Protein 5M2N (pdb70)

Structure (mmCIF, N/CA/C/O backbone):
data_5M2N
#
_entry.id   5M2N
#
_cell.length_a   79.690
_cell.length_b   79.690
_cell.length_c   532.150
_cell.angle_alpha   90.00
_cell.angle_beta   90.00
_cell.angle_gamma   120.00
#
_symmetry.space_group_name_H-M   'P 61 2 2'
#
loop_
_entity.id
_entity.type
_entity.pdbx_description
1 polymer 'Elongator complex protein 2'
2 water water
#
loop_
_atom_site.group_PDB
_atom_site.id
_atom_site.type_symbol
_atom_site.label_atom_id
_atom_site.label_alt_id
_atom_site.label_comp_id
_atom_site.label_asym_id
_atom_site.label_entity_id
_atom_site.label_seq_id
_atom_site.pdbx_PDB_ins_code
_atom_site.Cartn_x
_atom_site.Cartn_y
_atom_site.Cartn_z
_atom_site.occupancy
_atom_site.B_iso_or_equiv
_atom_site.auth_seq_id
_atom_site.auth_comp_id
_atom_site.auth_asym_id
_atom_site.auth_atom_id
_atom_site.pdbx_PDB_model_num
ATOM 1 N N . GLU A 1 3 ? 13.159 89.721 231.000 1.00 89.59 3 GLU A N 1
ATOM 2 C CA . GLU A 1 3 ? 12.803 89.229 229.675 1.00 89.88 3 GLU A CA 1
ATOM 3 C C . GLU A 1 3 ? 13.137 87.744 229.548 1.00 86.39 3 GLU A C 1
ATOM 4 O O . GLU A 1 3 ? 12.281 86.889 229.773 1.00 88.96 3 GLU A O 1
ATOM 15 N N . CYS A 1 4 ? 14.385 87.444 229.198 1.00 77.44 4 CYS A N 1
ATOM 16 C CA . CYS A 1 4 ? 14.840 86.073 229.011 1.00 71.58 4 CYS A CA 1
ATOM 17 C C . CYS A 1 4 ? 15.672 85.632 230.207 1.00 66.25 4 CYS A C 1
ATOM 18 O O . CYS A 1 4 ? 16.496 86.396 230.720 1.00 66.98 4 CYS A O 1
ATOM 26 N N . ILE A 1 5 ? 15.457 84.393 230.643 1.00 50.49 5 ILE A N 1
ATOM 27 C CA . ILE A 1 5 ? 16.148 83.823 231.793 1.00 46.91 5 ILE A CA 1
ATOM 28 C C . ILE A 1 5 ? 16.857 82.552 231.350 1.00 41.08 5 ILE A C 1
ATOM 29 O O . ILE A 1 5 ? 16.273 81.723 230.643 1.00 40.58 5 ILE A O 1
ATOM 45 N N . THR A 1 6 ? 18.112 82.401 231.770 1.00 49.50 6 THR A N 1
ATOM 46 C CA . THR A 1 6 ? 18.912 81.231 231.445 1.00 45.67 6 THR A CA 1
ATOM 47 C C . THR A 1 6 ? 19.456 80.635 232.735 1.00 43.13 6 THR A C 1
ATOM 48 O O . THR A 1 6 ? 19.967 81.378 233.592 1.00 44.34 6 THR A O 1
ATOM 59 N N . PRO A 1 7 ? 19.377 79.312 232.925 1.00 34.74 7 PRO A N 1
ATOM 60 C CA . PRO A 1 7 ? 20.107 78.698 234.040 1.00 32.05 7 PRO A CA 1
ATOM 61 C C . PRO A 1 7 ? 21.575 78.524 233.691 1.00 32.31 7 PRO A C 1
ATOM 62 O O . PRO A 1 7 ? 21.959 77.538 233.056 1.00 33.66 7 PRO A O 1
ATOM 73 N N . GLU A 1 8 ? 22.404 79.487 234.098 1.00 35.16 8 GLU A N 1
ATOM 74 C CA . GLU A 1 8 ? 23.797 79.499 233.664 1.00 34.06 8 GLU A CA 1
ATOM 75 C C . GLU A 1 8 ? 24.574 78.320 234.240 1.00 32.11 8 GLU A C 1
ATOM 76 O O . GLU A 1 8 ? 25.284 77.619 233.510 1.00 33.95 8 GLU A O 1
ATOM 88 N N . ALA A 1 9 ? 24.459 78.084 235.546 1.00 23.39 9 ALA A N 1
ATOM 89 C CA . ALA A 1 9 ? 25.280 77.071 236.189 1.00 21.83 9 ALA A CA 1
ATOM 90 C C . ALA A 1 9 ? 24.545 76.453 237.367 1.00 21.56 9 ALA A C 1
ATOM 91 O O . ALA A 1 9 ? 23.767 77.115 238.057 1.00 23.29 9 ALA A O 1
ATOM 98 N N . ILE A 1 10 ? 24.821 75.171 237.593 1.00 27.68 10 ILE A N 1
ATOM 99 C CA . ILE A 1 10 ? 24.298 74.427 238.732 1.00 26.62 10 ILE A CA 1
ATOM 100 C C . ILE A 1 10 ? 25.464 73.683 239.365 1.00 25.41 10 ILE A C 1
ATOM 101 O O . ILE A 1 10 ? 26.061 72.805 238.729 1.00 24.24 10 ILE A O 1
ATOM 117 N N . PHE A 1 11 ? 25.792 74.034 240.605 1.00 28.11 11 PHE A N 1
ATOM 118 C CA . PHE A 1 11 ? 26.843 73.365 241.367 1.00 30.40 11 PHE A CA 1
ATOM 119 C C . PHE A 1 11 ? 26.183 72.558 242.477 1.00 30.64 11 PHE A C 1
ATOM 120 O O . PHE A 1 11 ? 25.659 73.132 243.437 1.00 32.42 11 PHE A O 1
ATOM 137 N N . ILE A 1 12 ? 26.211 71.233 242.348 1.00 27.44 12 ILE A N 1
ATOM 138 C CA . ILE A 1 12 ? 25.618 70.343 243.339 1.00 27.78 12 ILE A CA 1
ATOM 139 C C . ILE A 1 12 ? 26.473 69.090 243.450 1.00 27.97 12 ILE A C 1
ATOM 140 O O . ILE A 1 12 ? 26.905 68.526 242.438 1.00 29.10 12 ILE A O 1
ATOM 156 N N . GLY A 1 13 ? 26.714 68.650 244.687 1.00 23.45 13 GLY A N 1
ATOM 157 C CA . GLY A 1 13 ? 27.568 67.505 244.914 1.00 23.86 13 GLY A CA 1
ATOM 158 C C . GLY A 1 13 ? 26.841 66.184 244.749 1.00 22.50 13 GLY A C 1
ATOM 159 O O . GLY A 1 13 ? 25.619 66.089 244.860 1.00 21.70 13 GLY A O 1
ATOM 163 N N . ALA A 1 14 ? 27.621 65.140 244.485 1.00 26.19 14 ALA A N 1
ATOM 164 C CA . ALA A 1 14 ? 27.074 63.813 244.248 1.00 25.72 14 ALA A CA 1
ATOM 165 C C . ALA A 1 14 ? 26.856 63.082 245.564 1.00 24.63 14 ALA A C 1
ATOM 166 O O . ALA A 1 14 ? 27.713 63.105 246.452 1.00 23.70 14 ALA A O 1
ATOM 173 N N . ASN A 1 15 ? 25.701 62.432 245.680 1.00 24.26 15 ASN A N 1
ATOM 174 C CA . ASN A 1 15 ? 25.409 61.643 246.866 1.00 25.49 15 ASN A CA 1
ATOM 175 C C . ASN A 1 15 ? 26.432 60.524 247.018 1.00 28.58 15 ASN A C 1
ATOM 176 O O . ASN A 1 15 ? 27.031 60.061 246.043 1.00 26.96 15 ASN A O 1
ATOM 187 N N . LYS A 1 16 ? 26.630 60.090 248.259 1.00 20.91 16 LYS A N 1
ATOM 188 C CA . LYS A 1 16 ? 27.665 59.110 248.577 1.00 21.94 16 LYS A CA 1
ATOM 189 C C . LYS A 1 16 ? 27.037 57.731 248.786 1.00 22.72 16 LYS A C 1
ATOM 190 O O . LYS A 1 16 ? 27.021 57.170 249.882 1.00 23.00 16 LYS A O 1
ATOM 209 N N . GLN A 1 17 ? 26.506 57.193 247.689 1.00 61.44 17 GLN A N 1
ATOM 210 C CA . GLN A 1 17 ? 26.082 55.802 247.619 1.00 50.11 17 GLN A CA 1
ATOM 211 C C . GLN A 1 17 ? 26.736 55.166 246.400 1.00 52.53 17 GLN A C 1
ATOM 212 O O . GLN A 1 17 ? 27.182 55.855 245.479 1.00 51.70 17 GLN A O 1
ATOM 226 N N . THR A 1 18 ? 26.7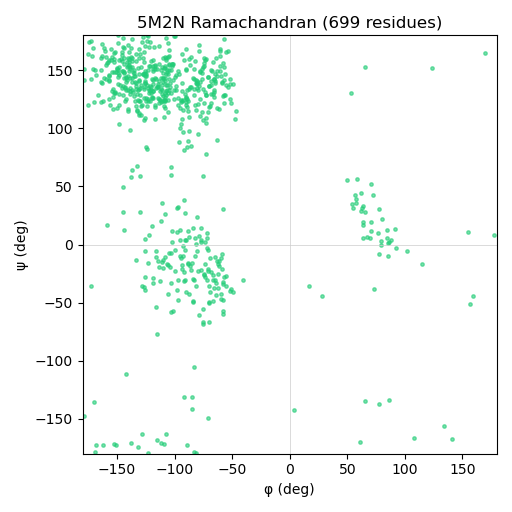99 53.835 246.406 1.00 42.03 18 THR A N 1
ATOM 227 C CA . THR A 1 18 ? 27.521 53.109 245.368 1.00 44.77 18 THR A CA 1
ATOM 228 C C . THR A 1 18 ? 26.711 52.914 244.092 1.00 40.57 18 THR A C 1
ATOM 229 O O . THR A 1 18 ? 27.277 52.480 243.082 1.00 36.86 18 THR A O 1
ATOM 240 N N . GLN A 1 19 ? 25.416 53.228 244.106 1.00 64.56 19 GLN A N 1
ATOM 241 C CA . GLN A 1 19 ? 24.538 52.961 242.973 1.00 59.62 19 GLN A CA 1
ATOM 242 C C . GLN A 1 19 ? 23.915 54.239 242.419 1.00 60.91 19 GLN A C 1
ATOM 243 O O . GLN A 1 19 ? 22.941 54.169 241.663 1.00 60.88 19 GLN A O 1
ATOM 257 N N . VAL A 1 20 ? 24.458 55.409 242.768 1.00 40.01 20 VAL A N 1
ATOM 258 C CA . VAL A 1 20 ? 23.779 56.663 242.453 1.00 36.67 20 VAL A CA 1
ATOM 259 C C . VAL A 1 20 ? 23.925 57.077 240.997 1.00 33.02 20 VAL A C 1
ATOM 260 O O . VAL A 1 20 ? 23.104 57.857 240.504 1.00 33.51 20 VAL A O 1
ATOM 273 N N . SER A 1 21 ? 24.941 56.590 240.293 1.00 36.20 21 SER A N 1
ATOM 274 C CA . SER A 1 21 ? 25.319 57.147 239.004 1.00 32.13 21 SER A CA 1
ATOM 275 C C . SER A 1 21 ? 25.161 56.120 237.892 1.00 29.44 21 SER A C 1
ATOM 276 O O . SER A 1 21 ? 25.220 54.909 238.121 1.00 30.68 21 SER A O 1
ATOM 284 N N . ASP A 1 22 ? 24.956 56.630 236.681 1.00 30.30 22 ASP A N 1
ATOM 285 C CA . ASP A 1 22 ? 24.931 55.818 235.472 1.00 29.52 22 ASP A CA 1
ATOM 286 C C . ASP A 1 22 ? 25.155 56.755 234.294 1.00 28.00 22 ASP A C 1
ATOM 287 O O . ASP A 1 22 ? 25.085 57.979 234.431 1.00 27.55 22 ASP A O 1
ATOM 296 N N . ILE A 1 23 ? 25.434 56.170 233.131 1.00 28.93 23 ILE A N 1
ATOM 297 C CA . ILE A 1 23 ? 25.727 56.946 231.930 1.00 28.72 23 ILE A CA 1
ATOM 298 C C . ILE A 1 23 ? 25.011 56.319 230.741 1.00 27.28 23 ILE A C 1
ATOM 299 O O . ILE A 1 23 ? 25.064 55.101 230.544 1.00 28.00 23 ILE A O 1
ATOM 315 N N . HIS A 1 24 ? 24.340 57.158 229.953 1.00 27.18 24 HIS A N 1
ATOM 316 C CA . HIS A 1 24 ? 23.663 56.709 228.743 1.00 26.85 24 HIS A CA 1
ATOM 317 C C . HIS A 1 24 ? 24.687 56.213 227.730 1.00 29.52 24 HIS A C 1
ATOM 318 O O . HIS A 1 24 ? 25.637 56.926 227.393 1.00 30.01 24 HIS A O 1
ATOM 332 N N . LYS A 1 25 ? 24.493 54.989 227.238 1.00 36.22 25 LYS A N 1
ATOM 333 C CA . LYS A 1 25 ? 25.484 54.392 226.349 1.00 39.22 25 LYS A CA 1
ATOM 334 C C . LYS A 1 25 ? 25.580 55.144 225.026 1.00 40.54 25 LYS A C 1
ATOM 335 O O . LYS A 1 25 ? 26.675 55.295 224.472 1.00 42.31 25 LYS A O 1
ATOM 354 N N . VAL A 1 26 ? 24.453 55.627 224.505 1.00 35.19 26 VAL A N 1
ATOM 355 C CA . VAL A 1 26 ? 24.465 56.331 223.225 1.00 35.97 26 VAL A CA 1
ATOM 356 C C . VAL A 1 26 ? 24.835 57.796 223.417 1.00 37.69 26 VAL A C 1
ATOM 357 O O . VAL A 1 26 ? 25.697 58.334 222.712 1.00 39.90 26 VAL A O 1
ATOM 370 N N . LYS A 1 27 ? 24.187 58.462 224.371 1.00 35.07 27 LYS A N 1
ATOM 371 C CA . LYS A 1 27 ? 24.300 59.905 224.525 1.00 34.40 27 LYS A CA 1
ATOM 372 C C . LYS A 1 27 ? 25.457 60.326 225.419 1.00 33.59 27 LYS A C 1
ATOM 373 O O . LYS A 1 27 ? 25.836 61.503 225.405 1.00 32.55 27 LYS A O 1
ATOM 392 N N . LYS A 1 28 ? 26.021 59.401 226.194 1.00 36.51 28 LYS A N 1
ATOM 393 C CA . LYS A 1 28 ? 27.130 59.704 227.096 1.00 36.48 28 LYS A CA 1
ATOM 394 C C . LYS A 1 28 ? 26.732 60.727 228.159 1.00 35.46 28 LYS A C 1
ATOM 395 O O . LYS A 1 28 ? 27.573 61.484 228.649 1.00 34.11 28 LYS A O 1
ATOM 414 N N . ILE A 1 29 ? 25.455 60.755 228.532 1.00 28.64 29 ILE A N 1
ATOM 415 C CA . ILE A 1 29 ? 24.959 61.672 229.554 1.00 24.95 29 ILE A CA 1
ATOM 416 C C . ILE A 1 29 ? 25.072 60.999 230.914 1.00 21.87 29 ILE A C 1
ATOM 417 O O . ILE A 1 29 ? 24.575 59.885 231.109 1.00 21.26 29 ILE A O 1
ATOM 433 N N . VAL A 1 30 ? 25.709 61.680 231.860 1.00 20.80 30 VAL A N 1
ATOM 434 C CA . VAL A 1 30 ? 25.862 61.169 233.217 1.00 20.82 30 VAL A CA 1
ATOM 435 C C . VAL A 1 30 ? 24.680 61.634 234.054 1.00 21.64 30 VAL A C 1
ATOM 436 O O . VAL A 1 30 ? 24.389 62.834 234.125 1.00 23.62 30 VAL A O 1
ATOM 449 N N . ALA A 1 31 ? 24.000 60.685 234.689 1.00 20.55 31 ALA A N 1
ATOM 450 C CA . ALA A 1 31 ? 22.929 60.974 235.633 1.00 19.56 31 ALA A CA 1
ATOM 451 C C . ALA A 1 31 ? 23.311 60.399 236.988 1.00 18.23 31 ALA A C 1
ATOM 452 O O . ALA A 1 31 ? 23.655 59.217 237.088 1.00 17.02 31 ALA A O 1
ATOM 459 N N . PHE A 1 32 ? 23.264 61.234 238.024 1.00 20.29 32 PHE A N 1
ATOM 460 C CA . PHE A 1 32 ? 23.649 60.806 239.359 1.00 21.74 32 PHE A CA 1
ATOM 461 C C . PHE A 1 32 ? 22.760 61.467 240.400 1.00 25.14 32 PHE A C 1
ATOM 462 O O . PHE A 1 32 ? 22.300 62.598 240.223 1.00 25.21 32 PHE A O 1
ATOM 479 N N . GLY A 1 33 ? 22.529 60.742 241.491 1.00 32.74 33 GLY A N 1
ATOM 480 C CA . GLY A 1 33 ? 21.731 61.277 242.581 1.00 35.39 33 GLY A CA 1
ATOM 481 C C . GLY A 1 33 ? 22.456 62.416 243.274 1.00 36.20 33 GLY A C 1
ATOM 482 O O . GLY A 1 33 ? 23.627 62.290 243.653 1.00 38.05 33 GLY A O 1
ATOM 486 N N . ALA A 1 34 ? 21.759 63.539 243.440 1.00 32.24 34 ALA A N 1
ATOM 487 C CA . ALA A 1 34 ? 22.319 64.728 244.082 1.00 30.46 34 ALA A CA 1
ATOM 488 C C . ALA A 1 34 ? 21.233 65.306 244.985 1.00 29.78 34 ALA A C 1
ATOM 489 O O . ALA A 1 34 ? 20.338 66.014 244.514 1.00 29.82 34 ALA A O 1
ATOM 496 N N . GLY A 1 35 ? 21.311 64.998 246.277 1.00 23.73 35 GLY A N 1
ATOM 497 C CA . GLY A 1 35 ? 20.241 65.382 247.181 1.00 24.26 35 GLY A CA 1
ATOM 498 C C . GLY A 1 35 ? 18.956 64.660 246.827 1.00 23.95 35 GLY A C 1
ATOM 499 O O . GLY A 1 35 ? 18.944 63.451 246.570 1.00 22.13 35 GLY A O 1
ATOM 503 N N . LYS A 1 36 ? 17.852 65.410 246.809 1.00 29.04 36 LYS A N 1
ATOM 504 C CA . LYS A 1 36 ? 16.561 64.876 246.387 1.00 29.03 36 LYS A CA 1
ATOM 505 C C . LYS A 1 36 ? 16.403 64.848 244.872 1.00 25.67 36 LYS A C 1
ATOM 506 O O . LYS A 1 36 ? 15.342 64.442 244.384 1.00 24.72 36 LYS A O 1
ATOM 525 N N . THR A 1 37 ? 17.411 65.275 244.122 1.00 23.50 37 THR A N 1
ATOM 526 C CA . THR A 1 37 ? 17.297 65.442 242.682 1.00 26.09 37 THR A CA 1
ATOM 527 C C . THR A 1 37 ? 18.193 64.446 241.960 1.00 27.38 37 THR A C 1
ATOM 528 O O . THR A 1 37 ? 19.020 63.755 242.560 1.00 25.53 37 THR A O 1
ATOM 539 N N . ILE A 1 38 ? 18.013 64.393 240.645 1.00 32.44 38 ILE A N 1
ATOM 540 C CA . ILE A 1 38 ? 18.859 63.615 239.752 1.00 32.38 38 ILE A CA 1
ATOM 541 C C . ILE A 1 38 ? 19.537 64.613 238.826 1.00 32.24 38 ILE A C 1
ATOM 542 O O . ILE A 1 38 ? 18.888 65.197 237.950 1.00 33.71 38 ILE A O 1
ATOM 558 N N . ALA A 1 39 ? 20.834 64.821 239.026 1.00 30.52 39 ALA A N 1
ATOM 559 C CA . ALA A 1 39 ? 21.573 65.790 238.234 1.00 29.50 39 ALA A CA 1
ATOM 560 C C . ALA A 1 39 ? 22.008 65.173 236.912 1.00 28.78 39 ALA A C 1
ATOM 561 O O . ALA A 1 39 ? 22.375 63.996 236.850 1.00 29.28 39 ALA A O 1
ATOM 568 N N . LEU A 1 40 ? 21.964 65.978 235.854 1.00 21.25 40 LEU A N 1
ATOM 569 C CA . LEU A 1 40 ? 22.391 65.562 234.525 1.00 20.34 40 LEU A CA 1
ATOM 570 C C . LEU A 1 40 ? 23.647 66.329 234.139 1.00 19.79 40 LEU A C 1
ATOM 571 O O . LEU A 1 40 ? 23.706 67.554 234.290 1.00 18.59 40 LEU A O 1
ATOM 587 N N . TRP A 1 41 ? 24.646 65.604 233.643 1.00 23.09 41 TRP A N 1
ATOM 588 C CA . TRP A 1 41 ? 25.939 66.172 233.291 1.00 23.27 41 TRP A CA 1
ATOM 589 C C . TRP A 1 41 ? 26.334 65.675 231.910 1.00 21.95 41 TRP A C 1
ATOM 590 O O . TRP A 1 41 ? 26.274 64.470 231.645 1.00 20.83 41 TRP A O 1
ATOM 611 N N . ASP A 1 42 ? 26.717 66.600 231.028 1.00 20.92 42 ASP A N 1
ATOM 612 C CA . ASP A 1 42 ? 27.298 66.222 229.746 1.00 22.43 42 ASP A CA 1
ATOM 613 C C . ASP A 1 42 ? 28.813 66.195 229.904 1.00 24.36 42 ASP A C 1
ATOM 614 O O . ASP A 1 42 ? 29.467 67.239 229.798 1.00 24.49 42 ASP A O 1
ATOM 623 N N . PRO A 1 43 ? 29.408 65.026 230.146 1.00 29.05 43 PRO A N 1
ATOM 624 C CA . PRO A 1 43 ? 30.843 64.986 230.479 1.00 29.31 43 PRO A CA 1
ATOM 625 C C . PRO A 1 43 ? 31.761 65.501 229.383 1.00 30.22 43 PRO A C 1
ATOM 626 O O . PRO A 1 43 ? 32.928 65.795 229.671 1.00 29.55 43 PRO A O 1
ATOM 637 N N . ILE A 1 44 ? 31.289 65.616 228.141 1.00 31.18 44 ILE A N 1
ATOM 638 C CA . ILE A 1 44 ? 32.169 65.959 227.027 1.00 34.42 44 ILE A CA 1
ATOM 639 C C . ILE A 1 44 ? 31.583 67.108 226.217 1.00 34.35 44 ILE A C 1
ATOM 640 O O . ILE A 1 44 ? 31.857 67.240 225.019 1.00 34.36 44 ILE A O 1
ATOM 656 N N . GLU A 1 45 ? 30.792 67.957 226.865 1.00 33.98 45 GLU A N 1
ATOM 657 C CA . GLU A 1 45 ? 30.269 69.134 226.191 1.00 35.41 45 GLU A CA 1
ATOM 658 C C . GLU A 1 45 ? 31.431 69.999 225.700 1.00 35.29 45 GLU A C 1
ATOM 659 O O . GLU A 1 45 ? 32.423 70.167 226.419 1.00 36.39 45 GLU A O 1
ATOM 671 N N . PRO A 1 46 ? 31.350 70.559 224.488 1.00 29.04 46 PRO A N 1
ATOM 672 C CA . PRO A 1 46 ? 32.518 71.273 223.942 1.00 30.26 46 PRO A CA 1
ATOM 673 C C . PRO A 1 46 ? 33.004 72.422 224.810 1.00 30.59 46 PRO A C 1
ATOM 674 O O . PRO A 1 46 ? 34.208 72.707 224.818 1.00 33.40 46 PRO A O 1
ATOM 685 N N . ASN A 1 47 ? 32.110 73.098 225.529 1.00 32.20 47 ASN A N 1
ATOM 686 C CA . ASN A 1 47 ? 32.468 74.243 226.356 1.00 32.39 47 ASN A CA 1
ATOM 687 C C . ASN A 1 47 ? 32.658 73.885 227.828 1.00 30.94 47 ASN A C 1
ATOM 688 O O . ASN A 1 47 ? 32.753 74.788 228.665 1.00 30.04 47 ASN A O 1
ATOM 699 N N . ASN A 1 48 ? 32.709 72.593 228.163 1.00 25.20 48 ASN A N 1
ATOM 700 C CA . ASN A 1 48 ? 32.960 72.127 229.528 1.00 24.32 48 ASN A CA 1
ATOM 701 C C . ASN A 1 48 ? 31.844 72.519 230.494 1.00 26.33 48 ASN A C 1
ATOM 702 O O . ASN A 1 48 ? 32.079 72.681 231.694 1.00 22.34 48 ASN A O 1
ATOM 713 N N . LYS A 1 49 ? 30.624 72.665 229.989 1.00 28.53 49 LYS A N 1
ATOM 714 C CA . LYS A 1 49 ? 29.480 72.879 230.863 1.00 26.81 49 LYS A CA 1
ATOM 715 C C . LYS A 1 49 ? 29.393 71.757 231.892 1.00 26.82 49 LYS A C 1
ATOM 716 O O . LYS A 1 49 ? 29.577 70.580 231.570 1.00 26.52 49 LYS A O 1
ATOM 735 N N . GLY A 1 50 ? 29.119 72.129 233.139 1.00 22.52 50 GLY A N 1
ATOM 736 C CA . GLY A 1 50 ? 28.927 71.153 234.194 1.00 21.04 50 GLY A CA 1
ATOM 737 C C . GLY A 1 50 ? 27.500 70.648 234.237 1.00 20.53 50 GLY A C 1
ATOM 738 O O . GLY A 1 50 ? 26.879 70.455 233.187 1.00 20.30 50 GLY A O 1
ATOM 742 N N . VAL A 1 51 ? 26.965 70.430 235.442 1.00 20.43 51 VAL A N 1
ATOM 743 C CA . VAL A 1 51 ? 25.574 70.014 235.569 1.00 19.97 51 VAL A CA 1
ATOM 744 C C . VAL A 1 51 ? 24.686 71.047 234.895 1.00 19.95 51 VAL A C 1
ATOM 745 O O . VAL A 1 51 ? 24.792 72.251 235.164 1.00 21.31 51 VAL A O 1
ATOM 758 N N . TYR A 1 52 ? 23.804 70.581 234.010 1.00 20.00 52 TYR A N 1
ATOM 759 C CA . TYR A 1 52 ? 22.918 71.469 233.273 1.00 22.09 52 TYR A CA 1
ATOM 760 C C . TYR A 1 52 ? 21.455 71.354 233.678 1.00 22.98 52 TYR A C 1
ATOM 761 O O . TYR A 1 52 ? 20.663 72.228 233.311 1.00 24.08 52 TYR A O 1
ATOM 779 N N . ALA A 1 53 ? 21.073 70.318 234.421 1.00 23.28 53 ALA A N 1
ATOM 780 C CA . ALA A 1 53 ? 19.698 70.199 234.886 1.00 25.01 53 ALA A CA 1
ATOM 781 C C . ALA A 1 53 ? 19.653 69.265 236.086 1.00 24.00 53 ALA A C 1
ATOM 782 O O . ALA A 1 53 ? 20.522 68.405 236.254 1.00 22.62 53 ALA A O 1
ATOM 789 N N . THR A 1 54 ? 18.633 69.455 236.921 1.00 26.23 54 THR A N 1
ATOM 790 C CA . THR A 1 54 ? 18.385 68.592 238.069 1.00 26.77 54 THR A CA 1
ATOM 791 C C . THR A 1 54 ? 16.930 68.155 238.030 1.00 28.30 54 THR A C 1
ATOM 792 O O . THR A 1 54 ? 16.025 68.996 238.071 1.00 30.70 54 THR A O 1
ATOM 803 N N . LEU A 1 55 ? 16.706 66.848 237.942 1.00 24.07 55 LEU A N 1
ATOM 804 C CA . LEU A 1 55 ? 15.354 66.313 237.861 1.00 26.10 55 LEU A CA 1
ATOM 805 C C . LEU A 1 55 ? 14.760 66.222 239.260 1.00 27.09 55 LEU A C 1
ATOM 806 O O . LEU A 1 55 ? 15.300 65.528 240.129 1.00 25.46 55 LEU A O 1
ATOM 822 N N . LYS A 1 56 ? 13.649 66.917 239.472 1.00 23.61 56 LYS A N 1
ATOM 823 C CA . LYS A 1 56 ? 12.998 66.984 240.769 1.00 20.78 56 LYS A CA 1
ATOM 824 C C . LYS A 1 56 ? 11.779 66.071 240.806 1.00 21.68 56 LYS A C 1
ATOM 825 O O . LYS A 1 56 ? 11.179 65.750 239.777 1.00 34.94 56 LYS A O 1
ATOM 844 N N . GLY A 1 57 ? 11.421 65.655 242.017 1.00 22.24 57 GLY A N 1
ATOM 845 C CA . GLY A 1 57 ? 10.297 64.764 242.215 1.00 23.26 57 GLY A CA 1
ATOM 846 C C . GLY A 1 57 ? 10.407 63.983 243.506 1.00 23.32 57 GLY A C 1
ATOM 847 O O . GLY A 1 57 ? 9.469 63.962 244.308 1.00 24.88 57 GLY A O 1
ATOM 851 N N . HIS A 1 58 ? 11.548 63.333 243.717 1.00 29.74 58 HIS A N 1
ATOM 852 C CA . HIS A 1 58 ? 11.764 62.594 244.951 1.00 30.44 58 HIS A CA 1
ATOM 853 C C . HIS A 1 58 ? 11.785 63.541 246.144 1.00 31.40 58 HIS A C 1
ATOM 854 O O . HIS A 1 58 ? 12.234 64.687 246.051 1.00 30.73 58 HIS A O 1
ATOM 868 N N . GLU A 1 59 ? 11.300 63.044 247.280 1.00 40.82 59 GLU A N 1
ATOM 869 C CA . GLU A 1 59 ? 11.176 63.836 248.495 1.00 43.61 59 GLU A CA 1
ATOM 870 C C . GLU A 1 59 ? 12.276 63.547 249.509 1.00 42.10 59 GLU A C 1
ATOM 871 O O . GLU A 1 59 ? 12.263 64.126 250.600 1.00 43.84 59 GLU A O 1
ATOM 883 N N . ALA A 1 60 ? 13.224 62.673 249.177 1.00 29.66 60 ALA A N 1
ATOM 884 C CA . ALA A 1 60 ? 14.348 62.370 250.049 1.00 27.57 60 ALA A CA 1
ATOM 885 C C . ALA A 1 60 ? 15.547 62.022 249.177 1.00 24.58 60 ALA A C 1
ATOM 886 O O . ALA A 1 60 ? 15.464 62.018 247.946 1.00 21.57 60 ALA A O 1
ATOM 893 N N . GLU A 1 61 ? 16.668 61.719 249.828 1.00 34.68 61 GLU A N 1
ATOM 894 C CA . GLU A 1 61 ? 17.926 61.534 249.116 1.00 33.89 61 GLU A CA 1
ATOM 895 C C . GLU A 1 61 ? 17.809 60.439 248.063 1.00 33.49 61 GLU A C 1
ATOM 896 O O . GLU A 1 61 ? 17.387 59.317 248.355 1.00 31.83 61 GLU A O 1
ATOM 908 N N . VAL A 1 62 ? 18.194 60.773 246.830 1.00 22.02 62 VAL A N 1
ATOM 909 C CA . VAL A 1 62 ? 18.208 59.791 245.755 1.00 20.62 62 VAL A CA 1
ATOM 910 C C . VAL A 1 62 ? 19.332 58.796 246.002 1.00 19.76 62 VAL A C 1
ATOM 911 O O . VAL A 1 62 ? 20.458 59.173 246.356 1.00 18.85 62 VAL A O 1
ATOM 924 N N . THR A 1 63 ? 19.033 57.518 245.803 1.00 25.00 63 THR A N 1
ATOM 925 C CA . THR A 1 63 ? 19.941 56.442 246.170 1.00 27.01 63 THR A CA 1
ATOM 926 C C . THR A 1 63 ? 20.397 55.593 244.994 1.00 28.15 63 THR A C 1
ATOM 927 O O . THR A 1 63 ? 21.533 55.111 245.010 1.00 27.49 63 THR A O 1
ATOM 938 N N . CYS A 1 64 ? 19.556 55.395 243.981 1.00 32.03 64 CYS A N 1
ATOM 939 C CA . CYS A 1 64 ? 19.912 54.602 242.812 1.00 31.26 64 CYS A CA 1
ATOM 940 C C . CYS A 1 64 ? 19.486 55.332 241.548 1.00 29.69 64 CYS A C 1
ATOM 941 O O . CYS A 1 64 ? 18.453 56.009 241.529 1.00 29.92 64 CYS A O 1
ATOM 949 N N . VAL A 1 65 ? 20.286 55.193 240.493 1.00 22.27 65 VAL A N 1
ATOM 950 C CA . VAL A 1 65 ? 19.947 55.715 239.173 1.00 22.51 65 VAL A CA 1
ATOM 951 C C . VAL A 1 65 ? 20.478 54.742 238.132 1.00 22.52 65 VAL A C 1
ATOM 952 O O . VAL A 1 65 ? 21.657 54.375 238.168 1.00 19.78 65 VAL A O 1
ATOM 965 N N . ARG A 1 66 ? 19.613 54.325 237.208 1.00 33.32 66 ARG A N 1
ATOM 966 C CA . ARG A 1 66 ? 20.002 53.407 236.147 1.00 34.39 66 ARG A CA 1
ATOM 967 C C . ARG A 1 66 ? 19.227 53.739 234.880 1.00 35.49 66 ARG A C 1
ATOM 968 O O . ARG A 1 66 ? 18.015 53.963 234.926 1.00 37.25 66 ARG A O 1
ATOM 989 N N . PHE A 1 67 ? 19.936 53.772 233.753 1.00 25.48 67 PHE A N 1
ATOM 990 C CA . PHE A 1 67 ? 19.300 53.939 232.453 1.00 23.09 67 PHE A CA 1
ATOM 991 C C . PHE A 1 67 ? 18.796 52.593 231.951 1.00 22.67 67 PHE A C 1
ATOM 992 O O . PHE A 1 67 ? 19.518 51.592 232.004 1.00 22.41 67 PHE A O 1
ATOM 1009 N N . VAL A 1 68 ? 17.562 52.569 231.456 1.00 26.43 68 VAL A N 1
ATOM 1010 C CA . VAL A 1 68 ? 17.018 51.362 230.837 1.00 28.49 68 VAL A CA 1
ATOM 1011 C C . VAL A 1 68 ? 17.737 51.170 229.505 1.00 31.66 68 VAL A C 1
ATOM 1012 O O . VAL A 1 68 ? 17.577 51.999 228.597 1.00 31.92 68 VAL A O 1
ATOM 1025 N N . PRO A 1 69 ? 18.539 50.116 229.338 1.00 30.47 69 PRO A N 1
ATOM 1026 C CA . PRO A 1 69 ? 19.309 49.971 228.097 1.00 32.75 69 PRO A CA 1
ATOM 1027 C C . PRO A 1 69 ? 18.418 49.984 226.867 1.00 35.69 69 PRO A C 1
ATOM 1028 O O . PRO A 1 69 ? 17.281 49.507 226.890 1.00 35.33 69 PRO A O 1
ATOM 1039 N N . ASP A 1 70 ? 18.957 50.539 225.784 1.00 50.61 70 ASP A N 1
ATOM 1040 C CA . ASP A 1 70 ? 18.303 50.536 224.478 1.00 50.59 70 ASP A CA 1
ATOM 1041 C C . ASP A 1 70 ? 16.855 51.018 224.583 1.00 53.45 70 ASP A C 1
ATOM 1042 O O . ASP A 1 70 ? 15.908 50.337 224.183 1.00 52.58 70 ASP A O 1
ATOM 1051 N N . SER A 1 71 ? 16.697 52.216 225.133 1.00 33.66 71 SER A N 1
ATOM 1052 C CA . SER A 1 71 ? 15.377 52.814 225.307 1.00 32.54 71 SER A CA 1
ATOM 1053 C C . SER A 1 71 ? 15.563 54.273 225.698 1.00 31.66 71 SER A C 1
ATOM 1054 O O . SER A 1 71 ? 16.687 54.773 225.803 1.00 30.78 71 SER A O 1
ATOM 1062 N N . ASP A 1 72 ? 14.437 54.951 225.926 1.00 45.71 72 ASP A N 1
ATOM 1063 C CA . ASP A 1 72 ? 14.419 56.339 226.370 1.00 45.45 72 ASP A CA 1
ATOM 1064 C C . ASP A 1 72 ? 13.968 56.459 227.824 1.00 44.83 72 ASP A C 1
ATOM 1065 O O . ASP A 1 72 ? 13.443 57.497 228.232 1.00 42.25 72 ASP A O 1
ATOM 1074 N N . PHE A 1 73 ? 14.168 55.409 228.616 1.00 30.67 73 PHE A N 1
ATOM 1075 C CA . PHE A 1 73 ? 13.677 55.358 229.984 1.00 31.03 73 PHE A CA 1
ATOM 1076 C C . PHE A 1 73 ? 14.831 55.386 230.978 1.00 29.89 73 PHE A C 1
ATOM 1077 O O . PHE A 1 73 ? 15.957 54.988 230.668 1.00 26.03 73 PHE A O 1
ATOM 1111 N N . VAL A 1 75 ? 15.382 54.800 235.424 1.00 32.47 75 VAL A N 1
ATOM 1112 C CA . VAL A 1 75 ? 14.806 54.416 236.706 1.00 28.22 75 VAL A CA 1
ATOM 1113 C C . VAL A 1 75 ? 15.627 55.060 237.812 1.00 22.52 75 VAL A C 1
ATOM 1114 O O . VAL A 1 75 ? 16.858 55.128 237.727 1.00 21.13 75 VAL A O 1
ATOM 1127 N N . SER A 1 76 ? 14.944 55.530 238.852 1.00 26.16 76 SER A N 1
ATOM 1128 C CA . SER A 1 76 ? 15.612 56.125 239.998 1.00 24.37 76 SER A CA 1
ATOM 1129 C C . SER A 1 76 ? 14.958 55.631 241.280 1.00 25.58 76 SER A C 1
ATOM 1130 O O . SER A 1 76 ? 13.820 55.156 241.281 1.00 26.36 76 SER A O 1
ATOM 1138 N N . ALA A 1 77 ? 15.697 55.756 242.380 1.00 28.55 77 ALA A N 1
ATOM 1139 C CA . ALA A 1 77 ? 15.226 55.324 243.685 1.00 30.12 77 ALA A CA 1
ATOM 1140 C C . ALA A 1 77 ? 15.657 56.344 244.730 1.00 30.37 77 ALA A C 1
ATOM 1141 O O . ALA A 1 77 ? 16.589 57.123 244.515 1.00 30.06 77 ALA A O 1
ATOM 1148 N N . SER A 1 78 ? 14.979 56.321 245.878 1.00 26.52 78 SER A N 1
ATOM 1149 C CA . SER A 1 78 ? 15.196 57.333 246.902 1.00 25.91 78 SER A CA 1
ATOM 1150 C C . SER A 1 78 ? 14.880 56.762 248.277 1.00 27.66 78 SER A C 1
ATOM 1151 O O . SER A 1 78 ? 14.246 55.712 248.414 1.00 27.13 78 SER A O 1
ATOM 1159 N N . GLU A 1 79 ? 15.333 57.483 249.305 1.00 31.91 79 GLU A N 1
ATOM 1160 C CA . GLU A 1 79 ? 14.983 57.181 250.686 1.00 33.45 79 GLU A CA 1
ATOM 1161 C C . GLU A 1 79 ? 13.533 57.507 251.007 1.00 35.68 79 GLU A C 1
ATOM 1162 O O . GLU A 1 79 ? 13.093 57.230 252.128 1.00 38.73 79 GLU A O 1
ATOM 1174 N N . ASP A 1 80 ? 12.790 58.101 250.074 1.00 28.65 80 ASP A N 1
ATOM 1175 C CA . ASP A 1 80 ? 11.358 58.292 250.256 1.00 28.99 80 ASP A CA 1
ATOM 1176 C C . ASP A 1 80 ? 10.566 57.013 250.024 1.00 27.73 80 ASP A C 1
ATOM 1177 O O . ASP A 1 80 ? 9.333 57.050 250.079 1.00 27.30 80 ASP A O 1
ATOM 1186 N N . HIS A 1 81 ? 11.241 55.893 249.767 1.00 35.43 81 HIS A N 1
ATOM 1187 C CA . HIS A 1 81 ? 10.652 54.574 249.559 1.00 36.76 81 HIS A CA 1
ATOM 1188 C C . HIS A 1 81 ? 10.088 54.431 248.148 1.00 37.33 81 HIS A C 1
ATOM 1189 O O . HIS A 1 81 ? 9.512 53.379 247.834 1.00 38.46 81 HIS A O 1
ATOM 1203 N N . HIS A 1 82 ? 10.241 55.432 247.286 1.00 32.28 82 HIS A N 1
ATOM 1204 C CA . HIS A 1 82 ? 9.612 55.439 245.976 1.00 32.00 82 HIS A CA 1
ATOM 1205 C C . HIS A 1 82 ? 10.606 55.069 244.882 1.00 28.87 82 HI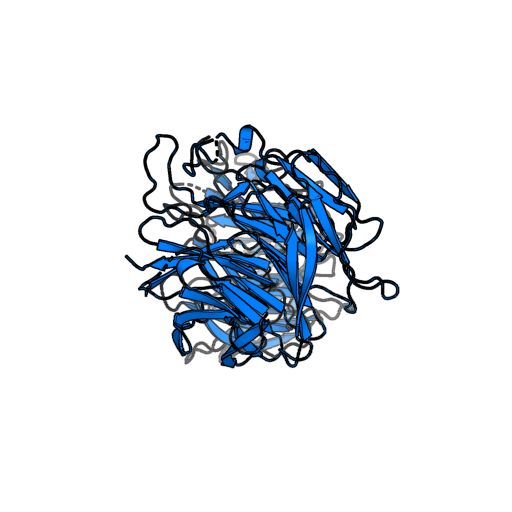S A C 1
ATOM 1206 O O . HIS A 1 82 ? 11.817 55.264 245.017 1.00 27.87 82 HIS A O 1
ATOM 1220 N N . VAL A 1 83 ? 10.070 54.524 243.793 1.00 29.58 83 VAL A N 1
ATOM 1221 C CA . VAL A 1 83 ? 10.810 54.296 242.559 1.00 29.40 83 VAL A CA 1
ATOM 1222 C C . VAL A 1 83 ? 10.098 55.070 241.460 1.00 28.92 83 VAL A C 1
ATOM 1223 O O . VAL A 1 83 ? 8.868 55.001 241.344 1.00 29.33 83 VAL A O 1
ATOM 1236 N N . LYS A 1 84 ? 10.863 55.814 240.668 1.00 25.60 84 LYS A N 1
ATOM 1237 C CA . LYS A 1 84 ? 10.312 56.677 239.635 1.00 27.03 84 LYS A CA 1
ATOM 1238 C C . LYS A 1 84 ? 10.808 56.236 238.266 1.00 26.43 84 LYS A C 1
ATOM 1239 O O . LYS A 1 84 ? 11.964 55.827 238.113 1.00 26.13 84 LYS A O 1
ATOM 1258 N N . ILE A 1 85 ? 9.921 56.312 237.278 1.00 28.34 85 ILE A N 1
ATOM 1259 C CA . ILE A 1 85 ? 10.244 56.010 235.889 1.00 29.40 85 ILE A CA 1
ATOM 1260 C C . ILE A 1 85 ? 10.250 57.327 235.122 1.00 31.72 85 ILE A C 1
ATOM 1261 O O . ILE A 1 85 ? 9.255 58.065 235.131 1.00 33.23 85 ILE A O 1
ATOM 1277 N N . TRP A 1 86 ? 11.368 57.621 234.463 1.00 27.55 86 TRP A N 1
ATOM 1278 C CA . TRP A 1 86 ? 11.523 58.830 233.670 1.00 28.01 86 TRP A CA 1
ATOM 1279 C C . TRP A 1 86 ? 11.616 58.468 232.194 1.00 28.69 86 TRP A C 1
ATOM 1280 O O . TRP A 1 86 ? 12.088 57.387 231.832 1.00 28.20 86 TRP A O 1
ATOM 1301 N N . LYS A 1 87 ? 11.160 59.385 231.342 1.00 29.39 87 LYS A N 1
ATOM 1302 C CA . LYS A 1 87 ? 11.210 59.205 229.899 1.00 31.24 87 LYS A CA 1
ATOM 1303 C C . LYS A 1 87 ? 11.719 60.484 229.251 1.00 31.36 87 LYS A C 1
ATOM 1304 O O . LYS A 1 87 ? 11.354 61.588 229.667 1.00 32.05 87 LYS A O 1
ATOM 1323 N N . PHE A 1 88 ? 12.564 60.332 228.234 1.00 33.50 88 PHE A N 1
ATOM 1324 C CA . PHE A 1 88 ? 13.120 61.489 227.547 1.00 32.67 88 PHE A CA 1
ATOM 1325 C C . PHE A 1 88 ? 12.021 62.256 226.826 1.00 35.30 88 PHE A C 1
ATOM 1326 O O . PHE A 1 88 ? 11.188 61.667 226.131 1.00 36.92 88 PHE A O 1
ATOM 1343 N N . THR A 1 89 ? 12.017 63.576 227.003 1.00 31.66 89 THR A N 1
ATOM 1344 C CA . THR A 1 89 ? 11.131 64.465 226.262 1.00 34.19 89 THR A CA 1
ATOM 1345 C C . THR A 1 89 ? 11.825 65.098 225.067 1.00 33.23 89 THR A C 1
ATOM 1346 O O . THR A 1 89 ? 11.214 65.244 224.005 1.00 34.93 89 THR A O 1
ATOM 1357 N N . ASP A 1 90 ? 13.087 65.479 225.224 1.00 39.69 90 ASP A N 1
ATOM 1358 C CA . ASP A 1 90 ? 13.935 65.863 224.104 1.00 41.59 90 ASP A CA 1
ATOM 1359 C C . ASP A 1 90 ? 15.219 65.045 224.233 1.00 41.24 90 ASP A C 1
ATOM 1360 O O . ASP A 1 90 ? 15.286 64.038 224.949 1.00 41.55 90 ASP A O 1
ATOM 1369 N N . TYR A 1 91 ? 16.272 65.475 223.538 1.00 39.12 91 TYR A N 1
ATOM 1370 C CA . TYR A 1 91 ? 17.501 64.692 223.510 1.00 37.81 91 TYR A CA 1
ATOM 1371 C C . TYR A 1 91 ? 18.213 64.661 224.856 1.00 38.06 91 TYR A C 1
ATOM 1372 O O . TYR A 1 91 ? 18.978 63.725 225.111 1.00 39.30 91 TYR A O 1
ATOM 1390 N N . SER A 1 92 ? 17.981 65.649 225.723 1.00 32.95 92 SER A N 1
ATOM 1391 C CA . SER A 1 92 ? 18.781 65.811 226.928 1.00 30.51 92 SER A CA 1
ATOM 1392 C C . SER A 1 92 ? 17.985 65.811 228.222 1.00 27.75 92 SER A C 1
ATOM 1393 O O . SER A 1 92 ? 18.588 65.642 229.288 1.00 24.47 92 SER A O 1
ATOM 1401 N N . HIS A 1 93 ? 16.669 65.995 228.171 1.00 35.99 93 HIS A N 1
ATOM 1402 C CA . HIS A 1 93 ? 15.860 66.127 229.372 1.00 35.23 93 HIS A CA 1
ATOM 1403 C C . HIS A 1 93 ? 14.827 65.012 229.437 1.00 35.52 93 HIS A C 1
ATOM 1404 O O . HIS A 1 93 ? 14.417 64.458 228.412 1.00 37.87 93 HIS A O 1
ATOM 1418 N N . LEU A 1 94 ? 14.414 64.689 230.661 1.00 27.06 94 LEU A N 1
ATOM 1419 C CA . LEU A 1 94 ? 13.410 63.669 230.915 1.00 25.71 94 LEU A CA 1
ATOM 1420 C C . LEU A 1 94 ? 12.327 64.243 231.817 1.00 26.56 94 LEU A C 1
ATOM 1421 O O . LEU A 1 94 ? 12.425 65.369 232.311 1.00 25.87 94 LEU A O 1
ATOM 1437 N N . GLN A 1 95 ? 11.283 63.445 232.028 1.00 29.61 95 GLN A N 1
ATOM 1438 C CA . GLN A 1 95 ? 10.207 63.802 232.939 1.00 32.25 95 GLN A CA 1
ATOM 1439 C C . GLN A 1 95 ? 9.658 62.525 233.553 1.00 31.53 95 GLN A C 1
ATOM 1440 O O . GLN A 1 95 ? 9.727 61.451 232.950 1.00 30.50 95 GLN A O 1
ATOM 1454 N N . CYS A 1 96 ? 9.112 62.650 234.759 1.00 36.33 96 CYS A N 1
ATOM 1455 C CA . CYS A 1 96 ? 8.581 61.489 235.461 1.00 37.73 96 CYS A CA 1
ATOM 1456 C C . CYS A 1 96 ? 7.263 61.048 234.834 1.00 39.28 96 CYS A C 1
ATOM 1457 O O . CYS A 1 96 ? 6.365 61.866 234.608 1.00 40.95 96 CYS A O 1
ATOM 1465 N N . ILE A 1 97 ? 7.151 59.752 234.550 1.00 31.19 97 ILE A N 1
ATOM 1466 C CA . ILE A 1 97 ? 5.936 59.183 233.975 1.00 31.43 97 ILE A CA 1
ATOM 1467 C C . ILE A 1 97 ? 5.266 58.175 234.893 1.00 30.67 97 ILE A C 1
ATOM 1468 O O . ILE A 1 97 ? 4.127 57.769 234.612 1.00 31.07 97 ILE A O 1
ATOM 1484 N N . GLN A 1 98 ? 5.922 57.752 235.970 1.00 31.93 98 GLN A N 1
ATOM 1485 C CA . GLN A 1 98 ? 5.328 56.813 236.909 1.00 33.58 98 GLN A CA 1
ATOM 1486 C C . GLN A 1 98 ? 6.057 56.919 238.240 1.00 32.97 98 GLN A C 1
ATOM 1487 O O . GLN A 1 98 ? 7.277 57.103 238.273 1.00 29.90 98 GLN A O 1
ATOM 1501 N N . THR A 1 99 ? 5.299 56.800 239.329 1.00 35.79 99 THR A N 1
ATOM 1502 C CA . THR A 1 99 ? 5.847 56.809 240.682 1.00 33.93 99 THR A CA 1
ATOM 1503 C C . THR A 1 99 ? 5.351 55.562 241.400 1.00 34.10 99 THR A C 1
ATOM 1504 O O . THR A 1 99 ? 4.174 55.479 241.765 1.00 36.07 99 THR A O 1
ATOM 1515 N N . ILE A 1 100 ? 6.246 54.601 241.603 1.00 28.50 100 ILE A N 1
ATOM 1516 C CA . ILE A 1 100 ? 5.898 53.355 242.277 1.00 28.37 100 ILE A CA 1
ATOM 151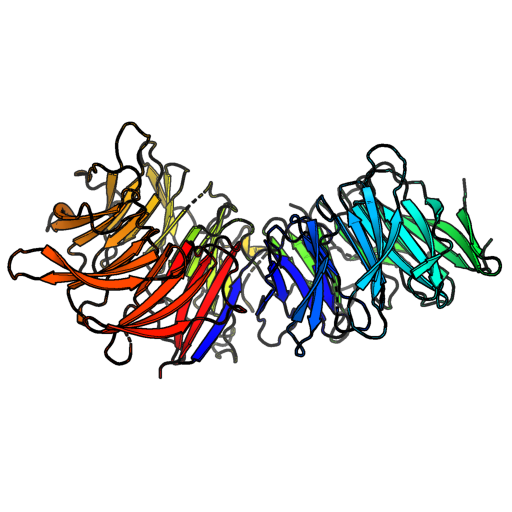7 C C . ILE A 1 100 ? 5.922 53.595 243.781 1.00 31.10 100 ILE A C 1
ATOM 1518 O O . ILE A 1 100 ? 6.974 53.889 244.358 1.00 26.00 100 ILE A O 1
ATOM 1534 N N . GLN A 1 101 ? 4.760 53.470 244.417 1.00 46.79 101 GLN A N 1
ATOM 1535 C CA . GLN A 1 101 ? 4.606 53.676 245.853 1.00 48.93 101 GLN A CA 1
ATOM 1536 C C . GLN A 1 101 ? 4.307 52.357 246.560 1.00 48.92 101 GLN A C 1
ATOM 1537 O O . GLN A 1 101 ? 3.556 52.307 247.534 1.00 50.01 101 GLN A O 1
ATOM 1551 N N . HIS A 1 102 ? 4.909 51.275 246.073 1.00 41.74 102 HIS A N 1
ATOM 1552 C CA . HIS A 1 102 ? 4.608 49.942 246.575 1.00 45.12 102 HIS A CA 1
ATOM 1553 C C . HIS A 1 102 ? 5.405 49.580 247.821 1.00 46.41 102 HIS A C 1
ATOM 1554 O O . HIS A 1 102 ? 5.033 48.633 248.522 1.00 47.86 102 HIS A O 1
ATOM 1568 N N . TYR A 1 103 ? 6.474 50.309 248.123 1.00 46.96 103 TYR A N 1
ATOM 1569 C CA . TYR A 1 103 ? 7.419 49.907 249.153 1.00 46.91 103 TYR A CA 1
ATOM 1570 C C . TYR A 1 103 ? 7.309 50.791 250.388 1.00 49.27 103 TYR A C 1
ATOM 1571 O O . TYR A 1 103 ? 6.930 51.963 250.309 1.00 49.57 103 TYR A O 1
ATOM 1589 N N . SER A 1 104 ? 7.659 50.204 251.533 1.00 55.02 104 SER A N 1
ATOM 1590 C CA . SER A 1 104 ? 7.547 50.866 252.825 1.00 55.10 104 SER A CA 1
ATOM 1591 C C . SER A 1 104 ? 8.881 51.347 253.377 1.00 51.89 104 SER A C 1
ATOM 1592 O O . SER A 1 104 ? 8.890 52.208 254.263 1.00 52.90 104 SER A O 1
ATOM 1600 N N . LYS A 1 105 ? 9.995 50.815 252.890 1.00 46.91 105 LYS A N 1
ATOM 1601 C CA . LYS A 1 105 ? 11.323 51.217 253.332 1.00 44.57 105 LYS A CA 1
ATOM 1602 C C . LYS A 1 105 ? 12.151 51.673 252.133 1.00 39.23 105 LYS A C 1
ATOM 1603 O O . LYS A 1 105 ? 11.722 51.591 250.978 1.00 38.38 105 LYS A O 1
ATOM 1622 N N . THR A 1 106 ? 13.354 52.162 252.428 1.00 32.18 106 THR A N 1
ATOM 1623 C CA . THR A 1 106 ? 14.225 52.705 251.397 1.00 27.92 106 THR A CA 1
ATOM 1624 C C . THR A 1 106 ? 14.534 51.656 250.336 1.00 24.92 106 THR A C 1
ATOM 1625 O O . THR A 1 106 ? 14.760 50.481 250.641 1.00 24.48 106 THR A O 1
ATOM 1636 N N . ILE A 1 107 ? 14.540 52.092 249.081 1.00 24.48 107 ILE A N 1
ATOM 1637 C CA . ILE A 1 107 ? 15.008 51.259 247.981 1.00 25.03 107 ILE A CA 1
ATOM 1638 C C . ILE A 1 107 ? 16.528 51.313 247.967 1.00 26.47 107 ILE A C 1
ATOM 1639 O O . ILE A 1 107 ? 17.122 52.388 248.101 1.00 26.30 107 ILE A O 1
ATOM 1655 N N . VAL A 1 108 ? 17.166 50.154 247.813 1.00 29.98 108 VAL A N 1
ATOM 1656 C CA . VAL A 1 108 ? 18.603 50.049 247.996 1.00 30.21 108 VAL A CA 1
ATOM 1657 C C . VAL A 1 108 ? 19.345 49.742 246.700 1.00 29.94 108 VAL A C 1
ATOM 1658 O O . VAL A 1 108 ? 20.490 50.182 246.542 1.00 31.07 108 VAL A O 1
ATOM 1671 N N . ALA A 1 109 ? 18.737 49.006 245.773 1.00 25.56 109 ALA A N 1
ATOM 1672 C CA . ALA A 1 109 ? 19.432 48.562 244.574 1.00 24.99 109 ALA A CA 1
ATOM 1673 C C . ALA A 1 109 ? 18.475 48.552 243.393 1.00 23.18 109 ALA A C 1
ATOM 1674 O O . ALA A 1 109 ? 17.271 48.334 243.549 1.00 24.24 109 ALA A O 1
ATOM 1681 N N . LEU A 1 110 ? 19.030 48.789 242.206 1.00 19.53 110 LEU A N 1
ATOM 1682 C CA . LEU A 1 110 ? 18.275 48.736 240.965 1.00 17.60 110 LEU A CA 1
ATOM 1683 C C . LEU A 1 110 ? 19.106 48.060 239.885 1.00 17.83 110 LEU A C 1
ATOM 1684 O O . LEU A 1 110 ? 20.339 48.122 239.888 1.00 17.87 110 LEU A O 1
ATOM 1700 N N . SER A 1 111 ? 18.406 47.417 238.956 1.00 22.18 111 SER A N 1
ATOM 1701 C CA . SER A 1 111 ? 19.025 46.816 237.784 1.00 24.60 111 SER A CA 1
ATOM 1702 C C . SER A 1 111 ? 17.971 46.786 236.693 1.00 25.70 111 SER A C 1
ATOM 1703 O O . SER A 1 111 ? 16.827 46.399 236.949 1.00 28.17 111 SER A O 1
ATOM 1711 N N . ALA A 1 112 ? 18.350 47.204 235.491 1.00 19.37 112 ALA A N 1
ATOM 1712 C CA . ALA A 1 112 ? 17.397 47.362 234.407 1.00 19.98 112 ALA A CA 1
ATOM 1713 C C . ALA A 1 112 ? 17.914 46.693 233.145 1.00 21.82 112 ALA A C 1
ATOM 1714 O O . ALA A 1 112 ? 19.121 46.642 232.891 1.00 21.19 112 ALA A O 1
ATOM 1721 N N . LEU A 1 113 ? 16.975 46.163 232.373 1.00 28.07 113 LEU A N 1
ATOM 1722 C CA . LEU A 1 113 ? 17.202 45.685 231.018 1.00 31.93 113 LEU A CA 1
ATOM 1723 C C . LEU A 1 113 ? 15.998 46.113 230.191 1.00 33.51 113 LEU A C 1
ATOM 1724 O O . LEU A 1 113 ? 14.975 46.509 230.764 1.00 35.22 113 LEU A O 1
ATOM 1740 N N . PRO A 1 114 ? 16.072 46.066 228.861 1.00 32.67 114 PRO A N 1
ATOM 1741 C CA . PRO A 1 114 ? 14.914 46.479 228.058 1.00 33.63 114 PRO A CA 1
ATOM 1742 C C . PRO A 1 114 ? 13.613 45.880 228.568 1.00 34.00 114 PRO A C 1
ATOM 1743 O O . PRO A 1 114 ? 13.431 44.658 228.562 1.00 35.25 114 PRO A O 1
ATOM 1754 N N . SER A 1 115 ? 12.720 46.746 229.048 1.00 37.59 115 SER A N 1
ATOM 1755 C CA . SER A 1 115 ? 11.389 46.375 229.518 1.00 40.37 115 SER A CA 1
ATOM 1756 C C . SER A 1 115 ? 11.413 45.587 230.823 1.00 40.19 115 SER A C 1
ATOM 1757 O O . SER A 1 115 ? 10.433 44.914 231.153 1.00 40.24 115 SER A O 1
ATOM 1765 N N . LEU A 1 116 ? 12.505 45.658 231.586 1.00 38.51 116 LEU A N 1
ATOM 1766 C CA . LEU A 1 116 ? 12.599 44.959 232.862 1.00 38.34 116 LEU A CA 1
ATOM 1767 C C . LEU A 1 116 ? 13.338 45.818 233.876 1.00 36.86 116 LEU A C 1
ATOM 1768 O O . LEU A 1 116 ? 14.294 46.520 233.534 1.00 35.22 116 LEU A O 1
ATOM 1784 N N . ILE A 1 117 ? 12.886 45.752 235.126 1.00 35.97 117 ILE A N 1
ATOM 1785 C CA . ILE A 1 117 ? 13.512 46.462 236.236 1.00 35.04 117 ILE A CA 1
ATOM 1786 C C . ILE A 1 117 ? 13.536 45.525 237.435 1.00 35.07 117 ILE A C 1
ATOM 1787 O O . ILE A 1 117 ? 12.522 44.900 237.764 1.00 36.05 117 ILE A O 1
ATOM 1803 N N . SER A 1 118 ? 14.692 45.423 238.080 1.00 34.27 118 SER A N 1
ATOM 1804 C CA . SER A 1 118 ? 14.857 44.632 239.290 1.00 32.55 118 SER A CA 1
ATOM 1805 C C . SER A 1 118 ? 15.029 45.592 240.459 1.00 30.59 118 SER A C 1
ATOM 1806 O O . SER A 1 118 ? 15.933 46.433 240.442 1.00 30.82 118 SER A O 1
ATOM 1814 N N . VAL A 1 119 ? 14.162 45.471 241.464 1.00 25.54 119 VAL A N 1
ATOM 1815 C CA . VAL A 1 119 ? 14.112 46.405 242.585 1.00 24.77 119 VAL A CA 1
ATOM 1816 C C . VAL A 1 119 ? 14.507 45.685 243.865 1.00 25.22 119 VAL A C 1
ATOM 1817 O O . VAL A 1 119 ? 14.040 44.573 244.136 1.00 26.06 119 VAL A O 1
ATOM 1830 N N . GLY A 1 120 ? 15.352 46.336 244.662 1.00 28.12 120 GLY A N 1
ATOM 1831 C CA . GLY A 1 120 ? 15.739 45.820 245.961 1.00 29.79 120 GLY A CA 1
ATOM 1832 C C . GLY A 1 120 ? 15.426 46.798 247.076 1.00 30.57 120 GLY A C 1
ATOM 1833 O O . GLY A 1 120 ? 15.885 47.943 247.049 1.00 30.00 120 GLY A O 1
ATOM 1837 N N . CYS A 1 121 ? 14.647 46.361 248.063 1.00 32.97 121 CYS A N 1
ATOM 1838 C CA . CYS A 1 121 ? 14.196 47.218 249.149 1.00 34.89 121 CYS A CA 1
ATOM 1839 C C . CYS A 1 121 ? 14.881 46.836 250.457 1.00 35.98 121 CYS A C 1
ATOM 1840 O O . CYS A 1 121 ? 15.258 45.680 250.669 1.00 35.74 121 CYS A O 1
ATOM 1848 N N . ALA A 1 122 ? 15.030 47.825 251.341 1.00 34.12 122 ALA A N 1
ATOM 1849 C CA . ALA A 1 122 ? 15.683 47.612 252.629 1.00 34.87 122 ALA A CA 1
ATOM 1850 C C . ALA A 1 122 ? 14.840 46.793 253.598 1.00 38.38 122 ALA A C 1
ATOM 1851 O O . ALA A 1 122 ? 15.311 46.507 254.705 1.00 38.87 122 ALA A O 1
ATOM 1858 N N . ASP A 1 123 ? 13.617 46.419 253.231 1.00 45.14 123 ASP A N 1
ATOM 1859 C CA . ASP A 1 123 ? 12.827 45.501 254.040 1.00 47.28 123 ASP A CA 1
ATOM 1860 C C . ASP A 1 123 ? 13.038 44.047 253.637 1.00 47.02 123 ASP A C 1
ATOM 1861 O O . ASP A 1 123 ? 12.382 43.161 254.197 1.00 49.42 123 ASP A O 1
ATOM 1870 N N . GLY A 1 124 ? 13.940 43.784 252.688 1.00 43.45 124 GLY A N 1
ATOM 1871 C CA . GLY A 1 124 ? 14.246 42.441 252.245 1.00 42.29 124 GLY A CA 1
ATOM 1872 C C . GLY A 1 124 ? 13.606 42.044 250.932 1.00 41.50 124 GLY A C 1
ATOM 1873 O O . GLY A 1 124 ? 13.899 40.956 250.424 1.00 41.76 124 GLY A O 1
ATOM 1877 N N . THR A 1 125 ? 12.756 42.893 250.364 1.00 36.41 125 THR A N 1
ATOM 1878 C CA . THR A 1 125 ? 12.000 42.529 249.177 1.00 35.48 125 THR A CA 1
ATOM 1879 C C . THR A 1 125 ? 12.845 42.698 247.921 1.00 32.93 125 THR A C 1
ATOM 1880 O O . THR A 1 125 ? 13.599 43.666 247.783 1.00 31.38 125 THR A O 1
ATOM 1891 N N . ILE A 1 126 ? 12.715 41.740 247.008 1.00 34.02 126 ILE A N 1
ATOM 1892 C CA . ILE A 1 126 ? 13.312 41.807 245.680 1.00 32.16 126 ILE A CA 1
ATOM 1893 C C . ILE A 1 126 ? 12.186 41.611 244.675 1.00 32.67 126 ILE A C 1
ATOM 1894 O O . ILE A 1 126 ? 11.469 40.605 244.730 1.00 32.89 126 ILE A O 1
ATOM 1910 N N . SER A 1 127 ? 12.027 42.570 243.765 1.00 35.38 127 SER A N 1
ATOM 1911 C CA . SER A 1 127 ? 10.893 42.596 242.854 1.00 37.61 127 SER A CA 1
ATOM 1912 C C . SER A 1 127 ? 11.367 42.674 241.410 1.00 39.11 127 SER A C 1
ATOM 1913 O O . SER A 1 127 ? 12.419 43.245 241.110 1.00 39.24 127 SER A O 1
ATOM 1921 N N . ILE A 1 128 ? 10.568 42.093 240.518 1.00 32.80 128 ILE A N 1
ATOM 1922 C CA . ILE A 1 128 ? 10.776 42.187 239.078 1.00 33.52 128 ILE A CA 1
ATOM 1923 C C . ILE A 1 128 ? 9.610 42.967 238.489 1.00 33.51 128 ILE A C 1
ATOM 1924 O O . ILE A 1 128 ? 8.444 42.620 238.714 1.00 33.00 128 ILE A O 1
ATOM 1940 N N . TRP A 1 129 ? 9.923 44.021 237.740 1.00 40.09 129 TRP A N 1
ATOM 1941 C CA . TRP A 1 129 ? 8.926 44.833 237.057 1.00 42.97 129 TRP A CA 1
ATOM 1942 C C . TRP A 1 129 ? 9.196 44.800 235.561 1.00 47.06 129 TRP A C 1
ATOM 1943 O O . TRP A 1 129 ? 10.332 45.021 235.127 1.00 47.48 129 TRP A O 1
ATOM 1964 N N . ARG A 1 130 ? 8.157 44.525 234.777 1.00 45.76 130 ARG A N 1
ATOM 1965 C CA . ARG A 1 130 ? 8.237 44.635 233.328 1.00 48.42 130 ARG A CA 1
ATOM 1966 C C . ARG A 1 130 ? 7.115 45.540 232.847 1.00 48.51 130 ARG A C 1
ATOM 1967 O O . ARG A 1 130 ? 5.990 45.472 233.352 1.00 48.55 130 ARG A O 1
ATOM 1988 N N . GLN A 1 131 ? 7.429 46.397 231.880 1.00 49.87 131 GLN A N 1
ATOM 1989 C CA . GLN A 1 131 ? 6.482 47.407 231.437 1.00 53.85 131 GLN A CA 1
ATOM 1990 C C . GLN A 1 131 ? 5.465 46.815 230.478 1.00 56.67 131 GLN A C 1
ATOM 1991 O O . GLN A 1 131 ? 5.795 45.982 229.628 1.00 56.09 131 GLN A O 1
ATOM 2005 N N . ASN A 1 132 ? 4.220 47.253 230.624 1.00 60.38 132 ASN A N 1
ATOM 2006 C CA . ASN A 1 132 ? 3.183 46.866 229.689 1.00 63.81 132 ASN A CA 1
ATOM 2007 C C . ASN A 1 132 ? 3.610 47.217 228.267 1.00 67.07 132 ASN A C 1
ATOM 2008 O O . ASN A 1 132 ? 4.563 47.970 228.034 1.00 65.64 132 ASN A O 1
ATOM 2019 N N . ILE A 1 133 ? 2.885 46.653 227.305 1.00 67.62 133 ILE A N 1
ATOM 2020 C CA . ILE A 1 133 ? 3.252 46.800 225.904 1.00 70.62 133 ILE A CA 1
ATOM 2021 C C . ILE A 1 133 ? 2.440 47.924 225.271 1.00 72.62 133 ILE A C 1
ATOM 2022 O O . ILE A 1 133 ? 2.911 48.598 224.348 1.00 68.81 133 ILE A O 1
ATOM 2038 N N . GLN A 1 134 ? 1.220 48.139 225.760 1.00 89.12 134 GLN A N 1
ATOM 2039 C CA . GLN A 1 134 ? 0.393 49.221 225.241 1.00 88.87 134 GLN A CA 1
ATOM 2040 C C . GLN A 1 134 ? 0.974 50.564 225.664 1.00 88.84 134 GLN A C 1
ATOM 2041 O O . GLN A 1 134 ? 1.437 51.340 224.822 1.00 87.63 134 GLN A O 1
ATOM 2055 N N . ASN A 1 135 ? 0.956 50.843 226.965 1.00 78.00 135 ASN A N 1
ATOM 2056 C CA . ASN A 1 135 ? 1.533 52.057 227.514 1.00 72.73 135 ASN A CA 1
ATOM 2057 C C . ASN A 1 135 ? 2.918 51.751 228.081 1.00 67.03 135 ASN A C 1
ATOM 2058 O O . ASN A 1 135 ? 3.395 50.613 228.052 1.00 67.88 135 ASN A O 1
ATOM 2069 N N . ASP A 1 136 ? 3.571 52.784 228.607 1.00 49.48 136 ASP A N 1
ATOM 2070 C CA . ASP A 1 136 ? 4.921 52.662 229.137 1.00 41.37 136 ASP A CA 1
ATOM 2071 C C . ASP A 1 136 ? 4.954 52.422 230.641 1.00 36.38 136 ASP A C 1
ATOM 2072 O O . ASP A 1 136 ? 6.025 52.526 231.248 1.00 30.99 136 ASP A O 1
ATOM 2081 N N . GLU A 1 137 ? 3.817 52.099 231.254 1.00 51.15 137 GLU A N 1
ATOM 2082 C CA . GLU A 1 137 ? 3.760 51.904 232.696 1.00 48.99 137 GLU A CA 1
ATOM 2083 C C . GLU A 1 137 ? 4.369 50.561 233.082 1.00 43.97 137 GLU A C 1
ATOM 2084 O O . GLU A 1 137 ? 4.202 49.559 232.379 1.00 43.46 137 GLU A O 1
ATOM 2096 N N . PHE A 1 138 ? 5.077 50.548 234.208 1.00 42.17 138 PHE A N 1
ATOM 2097 C CA . PHE A 1 138 ? 5.725 49.348 234.723 1.00 39.06 138 PHE A CA 1
ATOM 2098 C C . PHE A 1 138 ? 4.841 48.694 235.777 1.00 38.02 138 PHE A C 1
ATOM 2099 O O . PHE A 1 138 ? 4.444 49.343 236.751 1.00 37.60 138 PHE A O 1
ATOM 2116 N N . GLY A 1 139 ? 4.544 47.411 235.583 1.00 32.41 139 GLY A N 1
ATOM 2117 C CA . GLY A 1 139 ? 3.700 46.657 236.491 1.00 34.41 139 GLY A CA 1
ATOM 2118 C C . GLY A 1 139 ? 4.501 45.625 237.262 1.00 34.23 139 GLY A C 1
ATOM 2119 O O . GLY A 1 139 ? 5.478 45.070 236.753 1.00 34.79 139 GLY A O 1
ATOM 2123 N N . LEU A 1 140 ? 4.084 45.372 238.501 1.00 33.24 140 LEU A N 1
ATOM 2124 C CA . LEU A 1 140 ? 4.760 44.388 239.336 1.00 32.59 140 LEU A CA 1
ATOM 2125 C C . LEU A 1 140 ? 4.489 42.988 238.804 1.00 35.26 140 LEU A C 1
ATOM 2126 O O . LEU A 1 140 ? 3.337 42.544 238.760 1.00 36.93 140 LEU A O 1
ATOM 2142 N N . ALA A 1 141 ? 5.550 42.291 238.404 1.00 44.71 141 ALA A N 1
ATOM 2143 C CA . ALA A 1 141 ? 5.418 40.944 237.867 1.00 45.93 141 ALA A CA 1
ATOM 2144 C C . ALA A 1 141 ? 5.517 39.880 238.951 1.00 47.40 141 ALA A C 1
ATOM 2145 O O . ALA A 1 141 ? 4.763 38.902 238.925 1.00 47.89 141 ALA A O 1
ATOM 2152 N N . HIS A 1 142 ? 6.432 40.056 239.904 1.00 47.09 142 HIS A N 1
ATOM 2153 C CA . HIS A 1 142 ? 6.654 39.073 240.958 1.00 48.80 142 HIS A CA 1
ATOM 2154 C C . HIS A 1 142 ? 7.736 39.553 241.915 1.00 52.45 142 HIS A C 1
ATOM 2155 O O . HIS A 1 142 ? 8.727 40.153 241.486 1.00 50.77 142 HIS A O 1
ATOM 2169 N N . GLU A 1 143 ? 7.556 39.299 243.210 1.00 35.97 143 GLU A N 1
ATOM 2170 C CA . GLU A 1 143 ? 8.542 39.665 244.216 1.00 36.71 143 GLU A CA 1
ATOM 2171 C C . GLU A 1 143 ? 8.649 38.545 245.240 1.00 39.63 143 GLU A C 1
ATOM 2172 O O . GLU A 1 143 ? 7.709 37.772 245.439 1.00 41.45 143 GLU A O 1
ATOM 2184 N N . PHE A 1 144 ? 9.809 38.463 245.887 1.00 46.31 144 PHE A N 1
ATOM 2185 C CA . PHE A 1 144 ? 10.103 37.375 246.810 1.00 47.31 144 PHE A CA 1
ATOM 2186 C C . PHE A 1 144 ? 11.107 37.873 247.846 1.00 49.31 144 PHE A C 1
ATOM 2187 O O . PHE A 1 144 ? 11.423 39.065 247.911 1.00 47.41 144 PHE A O 1
ATOM 2204 N N . THR A 1 145 ? 11.617 36.947 248.655 1.00 73.53 145 THR A N 1
ATOM 2205 C CA . THR A 1 145 ? 12.537 37.283 249.730 1.00 65.36 145 THR A CA 1
ATOM 2206 C C . THR A 1 145 ? 13.506 36.129 249.933 1.00 69.38 145 THR A C 1
ATOM 2207 O O . THR A 1 145 ? 13.145 34.960 249.770 1.00 67.75 145 THR A O 1
ATOM 2218 N N . ILE A 1 146 ? 14.742 36.472 250.286 1.00 44.34 146 ILE A N 1
ATOM 2219 C CA . ILE A 1 146 ? 15.763 35.487 250.627 1.00 46.85 146 ILE A CA 1
ATOM 2220 C C . ILE A 1 146 ? 15.615 35.210 252.120 1.00 44.84 146 ILE A C 1
ATOM 2221 O O . ILE A 1 146 ? 16.114 35.962 252.957 1.00 42.04 146 ILE A O 1
ATOM 2237 N N . LYS A 1 147 ? 14.921 34.124 252.456 1.00 71.27 147 LYS A N 1
ATOM 2238 C CA . LYS A 1 147 ? 14.620 33.798 253.849 1.00 70.10 147 LYS A CA 1
ATOM 2239 C C . LYS A 1 147 ? 15.896 33.322 254.536 1.00 69.24 147 LYS A C 1
ATOM 2240 O O . LYS A 1 147 ? 16.127 32.129 254.753 1.00 70.36 147 LYS A O 1
ATOM 2259 N N . LYS A 1 148 ? 16.742 34.289 254.885 1.00 69.09 148 LYS A N 1
ATOM 2260 C CA . LYS A 1 148 ? 17.975 34.037 255.613 1.00 68.70 148 LYS A CA 1
ATOM 2261 C C . LYS A 1 148 ? 18.126 35.101 256.703 1.00 67.95 148 LYS A C 1
ATOM 2262 O O . LYS A 1 148 ? 19.039 35.922 256.699 1.00 67.74 148 LYS A O 1
ATOM 2281 N N . GLY A 1 149 ? 17.202 35.088 257.662 1.00 67.80 149 GLY A N 1
ATOM 2282 C CA . GLY A 1 149 ? 17.198 36.069 258.730 1.00 65.39 149 GLY A CA 1
ATOM 2283 C C . GLY A 1 149 ? 16.646 37.410 258.293 1.00 61.26 149 GLY A C 1
ATOM 2284 O O . GLY A 1 149 ? 15.630 37.474 257.593 1.00 60.91 149 GLY A O 1
ATOM 2288 N N . PHE A 1 150 ? 17.304 38.491 258.704 1.00 46.19 150 PHE A N 1
ATOM 2289 C CA . PHE A 1 150 ? 16.928 39.843 258.290 1.00 43.11 150 PHE A CA 1
ATOM 2290 C C . PHE A 1 150 ? 17.685 40.288 257.047 1.00 38.76 150 PHE A C 1
ATOM 2291 O O . PHE A 1 150 ? 18.074 41.453 256.928 1.00 38.01 150 PHE A O 1
ATOM 2308 N N . PHE A 1 151 ? 17.908 39.379 256.103 1.00 46.63 151 PHE A N 1
ATOM 2309 C CA . PHE A 1 151 ? 18.653 39.718 254.899 1.00 46.19 151 PHE A CA 1
ATOM 2310 C C . PHE A 1 151 ? 17.914 40.772 254.085 1.00 48.12 151 PHE A C 1
ATOM 2311 O O . PHE A 1 151 ? 16.681 40.800 254.030 1.00 46.83 151 PHE A O 1
ATOM 2328 N N . TYR A 1 152 ? 18.684 41.648 253.445 1.00 34.73 152 TYR A N 1
ATOM 2329 C CA . TYR A 1 152 ? 18.134 42.561 252.455 1.00 33.33 152 TYR A CA 1
ATOM 2330 C C . TYR A 1 152 ? 19.208 42.852 251.422 1.00 31.89 152 TYR A C 1
ATOM 2331 O O . TYR A 1 152 ? 20.402 42.825 251.747 1.00 31.90 152 TYR A O 1
ATOM 2349 N N . PRO A 1 153 ? 18.827 43.122 250.177 1.00 28.03 153 PRO A N 1
ATOM 2350 C CA . PRO A 1 153 ? 19.818 43.248 249.108 1.00 27.45 153 PRO A CA 1
ATOM 2351 C C . PRO A 1 153 ? 20.542 44.582 249.133 1.00 26.38 153 PRO A C 1
ATOM 2352 O O . PRO A 1 153 ? 19.996 45.614 249.530 1.00 27.42 153 PRO A O 1
ATOM 2363 N N . LEU A 1 154 ? 21.798 44.544 248.688 1.00 33.34 154 LEU A N 1
ATOM 2364 C CA . LEU A 1 154 ? 22.603 45.742 248.520 1.00 32.27 154 LEU A CA 1
ATOM 2365 C C . LEU A 1 154 ? 22.994 46.001 247.073 1.00 30.83 154 LEU A C 1
ATOM 2366 O O . LEU A 1 154 ? 23.592 47.046 246.792 1.00 32.61 154 LEU A O 1
ATOM 2382 N N . CYS A 1 155 ? 22.678 45.093 246.156 1.00 25.93 155 CYS A N 1
ATOM 2383 C CA . CYS A 1 155 ? 23.023 45.267 244.754 1.00 24.59 155 CYS A CA 1
ATOM 2384 C C . CYS A 1 155 ? 22.324 44.187 243.944 1.00 23.99 155 CYS A C 1
ATOM 2385 O O . CYS A 1 155 ? 22.063 43.090 244.446 1.00 24.07 155 CYS A O 1
ATOM 2393 N N . LEU A 1 156 ? 22.029 44.512 242.688 1.00 25.37 156 LEU A N 1
ATOM 2394 C CA . LEU A 1 156 ? 21.321 43.613 241.791 1.00 26.62 156 LEU A CA 1
ATOM 2395 C C . LEU A 1 156 ? 21.916 43.730 240.396 1.00 28.68 156 LEU A C 1
ATOM 2396 O O . LEU A 1 156 ? 22.457 44.773 240.021 1.00 28.46 156 LEU A O 1
ATOM 2412 N N . SER A 1 157 ? 21.808 42.648 239.629 1.00 30.11 157 SER A N 1
ATOM 2413 C CA . SER A 1 157 ? 22.272 42.642 238.249 1.00 30.57 157 SER A CA 1
ATOM 2414 C C . SER A 1 157 ? 21.460 41.629 237.459 1.00 32.52 157 SER A C 1
ATOM 2415 O O . SER A 1 157 ? 21.310 40.479 237.885 1.00 34.54 157 SER A O 1
ATOM 2423 N N . LEU A 1 158 ? 20.942 42.058 236.313 1.00 32.65 158 LEU A N 1
ATOM 2424 C CA . LEU A 1 158 ? 20.152 41.208 235.438 1.00 32.35 158 LEU A CA 1
ATOM 2425 C C . LEU A 1 158 ? 20.969 40.798 234.221 1.00 33.83 158 LEU A C 1
ATOM 2426 O O . LEU A 1 158 ? 21.900 41.496 233.809 1.00 33.35 158 LEU A O 1
ATOM 2442 N N . SER A 1 159 ? 20.608 39.654 233.646 1.00 31.70 159 SER A N 1
ATOM 2443 C CA . SER A 1 159 ? 21.254 39.176 232.433 1.00 34.34 159 SER A CA 1
ATOM 2444 C C . SER A 1 159 ? 20.242 38.398 231.607 1.00 35.94 159 SER A C 1
ATOM 2445 O O . SER A 1 159 ? 19.570 37.502 232.127 1.00 35.00 159 SER A O 1
ATOM 2453 N N . LYS A 1 160 ? 20.135 38.748 230.328 1.00 36.64 160 LYS A N 1
ATOM 2454 C CA . LYS A 1 160 ? 19.299 38.012 229.389 1.00 38.82 160 LYS A CA 1
ATOM 2455 C C . LYS A 1 160 ? 20.136 36.882 228.805 1.00 44.77 160 LYS A C 1
ATOM 2456 O O . LYS A 1 160 ? 21.068 37.124 228.032 1.00 49.65 160 LYS A O 1
ATOM 2475 N N . VAL A 1 161 ? 19.815 35.649 229.185 1.00 39.10 161 VAL A N 1
ATOM 2476 C CA . VAL A 1 161 ? 20.536 34.481 228.694 1.00 41.42 161 VAL A CA 1
ATOM 2477 C C . VAL A 1 161 ? 20.091 34.225 227.262 1.00 45.01 161 VAL A C 1
ATOM 2478 O O . VAL A 1 161 ? 20.866 34.399 226.315 1.00 43.43 161 VAL A O 1
ATOM 2491 N N . GLU A 1 162 ? 18.841 33.807 227.100 1.00 67.77 162 GLU A N 1
ATOM 2492 C CA . GLU A 1 162 ? 18.193 33.686 225.805 1.00 68.21 162 GLU A CA 1
ATOM 2493 C C . GLU A 1 162 ? 16.936 34.543 225.806 1.00 66.17 162 GLU A C 1
ATOM 2494 O O . GLU A 1 162 ? 16.505 35.054 226.843 1.00 64.80 162 GLU A O 1
ATOM 2506 N N . GLU A 1 163 ? 16.343 34.697 224.626 1.00 60.15 163 GLU A N 1
ATOM 2507 C CA . GLU A 1 163 ? 15.091 35.430 224.516 1.00 59.46 163 GLU A CA 1
ATOM 2508 C C . GLU A 1 163 ? 14.037 34.791 225.413 1.00 58.51 163 GLU A C 1
ATOM 2509 O O . GLU A 1 163 ? 13.741 33.600 225.283 1.00 59.35 163 GLU A O 1
ATOM 2521 N N . LYS A 1 164 ? 13.492 35.582 226.337 1.00 64.67 164 LYS A N 1
ATOM 2522 C CA . LYS A 1 164 ? 12.446 35.218 227.299 1.00 64.20 164 LYS A CA 1
ATOM 2523 C C . LYS A 1 164 ? 13.014 34.572 228.563 1.00 62.85 164 LYS A C 1
ATOM 2524 O O . LYS A 1 164 ? 12.229 34.214 229.449 1.00 63.90 164 LYS A O 1
ATOM 2543 N N . LYS A 1 165 ? 14.333 34.422 228.688 1.00 58.24 165 LYS A N 1
ATOM 2544 C CA . LYS A 1 165 ? 14.940 33.722 229.814 1.00 54.12 165 LYS A CA 1
ATOM 2545 C C . LYS A 1 165 ? 16.044 34.587 230.404 1.00 48.86 165 LYS A C 1
ATOM 2546 O O . LYS A 1 165 ? 16.931 35.046 229.677 1.00 48.12 165 LYS A O 1
ATOM 2565 N N . TYR A 1 166 ? 15.994 34.798 231.721 1.00 37.84 166 TYR A N 1
ATOM 2566 C CA . TYR A 1 166 ? 16.845 35.772 232.391 1.00 34.02 166 TYR A CA 1
ATOM 2567 C C . TYR A 1 166 ? 17.474 35.177 233.644 1.00 31.35 166 TYR A C 1
ATOM 2568 O O . TYR A 1 166 ? 16.975 34.209 234.222 1.00 30.48 166 TYR A O 1
ATOM 2586 N N . LEU A 1 167 ? 18.583 35.788 234.057 1.00 38.97 167 LEU A N 1
ATOM 2587 C CA . LEU A 1 167 ? 19.206 35.538 235.349 1.00 36.63 167 LEU A CA 1
ATOM 2588 C C . LEU A 1 167 ? 19.187 36.819 236.172 1.00 32.97 167 LEU A C 1
ATOM 2589 O O . LEU A 1 167 ? 19.220 37.927 235.627 1.00 30.10 167 LEU A O 1
ATOM 2605 N N . LEU A 1 168 ? 19.135 36.659 237.493 1.00 35.45 168 LEU A N 1
ATOM 2606 C CA . LEU A 1 168 ? 19.177 37.785 238.418 1.00 32.62 168 LEU A CA 1
ATOM 2607 C C . LEU A 1 168 ? 20.172 37.474 239.523 1.00 32.32 168 LEU A C 1
ATOM 2608 O O . LEU A 1 168 ? 20.000 36.496 240.259 1.00 34.05 168 LEU A O 1
ATOM 2624 N N . ALA A 1 169 ? 21.208 38.299 239.636 1.00 25.92 169 ALA A N 1
ATOM 2625 C CA . ALA A 1 169 ? 22.186 38.168 240.705 1.00 25.41 169 ALA A CA 1
ATOM 2626 C C . ALA A 1 169 ? 21.793 39.070 241.866 1.00 24.43 169 ALA A C 1
ATOM 2627 O O . ALA A 1 169 ? 21.356 40.206 241.664 1.00 23.29 169 ALA A O 1
ATOM 2634 N N . ILE A 1 170 ? 21.947 38.556 243.085 1.00 28.76 170 ILE A N 1
ATOM 2635 C CA . ILE A 1 170 ? 21.542 39.269 244.291 1.00 29.26 170 ILE A CA 1
ATOM 2636 C C . ILE A 1 170 ? 22.701 39.233 245.277 1.00 30.45 170 ILE A C 1
ATOM 2637 O O . ILE A 1 170 ? 23.182 38.152 245.636 1.00 31.22 170 ILE A O 1
ATOM 2653 N N . GLY A 1 171 ? 23.141 40.403 245.709 1.00 26.17 171 GLY A N 1
ATOM 2654 C CA . GLY A 1 171 ? 24.148 40.502 246.754 1.00 30.09 171 GLY A CA 1
ATOM 2655 C C . GLY A 1 171 ? 23.705 41.474 247.822 1.00 30.22 171 GLY A C 1
ATOM 2656 O O . GLY A 1 171 ? 23.098 42.504 247.528 1.00 27.98 171 GLY A O 1
ATOM 2660 N N . GLY A 1 172 ? 24.005 41.133 249.072 1.00 36.17 172 GLY A N 1
ATOM 2661 C CA . GLY A 1 172 ? 23.621 41.983 250.181 1.00 36.39 172 GLY A CA 1
ATOM 2662 C C . GLY A 1 172 ? 24.236 41.578 251.503 1.00 38.09 172 GLY A C 1
ATOM 2663 O O . GLY A 1 172 ? 25.429 41.270 251.575 1.00 39.97 172 GLY A O 1
ATOM 2667 N N . THR A 1 173 ? 23.423 41.574 252.559 1.00 36.87 173 THR A N 1
ATOM 2668 C CA . THR A 1 173 ? 23.893 41.258 253.903 1.00 39.54 173 THR A CA 1
ATOM 2669 C C . THR A 1 173 ? 24.130 39.762 254.071 1.00 40.17 173 THR A C 1
ATOM 2670 O O . THR A 1 173 ? 23.531 39.124 254.943 1.00 42.38 173 THR A O 1
ATOM 2681 N N . ASN A 1 174 ? 25.009 39.202 253.245 1.00 46.64 174 ASN A N 1
ATOM 2682 C CA . ASN A 1 174 ? 25.309 37.778 253.270 1.00 46.99 174 ASN A CA 1
ATOM 2683 C C . ASN A 1 174 ? 26.606 37.561 252.507 1.00 39.62 174 ASN A C 1
ATOM 2684 O O . ASN A 1 174 ? 26.929 38.315 251.587 1.00 37.50 174 ASN A O 1
ATOM 2695 N N . VAL A 1 175 ? 27.351 36.524 252.903 1.00 39.45 175 VAL A N 1
ATOM 2696 C CA . VAL A 1 175 ? 28.642 36.247 252.273 1.00 38.61 175 VAL A CA 1
ATOM 2697 C C . VAL A 1 175 ? 28.515 35.505 250.953 1.00 36.83 175 VAL A C 1
ATOM 2698 O O . VAL A 1 175 ? 29.528 35.309 250.269 1.00 36.11 175 VAL A O 1
ATOM 2711 N N . ASN A 1 176 ? 27.311 35.087 250.574 1.00 36.43 176 ASN A N 1
ATOM 2712 C CA . ASN A 1 176 ? 27.087 34.359 249.335 1.00 36.16 176 ASN A CA 1
ATOM 2713 C C . ASN A 1 176 ? 26.379 35.242 248.316 1.00 33.79 176 ASN A C 1
ATOM 2714 O O . ASN A 1 176 ? 25.556 36.092 248.667 1.00 34.46 176 ASN A O 1
ATOM 2725 N N . VAL A 1 177 ? 26.713 35.028 247.049 1.00 38.07 177 VAL A N 1
ATOM 2726 C CA . VAL A 1 177 ? 26.015 35.664 245.939 1.00 36.84 177 VAL A CA 1
ATOM 2727 C C . VAL A 1 177 ? 24.870 34.750 245.523 1.00 37.19 177 VAL A C 1
ATOM 2728 O O . VAL A 1 177 ? 25.094 33.596 245.138 1.00 38.19 177 VAL A O 1
ATOM 2741 N N . PHE A 1 178 ? 23.645 35.257 245.608 1.00 34.74 178 PHE A N 1
ATOM 2742 C CA . PHE A 1 178 ? 22.467 34.485 245.238 1.00 36.59 178 PHE A CA 1
ATOM 2743 C C . PHE A 1 178 ? 22.148 34.707 243.765 1.00 37.82 178 PHE A C 1
ATOM 2744 O O . PHE A 1 178 ? 22.075 35.851 243.302 1.00 37.79 178 PHE A O 1
ATOM 2761 N N . ILE A 1 179 ? 21.972 33.610 243.032 1.00 36.37 179 ILE A N 1
ATOM 2762 C CA . ILE A 1 179 ? 21.578 33.643 241.628 1.00 36.50 179 ILE A CA 1
ATOM 2763 C C . ILE A 1 179 ? 20.156 33.113 241.529 1.00 39.00 179 ILE A C 1
ATOM 2764 O O . ILE A 1 179 ? 19.854 32.028 242.041 1.00 41.95 179 ILE A O 1
ATOM 2780 N N . ALA A 1 180 ? 19.287 33.878 240.879 1.00 36.44 180 ALA A N 1
ATOM 2781 C CA . ALA A 1 180 ? 17.926 33.456 240.595 1.00 37.95 180 ALA A CA 1
ATOM 2782 C C . ALA A 1 180 ? 17.717 33.410 239.087 1.00 39.00 180 ALA A C 1
ATOM 2783 O O . ALA A 1 180 ? 18.448 34.042 238.318 1.00 37.98 180 ALA A O 1
ATOM 2790 N N . SER A 1 181 ? 16.710 32.646 238.671 1.00 47.21 181 SER A N 1
ATOM 2791 C CA . SER A 1 181 ? 16.399 32.483 237.257 1.00 49.30 181 SER A CA 1
ATOM 2792 C C . SER A 1 181 ? 14.891 32.476 237.075 1.00 54.52 181 SER A C 1
ATOM 2793 O O . SER A 1 181 ? 14.180 31.783 237.809 1.00 53.80 181 SER A O 1
ATOM 2801 N N . PHE A 1 182 ? 14.409 33.239 236.096 1.00 41.43 182 PHE A N 1
ATOM 2802 C CA . PHE A 1 182 ? 12.988 33.302 235.794 1.00 42.15 182 PHE A CA 1
ATOM 2803 C C . PHE A 1 182 ? 12.798 33.341 234.284 1.00 43.79 182 PHE A C 1
ATOM 2804 O O . PHE A 1 182 ? 13.754 33.473 233.515 1.00 42.55 182 PHE A O 1
ATOM 2821 N N . ILE A 1 183 ? 11.540 33.218 233.867 1.00 44.10 183 ILE A N 1
ATOM 2822 C CA . ILE A 1 183 ? 11.171 33.155 232.460 1.00 45.69 183 ILE A CA 1
ATOM 2823 C C . ILE A 1 183 ? 10.095 34.196 232.189 1.00 48.22 183 ILE A C 1
ATOM 2824 O O . ILE A 1 183 ? 9.259 34.493 233.047 1.00 47.47 183 ILE A O 1
ATOM 2840 N N . LEU A 1 184 ? 10.120 34.748 230.979 1.00 51.95 184 LEU A N 1
ATOM 2841 C CA . LEU A 1 184 ? 9.175 35.779 230.575 1.00 55.04 184 LEU A CA 1
ATOM 2842 C C . LEU A 1 184 ? 7.933 35.129 229.975 1.00 61.20 184 LEU A C 1
ATOM 2843 O O . LEU A 1 184 ? 8.040 34.228 229.137 1.00 60.94 184 LEU A O 1
ATOM 2859 N N . SER A 1 185 ? 6.759 35.590 230.403 1.00 73.21 185 SER A N 1
ATOM 2860 C CA . SER A 1 185 ? 5.491 35.052 229.931 1.00 80.66 185 SER A CA 1
ATOM 2861 C C . SER A 1 185 ? 4.535 36.206 229.665 1.00 91.05 185 SER A C 1
ATOM 2862 O O . SER A 1 185 ? 4.854 37.374 229.902 1.00 91.94 185 SER A O 1
ATOM 2870 N N . ASP A 1 186 ? 3.351 35.869 229.162 1.00 86.79 186 ASP A N 1
ATOM 2871 C CA . ASP A 1 186 ? 2.325 36.875 228.924 1.00 93.56 186 ASP A CA 1
ATOM 2872 C C . ASP A 1 186 ? 1.905 37.521 230.239 1.00 96.10 186 ASP A C 1
ATOM 2873 O O . ASP A 1 186 ? 1.392 36.846 231.138 1.00 94.08 186 ASP A O 1
ATOM 2882 N N . SER A 1 187 ? 2.135 38.831 230.354 1.00 137.04 187 SER A N 1
ATOM 2883 C CA . SER A 1 187 ? 1.709 39.614 231.515 1.00 126.06 187 SER A CA 1
ATOM 2884 C C . SER A 1 187 ? 2.314 39.060 232.807 1.00 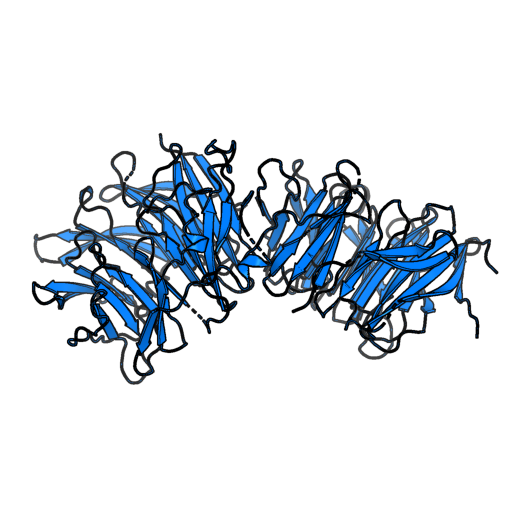128.99 187 SER A C 1
ATOM 2885 O O . SER A 1 187 ? 1.611 38.710 233.759 1.00 124.55 187 SER A O 1
ATOM 2893 N N . GLY A 1 188 ? 3.647 38.983 232.824 1.00 96.60 188 GLY A N 1
ATOM 2894 C CA . GLY A 1 188 ? 4.370 38.606 234.017 1.00 91.14 188 GLY A CA 1
ATOM 2895 C C . GLY A 1 188 ? 5.436 37.581 233.714 1.00 88.50 188 GLY A C 1
ATOM 2896 O O . GLY A 1 188 ? 5.912 37.464 232.579 1.00 88.32 188 GLY A O 1
ATOM 2900 N N . ILE A 1 189 ? 5.806 36.826 234.750 1.00 62.50 189 ILE A N 1
ATOM 2901 C CA . ILE A 1 189 ? 6.897 35.863 234.682 1.00 57.35 189 ILE A CA 1
ATOM 2902 C C . ILE A 1 189 ? 6.472 34.586 235.397 1.00 47.20 189 ILE A C 1
ATOM 2903 O O . ILE A 1 189 ? 5.454 34.538 236.090 1.00 45.45 189 ILE A O 1
ATOM 2919 N N . GLU A 1 190 ? 7.280 33.543 235.218 1.00 78.02 190 GLU A N 1
ATOM 2920 C CA . GLU A 1 190 ? 7.070 32.272 235.893 1.00 73.31 190 GLU A CA 1
ATOM 2921 C C . GLU A 1 190 ? 8.407 31.545 235.972 1.00 71.59 190 GLU A C 1
ATOM 2922 O O . GLU A 1 190 ? 9.388 31.936 235.334 1.00 70.22 190 GLU A O 1
ATOM 2934 N N . LYS A 1 191 ? 8.438 30.481 236.778 1.00 73.06 191 LYS A N 1
ATOM 2935 C CA . LYS A 1 191 ? 9.656 29.700 237.008 1.00 70.96 191 LYS A CA 1
ATOM 2936 C C . LYS A 1 191 ? 10.745 30.535 237.681 1.00 67.44 191 LYS A C 1
ATOM 2937 O O . LYS A 1 191 ? 11.938 30.331 237.441 1.00 66.86 191 LYS A O 1
ATOM 2956 N N . CYS A 1 192 ? 10.344 31.468 238.542 1.00 59.45 192 CYS A N 1
ATOM 2957 C CA . CYS A 1 192 ? 11.281 32.351 239.237 1.00 55.46 192 CYS A CA 1
ATOM 2958 C C . CYS A 1 192 ? 11.608 31.752 240.599 1.00 55.01 192 CYS A C 1
ATOM 2959 O O . CYS A 1 192 ? 10.805 31.827 241.531 1.00 56.25 192 CYS A O 1
ATOM 2967 N N . ARG A 1 193 ? 12.798 31.165 240.723 1.00 54.09 193 ARG A N 1
ATOM 2968 C CA . ARG A 1 193 ? 13.263 30.666 242.009 1.00 54.37 193 ARG A CA 1
ATOM 2969 C C . ARG A 1 193 ? 14.772 30.841 242.094 1.00 52.76 193 ARG A C 1
ATOM 2970 O O . ARG A 1 193 ? 15.455 31.040 241.086 1.00 51.31 193 ARG A O 1
ATOM 2991 N N . VAL A 1 194 ? 15.283 30.770 243.319 1.00 43.25 194 VAL A N 1
ATOM 2992 C CA . VAL A 1 194 ? 16.720 30.829 243.557 1.00 41.75 194 VAL A CA 1
ATOM 2993 C C . VAL A 1 194 ? 17.330 29.490 243.168 1.00 43.36 194 VAL A C 1
ATOM 2994 O O . VAL A 1 194 ? 16.811 28.429 243.536 1.00 47.27 194 VAL A O 1
ATOM 3007 N N . VAL A 1 195 ? 18.439 29.533 242.432 1.00 46.92 195 VAL A N 1
ATOM 3008 C CA . VAL A 1 195 ? 18.984 28.330 241.813 1.00 46.75 195 VAL A CA 1
ATOM 3009 C C . VAL A 1 195 ? 20.382 28.021 242.335 1.00 46.63 195 VAL A C 1
ATOM 3010 O O . VAL A 1 195 ? 20.796 26.856 242.366 1.00 49.61 195 VAL A O 1
ATOM 3023 N N . ALA A 1 196 ? 21.124 29.050 242.737 1.00 41.97 196 ALA A N 1
ATOM 3024 C CA . ALA A 1 196 ? 22.497 28.849 243.177 1.00 42.08 196 ALA A CA 1
ATOM 3025 C C . ALA A 1 196 ? 22.866 29.890 244.222 1.00 35.57 196 ALA A C 1
ATOM 3026 O O . ALA A 1 196 ? 22.339 31.006 244.224 1.00 33.94 196 ALA A O 1
ATOM 3033 N N . GLU A 1 197 ? 23.787 29.506 245.113 1.00 36.82 197 GLU A N 1
ATOM 3034 C CA . GLU A 1 197 ? 24.339 30.393 246.140 1.00 38.10 197 GLU A CA 1
ATOM 3035 C C . GLU A 1 197 ? 25.858 30.377 245.988 1.00 37.57 197 GLU A C 1
ATOM 3036 O O . GLU A 1 197 ? 26.558 29.629 246.675 1.00 38.21 197 GLU A O 1
ATOM 3048 N N . LEU A 1 198 ? 26.368 31.208 245.083 1.00 44.54 198 LEU A N 1
ATOM 3049 C CA . LEU A 1 198 ? 27.807 31.279 244.863 1.00 43.08 198 LEU A CA 1
ATOM 3050 C C . LEU A 1 198 ? 28.500 31.731 246.140 1.00 44.49 198 LEU A C 1
ATOM 3051 O O . LEU A 1 198 ? 28.273 32.846 246.620 1.00 43.85 198 LEU A O 1
ATOM 3067 N N . GLU A 1 199 ? 29.339 30.862 246.692 1.00 46.70 199 GLU A N 1
ATOM 3068 C CA . GLU A 1 199 ? 30.050 31.141 247.928 1.00 47.91 199 GLU A CA 1
ATOM 3069 C C . GLU A 1 199 ? 31.537 31.314 247.652 1.00 47.00 199 GLU A C 1
ATOM 3070 O O . GLU A 1 199 ? 32.078 30.768 246.686 1.00 45.55 199 GLU A O 1
ATOM 3082 N N . GLY A 1 200 ? 32.190 32.090 248.514 1.00 45.79 200 GLY A N 1
ATOM 3083 C CA . GLY A 1 200 ? 33.592 32.415 248.354 1.00 45.36 200 GLY A CA 1
ATOM 3084 C C . GLY A 1 200 ? 33.963 33.665 249.124 1.00 44.40 200 GLY A C 1
ATOM 3085 O O . GLY A 1 200 ? 34.993 33.705 249.802 1.00 45.97 200 GLY A O 1
ATOM 3089 N N . HIS A 1 201 ? 33.125 34.693 249.027 1.00 38.41 201 HIS A N 1
ATOM 3090 C CA . HIS A 1 201 ? 33.349 35.907 249.793 1.00 39.26 201 HIS A CA 1
ATOM 3091 C C . HIS A 1 201 ? 33.238 35.618 251.286 1.00 42.94 201 HIS A C 1
ATOM 3092 O O . HIS A 1 201 ? 32.657 34.616 251.714 1.00 45.36 201 HIS A O 1
ATOM 3106 N N . GLU A 1 202 ? 33.800 36.525 252.084 1.00 47.44 202 GLU A N 1
ATOM 3107 C CA . GLU A 1 202 ? 33.815 36.390 253.535 1.00 51.39 202 GLU A CA 1
ATOM 3108 C C . GLU A 1 202 ? 33.157 37.573 254.235 1.00 56.07 202 GLU A C 1
ATOM 3109 O O . GLU A 1 202 ? 33.233 37.674 255.465 1.00 51.97 202 GLU A O 1
ATOM 3121 N N . ASP A 1 203 ? 32.515 38.465 253.487 1.00 41.34 203 ASP A N 1
ATOM 3122 C CA . ASP A 1 203 ? 31.769 39.580 254.056 1.00 40.93 203 ASP A CA 1
ATOM 3123 C C . ASP A 1 203 ? 30.644 39.928 253.085 1.00 38.43 203 ASP A C 1
ATOM 3124 O O . ASP A 1 203 ? 30.411 39.219 252.101 1.00 36.72 203 ASP A O 1
ATOM 3133 N N . TRP A 1 204 ? 29.949 41.030 253.356 1.00 38.53 204 TRP A N 1
ATOM 3134 C CA . TRP A 1 204 ? 28.780 41.393 252.564 1.00 36.69 204 TRP A CA 1
ATOM 3135 C C . TRP A 1 204 ? 29.167 41.724 251.126 1.00 34.01 204 TRP A C 1
ATOM 3136 O O . TRP A 1 204 ? 30.207 42.335 250.867 1.00 33.65 204 TRP A O 1
ATOM 3157 N N . VAL A 1 205 ? 28.312 41.320 250.191 1.00 36.63 205 VAL A N 1
ATOM 3158 C CA . VAL A 1 205 ? 28.512 41.585 248.770 1.00 35.80 205 VAL A CA 1
ATOM 3159 C C . VAL A 1 205 ? 27.875 42.930 248.442 1.00 35.70 205 VAL A C 1
ATOM 3160 O O . VAL A 1 205 ? 26.676 43.130 248.665 1.00 35.06 205 VAL A O 1
ATOM 3173 N N . LYS A 1 206 ? 28.675 43.848 247.893 1.00 38.34 206 LYS A N 1
ATOM 3174 C CA . LYS A 1 206 ? 28.252 45.228 247.702 1.00 37.59 206 LYS A CA 1
ATOM 3175 C C . LYS A 1 206 ? 28.042 45.622 246.247 1.00 36.99 206 LYS A C 1
ATOM 3176 O O . LYS A 1 206 ? 27.353 46.614 245.991 1.00 34.81 206 LYS A O 1
ATOM 3195 N N . SER A 1 207 ? 28.613 44.887 245.295 1.00 42.49 207 SER A N 1
ATOM 3196 C CA . SER A 1 207 ? 28.487 45.250 243.891 1.00 41.89 207 SER A CA 1
ATOM 3197 C C . SER A 1 207 ? 28.463 43.992 243.035 1.00 39.40 207 SER A C 1
ATOM 3198 O O . SER A 1 207 ? 29.241 43.061 243.261 1.00 38.34 207 SER A O 1
ATOM 3206 N N . LEU A 1 208 ? 27.560 43.980 242.054 1.00 38.26 208 LEU A N 1
ATOM 3207 C CA . LEU A 1 208 ? 27.430 42.886 241.102 1.00 36.65 208 LEU A CA 1
ATOM 3208 C C . LEU A 1 208 ? 27.252 43.462 239.706 1.00 36.78 208 LEU A C 1
ATOM 3209 O O . LEU A 1 208 ? 26.673 44.537 239.533 1.00 37.32 208 LEU A O 1
ATOM 3225 N N . ALA A 1 209 ? 27.745 42.731 238.708 1.00 27.41 209 ALA A N 1
ATOM 3226 C CA . ALA A 1 209 ? 27.605 43.163 237.319 1.00 27.75 209 ALA A CA 1
ATOM 3227 C C . ALA A 1 209 ? 27.847 41.980 236.397 1.00 27.49 209 ALA A C 1
ATOM 3228 O O . ALA A 1 209 ? 28.909 41.354 236.459 1.00 26.67 209 ALA A O 1
ATOM 3235 N N . PHE A 1 210 ? 26.870 41.678 235.549 1.00 34.15 210 PHE A N 1
ATOM 3236 C CA . PHE A 1 210 ? 27.054 40.696 234.494 1.00 36.68 210 PHE A CA 1
ATOM 3237 C C . PHE A 1 210 ? 27.733 41.340 233.292 1.00 42.39 210 PHE A C 1
ATOM 3238 O O . PHE A 1 210 ? 27.586 42.538 233.037 1.00 42.27 210 PHE A O 1
ATOM 3255 N N . ARG A 1 211 ? 28.482 40.531 232.553 1.00 43.40 211 ARG A N 1
ATOM 3256 C CA . ARG A 1 211 ? 29.062 40.960 231.292 1.00 50.07 211 ARG A CA 1
ATOM 3257 C C . ARG A 1 211 ? 28.280 40.345 230.139 1.00 57.05 211 ARG A C 1
ATOM 3258 O O . ARG A 1 211 ? 27.707 39.259 230.263 1.00 56.30 211 ARG A O 1
ATOM 3279 N N . HIS A 1 212 ? 28.253 41.054 229.014 1.00 80.92 212 HIS A N 1
ATOM 3280 C CA . HIS A 1 212 ? 27.455 40.624 227.879 1.00 85.71 212 HIS A CA 1
ATOM 3281 C C . HIS A 1 212 ? 28.165 39.517 227.103 1.00 93.16 212 HIS A C 1
ATOM 3282 O O . HIS A 1 212 ? 29.358 39.254 227.278 1.00 96.96 212 HIS A O 1
ATOM 3296 N N . GLN A 1 213 ? 27.402 38.860 226.229 1.00 57.26 213 GLN A N 1
ATOM 3297 C CA . GLN A 1 213 ? 27.875 37.684 225.502 1.00 64.33 213 GLN A CA 1
ATOM 3298 C C . GLN A 1 213 ? 28.539 38.124 224.201 1.00 69.39 213 GLN A C 1
ATOM 3299 O O . GLN A 1 213 ? 27.935 38.142 223.127 1.00 76.91 213 GLN A O 1
ATOM 3313 N N . GLU A 1 214 ? 29.820 38.487 224.307 1.00 100.55 214 GLU A N 1
ATOM 3314 C CA . GLU A 1 214 ? 30.622 38.662 223.102 1.00 93.88 214 GLU A CA 1
ATOM 3315 C C . GLU A 1 214 ? 30.900 37.318 222.444 1.00 89.08 214 GLU A C 1
ATOM 3316 O O . GLU A 1 214 ? 30.953 37.227 221.212 1.00 89.11 214 GLU A O 1
ATOM 3328 N N . THR A 1 215 ? 31.080 36.274 223.250 1.00 77.66 215 THR A N 1
ATOM 3329 C CA . THR A 1 215 ? 31.142 34.901 222.767 1.00 75.25 215 THR A CA 1
ATOM 3330 C C . THR A 1 215 ? 29.830 34.219 223.131 1.00 71.75 215 THR A C 1
ATOM 3331 O O . THR A 1 215 ? 29.548 34.041 224.327 1.00 66.10 215 THR A O 1
ATOM 3342 N N . PRO A 1 216 ? 28.991 33.832 222.159 1.00 67.66 216 PRO A N 1
ATOM 3343 C CA . PRO A 1 216 ? 27.659 33.310 222.502 1.00 68.56 216 PRO A CA 1
ATOM 3344 C C . PRO A 1 216 ? 27.680 32.201 223.543 1.00 67.50 216 PRO A C 1
ATOM 3345 O O . PRO A 1 216 ? 28.315 31.160 223.345 1.00 67.92 216 PRO A O 1
ATOM 3356 N N . GLY A 1 217 ? 26.987 32.424 224.658 1.00 67.63 217 GLY A N 1
ATOM 3357 C CA . GLY A 1 217 ? 26.816 31.406 225.675 1.00 66.12 217 GLY A CA 1
ATOM 3358 C C . GLY A 1 217 ? 27.935 31.293 226.683 1.00 64.11 217 GLY A C 1
ATOM 3359 O O . GLY A 1 217 ? 27.971 30.309 227.430 1.00 63.21 217 GLY A O 1
ATOM 3363 N N . ASP A 1 218 ? 28.848 32.264 226.740 1.00 73.46 218 ASP A N 1
ATOM 3364 C CA . ASP A 1 218 ? 29.977 32.199 227.668 1.00 68.28 218 ASP A CA 1
ATOM 3365 C C . ASP A 1 218 ? 30.319 33.630 228.076 1.00 66.67 218 ASP A C 1
ATOM 3366 O O . ASP A 1 218 ? 30.932 34.369 227.299 1.00 66.01 218 ASP A O 1
ATOM 3375 N N . TYR A 1 219 ? 29.924 34.012 229.289 1.00 54.85 219 TYR A N 1
ATOM 3376 C CA . TYR A 1 219 ? 30.146 35.368 229.771 1.00 49.40 219 TYR A CA 1
ATOM 3377 C C . TYR A 1 219 ? 30.438 35.324 231.266 1.00 43.32 219 TYR A C 1
ATOM 3378 O O . TYR A 1 219 ? 30.407 34.264 231.897 1.00 43.15 219 TYR A O 1
ATOM 3396 N N . LEU A 1 220 ? 30.717 36.496 231.831 1.00 38.67 220 LEU A N 1
ATOM 3397 C CA . LEU A 1 220 ? 31.286 36.610 233.165 1.00 34.86 220 LEU A CA 1
ATOM 3398 C C . LEU A 1 220 ? 30.388 37.424 234.087 1.00 32.43 220 LEU A C 1
ATOM 3399 O O . LEU A 1 220 ? 29.621 38.286 233.644 1.00 31.24 220 LEU A O 1
ATOM 3415 N N . LEU A 1 221 ? 30.508 37.139 235.383 1.00 35.56 221 LEU A N 1
ATOM 3416 C CA . LEU A 1 221 ? 29.846 37.892 236.440 1.00 33.27 221 LEU A CA 1
ATOM 3417 C C . LEU A 1 221 ? 30.893 38.248 237.481 1.00 32.93 221 LEU A C 1
ATOM 3418 O O . LEU A 1 221 ? 31.557 37.355 238.020 1.00 33.63 221 LEU A O 1
ATOM 3434 N N . CYS A 1 222 ? 31.040 39.539 237.766 1.00 32.16 222 CYS A N 1
ATOM 3435 C CA . CYS A 1 222 ? 31.977 40.011 238.775 1.00 33.20 222 CYS A CA 1
ATOM 3436 C C . CYS A 1 222 ? 31.212 40.457 240.014 1.00 33.79 222 CYS A C 1
ATOM 3437 O O . CYS A 1 222 ? 30.167 41.108 239.912 1.00 33.95 222 CYS A O 1
ATOM 3445 N N . SER A 1 223 ? 31.731 40.088 241.183 1.00 25.73 223 SER A N 1
ATOM 3446 C CA . SER A 1 223 ? 31.126 40.441 242.459 1.00 27.62 223 SER A CA 1
ATOM 3447 C C . SER A 1 223 ? 32.159 41.131 243.338 1.00 29.69 223 SER A C 1
ATOM 3448 O O . SER A 1 223 ? 33.325 40.724 243.378 1.00 25.57 223 SER A O 1
ATOM 3456 N N . GLY A 1 224 ? 31.725 42.176 244.030 1.00 35.25 224 GLY A N 1
ATOM 3457 C CA . GLY A 1 224 ? 32.583 42.922 244.939 1.00 34.59 224 GLY A CA 1
ATOM 3458 C C . GLY A 1 224 ? 32.004 42.911 246.342 1.00 33.66 224 GLY A C 1
ATOM 3459 O O . GLY A 1 224 ? 30.800 43.096 246.523 1.00 27.96 224 GLY A O 1
ATOM 3463 N N . SER A 1 225 ? 32.872 42.701 247.326 1.00 29.55 225 SER A N 1
ATOM 3464 C CA . SER A 1 225 ? 32.452 42.492 248.704 1.00 30.69 225 SER A CA 1
ATOM 3465 C C . SER A 1 225 ? 33.168 43.477 249.619 1.00 32.28 225 SER A C 1
ATOM 3466 O O . SER A 1 225 ? 34.079 44.200 249.208 1.00 32.01 225 SER A O 1
ATOM 3474 N N . GLN A 1 226 ? 32.728 43.505 250.876 1.00 42.00 226 GLN A N 1
ATOM 3475 C CA . GLN A 1 226 ? 33.423 44.250 251.918 1.00 45.42 226 GLN A CA 1
ATOM 3476 C C . GLN A 1 226 ? 34.671 43.532 252.416 1.00 46.64 226 GLN A C 1
ATOM 3477 O O . GLN A 1 226 ? 35.330 44.035 253.334 1.00 49.54 226 GLN A O 1
ATOM 3491 N N . ASP A 1 227 ? 35.006 42.372 251.848 1.00 44.46 227 ASP A N 1
ATOM 3492 C CA . ASP A 1 227 ? 36.223 41.653 252.197 1.00 46.09 227 ASP A CA 1
ATOM 3493 C C . ASP A 1 227 ? 37.422 42.079 251.354 1.00 43.90 227 ASP A C 1
ATOM 3494 O O . ASP A 1 227 ? 38.452 41.397 251.379 1.00 44.94 227 ASP A O 1
ATOM 3503 N N . ARG A 1 228 ? 37.302 43.168 250.597 1.00 41.10 228 ARG A N 1
ATOM 3504 C CA . ARG A 1 228 ? 38.365 43.803 249.821 1.00 40.84 228 ARG A CA 1
ATOM 3505 C C . ARG A 1 228 ? 38.632 43.080 248.502 1.00 38.29 228 ARG A C 1
ATOM 3506 O O . ARG A 1 228 ? 39.484 43.547 247.732 1.00 34.72 228 ARG A O 1
ATOM 3527 N N . TYR A 1 229 ? 37.922 41.997 248.192 1.00 34.34 229 TYR A N 1
ATOM 3528 C CA . TYR A 1 229 ? 38.209 41.176 247.024 1.00 33.64 229 TYR A CA 1
ATOM 3529 C C . TYR A 1 229 ? 37.148 41.350 245.943 1.00 32.91 229 TYR A C 1
ATOM 3530 O O . TYR A 1 229 ? 36.032 41.812 246.195 1.00 32.19 229 TYR A O 1
ATOM 3548 N N . ILE A 1 230 ? 37.521 40.958 244.726 1.00 37.27 230 ILE A N 1
ATOM 3549 C CA . ILE A 1 230 ? 36.600 40.821 243.605 1.00 35.95 230 ILE A CA 1
ATOM 3550 C C . ILE A 1 230 ? 36.688 39.384 243.114 1.00 36.60 230 ILE A C 1
ATOM 3551 O O . ILE A 1 230 ? 37.790 38.855 242.926 1.00 37.48 230 ILE A O 1
ATOM 3567 N N . ARG A 1 231 ? 35.534 38.759 242.903 1.00 31.67 231 ARG A N 1
ATOM 3568 C CA . ARG A 1 231 ? 35.468 37.398 242.393 1.00 32.66 231 ARG A CA 1
ATOM 3569 C C . ARG A 1 231 ? 34.821 37.396 241.015 1.00 32.87 231 ARG A C 1
ATOM 3570 O O . ARG A 1 231 ? 33.823 38.086 240.783 1.00 32.39 231 ARG A O 1
ATOM 3591 N N . LEU A 1 232 ? 35.409 36.630 240.100 1.00 33.15 232 LEU A N 1
ATOM 3592 C CA . LEU A 1 232 ? 34.906 36.485 238.740 1.00 32.74 232 LEU A CA 1
ATOM 3593 C C . LEU A 1 232 ? 34.297 35.100 238.572 1.00 34.90 232 LEU A C 1
ATOM 3594 O O . LEU A 1 232 ? 34.913 34.096 238.946 1.00 35.03 232 LEU A O 1
ATOM 3610 N N . TRP A 1 233 ? 33.092 35.053 238.012 1.00 40.79 233 TRP A N 1
ATOM 3611 C CA . TRP A 1 233 ? 32.340 33.817 237.846 1.00 42.87 233 TRP A CA 1
ATOM 3612 C C . TRP A 1 233 ? 32.024 33.619 236.370 1.00 45.82 233 TRP A C 1
ATOM 3613 O O . TRP A 1 233 ? 31.526 34.536 235.709 1.00 44.92 233 TRP A O 1
ATOM 3634 N N . ARG A 1 234 ? 32.314 32.425 235.862 1.00 41.41 234 ARG A N 1
ATOM 3635 C CA . ARG A 1 234 ? 32.074 32.095 234.466 1.00 41.53 234 ARG A CA 1
ATOM 3636 C C . ARG A 1 234 ? 30.707 31.442 234.329 1.00 41.91 234 ARG A C 1
ATOM 3637 O O . ARG A 1 234 ? 30.376 30.524 235.084 1.00 42.26 234 ARG A O 1
ATOM 3658 N N . ILE A 1 235 ? 29.917 31.914 233.368 1.00 36.53 235 ILE A N 1
ATOM 3659 C CA . ILE A 1 235 ? 28.577 31.396 233.121 1.00 39.44 235 ILE A CA 1
ATOM 3660 C C . ILE A 1 235 ? 28.569 30.746 231.745 1.00 41.53 235 ILE A C 1
ATOM 3661 O O . ILE A 1 235 ? 29.107 31.309 230.785 1.00 36.13 235 ILE A O 1
ATOM 3677 N N . ARG A 1 236 ? 27.970 29.560 231.654 1.00 52.69 236 ARG A N 1
ATOM 3678 C CA . ARG A 1 236 ? 27.856 28.840 230.395 1.00 60.06 236 ARG A CA 1
ATOM 3679 C C . ARG A 1 236 ? 26.461 28.237 230.290 1.00 65.22 236 ARG A C 1
ATOM 3680 O O . ARG A 1 236 ? 25.753 28.087 231.289 1.00 64.49 236 ARG A O 1
ATOM 3701 N N . ILE A 1 237 ? 26.071 27.888 229.065 1.00 71.62 237 ILE A N 1
ATOM 3702 C CA . ILE A 1 237 ? 24.742 27.349 228.783 1.00 77.49 237 ILE A CA 1
ATOM 3703 C C . ILE A 1 237 ? 24.899 26.113 227.906 1.00 91.36 237 ILE A C 1
ATOM 3704 O O . ILE A 1 237 ? 25.365 26.213 226.764 1.00 86.43 237 ILE A O 1
ATOM 3720 N N . ASN A 1 238 ? 24.527 24.949 228.441 1.00 62.44 238 ASN A N 1
ATOM 3721 C CA . ASN A 1 238 ? 24.472 23.706 227.676 1.00 65.82 238 ASN A CA 1
ATOM 3722 C C . ASN A 1 238 ? 25.856 23.150 227.356 1.00 76.67 238 ASN A C 1
ATOM 3723 O O . ASN A 1 238 ? 26.054 21.931 227.374 1.00 80.21 238 ASN A O 1
ATOM 3734 N N . ASP A 1 239 ? 26.814 24.024 227.049 1.00 96.17 239 ASP A N 1
ATOM 3735 C CA . ASP A 1 239 ? 28.170 23.586 226.741 1.00 97.38 239 ASP A CA 1
ATOM 3736 C C . ASP A 1 239 ? 29.105 23.842 227.921 1.00 89.39 239 ASP A C 1
ATOM 3737 O O . ASP A 1 239 ? 30.087 24.579 227.796 1.00 87.35 239 ASP A O 1
ATOM 3746 N N . LEU A 1 240 ? 28.808 23.239 229.070 1.00 90.88 240 LEU A N 1
ATOM 3747 C CA . LEU A 1 240 ? 29.596 23.375 230.286 1.00 87.95 240 LEU A CA 1
ATOM 3748 C C . LEU A 1 240 ? 30.323 22.062 230.573 1.00 92.56 240 LEU A C 1
ATOM 3749 O O . LEU A 1 240 ? 30.337 21.141 229.750 1.00 96.55 240 LEU A O 1
ATOM 3765 N N . ILE A 1 241 ? 30.939 21.978 231.748 1.00 97.87 241 ILE A N 1
ATOM 3766 C CA . ILE A 1 241 ? 31.672 20.782 232.143 1.00 99.92 241 ILE A CA 1
ATOM 3767 C C . ILE A 1 241 ? 31.454 20.530 233.631 1.00 98.54 241 ILE A C 1
ATOM 3768 O O . ILE A 1 241 ? 32.157 21.084 234.474 1.00 96.30 241 ILE A O 1
ATOM 3784 N N . SER A 1 255 ? 39.458 20.963 245.735 1.00 125.61 255 SER A N 1
ATOM 3785 C CA . SER A 1 255 ? 38.825 22.231 245.395 1.00 115.66 255 SER A CA 1
ATOM 3786 C C . SER A 1 255 ? 37.944 22.056 244.159 1.00 119.05 255 SER A C 1
ATOM 3787 O O . SER A 1 255 ? 37.300 21.020 243.996 1.00 114.42 255 SER A O 1
ATOM 3794 N N . ASN A 1 256 ? 37.920 23.066 243.289 1.00 105.19 256 ASN A N 1
ATOM 3795 C CA . ASN A 1 256 ? 37.060 23.044 242.111 1.00 104.59 256 ASN A CA 1
ATOM 3796 C C . ASN A 1 256 ? 35.594 23.057 242.531 1.00 104.78 256 ASN A C 1
ATOM 3797 O O . ASN A 1 256 ? 35.249 22.600 243.625 1.00 108.76 256 ASN A O 1
ATOM 3808 N N . LYS A 1 257 ? 34.727 23.582 241.673 1.00 100.47 257 LYS A N 1
ATOM 3809 C CA . LYS A 1 257 ? 33.296 23.630 241.945 1.00 96.56 257 LYS A CA 1
ATOM 3810 C C . LYS A 1 257 ? 32.600 24.077 240.672 1.00 92.21 257 LYS A C 1
ATOM 3811 O O . LYS A 1 257 ? 33.239 24.526 239.718 1.00 91.75 257 LYS A O 1
ATOM 3830 N N . GLN A 1 258 ? 31.275 23.955 240.673 1.00 101.84 258 GLN A N 1
ATOM 3831 C CA . GLN A 1 258 ? 30.474 24.428 239.553 1.00 93.78 258 GLN A CA 1
ATOM 3832 C C . GLN A 1 258 ? 28.996 24.263 239.884 1.00 100.89 258 GLN A C 1
ATOM 3833 O O . GLN A 1 258 ? 28.531 23.148 240.142 1.00 95.91 258 GLN A O 1
ATOM 3847 N N . TYR A 1 259 ? 28.259 25.373 239.893 1.00 70.59 259 TYR A N 1
ATOM 3848 C CA . TYR A 1 259 ? 26.865 25.403 240.331 1.00 64.76 259 TYR A CA 1
ATOM 3849 C C . TYR A 1 259 ? 25.977 25.266 239.098 1.00 63.13 259 TYR A C 1
ATOM 3850 O O . TYR A 1 259 ? 25.746 26.240 238.377 1.00 62.25 259 TYR A O 1
ATOM 3868 N N . LYS A 1 260 ? 25.477 24.057 238.858 1.00 71.27 260 LYS A N 1
ATOM 3869 C CA . LYS A 1 260 ? 24.566 23.812 237.749 1.00 68.29 260 LYS A CA 1
ATOM 3870 C C . LYS A 1 260 ? 23.122 23.999 238.191 1.00 66.85 260 LYS A C 1
ATOM 3871 O O . LYS A 1 260 ? 22.769 23.781 239.353 1.00 67.80 260 LYS A O 1
ATOM 3890 N N . PHE A 1 261 ? 22.286 24.404 237.241 1.00 59.48 261 PHE A N 1
ATOM 3891 C CA . PHE A 1 261 ? 20.854 24.498 237.468 1.00 56.96 261 PHE A CA 1
ATOM 3892 C C . PHE A 1 261 ? 20.163 24.571 236.116 1.00 57.31 261 PHE A C 1
ATOM 3893 O O . PHE A 1 261 ? 20.788 24.863 235.093 1.00 55.34 261 PHE A O 1
ATOM 3910 N N . GLN A 1 262 ? 18.866 24.291 236.128 1.00 72.12 262 GLN A N 1
ATOM 3911 C CA . GLN A 1 262 ? 18.046 24.285 234.925 1.00 71.74 262 GLN A CA 1
ATOM 3912 C C . GLN A 1 262 ? 17.032 25.415 235.019 1.00 76.14 262 GLN A C 1
ATOM 3913 O O . GLN A 1 262 ? 16.242 25.467 235.968 1.00 73.04 262 GLN A O 1
ATOM 3927 N N . ILE A 1 263 ? 17.066 26.327 234.045 1.00 52.69 263 ILE A N 1
ATOM 3928 C CA . ILE A 1 263 ? 16.049 27.370 233.983 1.00 54.88 263 ILE A CA 1
ATOM 3929 C C . ILE A 1 263 ? 14.728 26.785 233.500 1.00 54.97 263 ILE A C 1
ATOM 3930 O O . ILE A 1 263 ? 13.653 27.295 233.838 1.00 50.72 263 ILE A O 1
ATOM 3946 N N . ASP A 1 264 ? 14.782 25.718 232.714 1.00 93.73 264 ASP A N 1
ATOM 3947 C CA . ASP A 1 264 ? 13.601 24.967 232.293 1.00 88.43 264 ASP A CA 1
ATOM 3948 C C . ASP A 1 264 ? 14.096 23.672 231.656 1.00 90.28 264 ASP A C 1
ATOM 3949 O O . ASP A 1 264 ? 15.293 23.362 231.693 1.00 90.01 264 ASP A O 1
ATOM 3958 N N . ASP A 1 265 ? 13.177 22.912 231.067 1.00 95.77 265 ASP A N 1
ATOM 3959 C CA . ASP A 1 265 ? 13.528 21.643 230.427 1.00 99.62 265 ASP A CA 1
ATOM 3960 C C . ASP A 1 265 ? 14.307 21.821 229.121 1.00 98.33 265 ASP A C 1
ATOM 3961 O O . ASP A 1 265 ? 14.491 20.823 228.410 1.00 102.35 265 ASP A O 1
ATOM 3970 N N . GLU A 1 266 ? 14.767 23.029 228.777 1.00 93.68 266 GLU A N 1
ATOM 3971 C CA . GLU A 1 266 ? 15.513 23.235 227.541 1.00 93.33 266 GLU A CA 1
ATOM 3972 C C . GLU A 1 266 ? 16.623 24.271 227.688 1.00 89.15 266 GLU A C 1
ATOM 3973 O O . GLU A 1 266 ? 17.174 24.711 226.671 1.00 89.37 266 GLU A O 1
ATOM 3985 N N . LEU A 1 267 ? 16.972 24.671 228.910 1.00 66.10 267 LEU A N 1
ATOM 3986 C CA . LEU A 1 267 ? 18.072 25.598 229.143 1.00 60.82 267 LEU A CA 1
ATOM 3987 C C . LEU A 1 267 ? 18.811 25.170 230.401 1.00 57.36 267 LEU A C 1
ATOM 3988 O O . LEU A 1 267 ? 18.200 25.025 231.464 1.00 55.64 267 LEU A O 1
ATOM 4004 N N . ARG A 1 268 ? 20.123 24.976 230.276 1.00 66.25 268 ARG A N 1
ATOM 4005 C CA . ARG A 1 268 ? 20.950 24.401 231.334 1.00 64.69 268 ARG A CA 1
ATOM 4006 C C . ARG A 1 268 ? 22.172 25.289 231.529 1.00 63.34 268 ARG A C 1
ATOM 4007 O O . ARG A 1 268 ? 23.026 25.376 230.641 1.00 62.35 268 ARG A O 1
ATOM 4028 N N . VAL A 1 269 ? 22.259 25.941 232.691 1.00 54.40 269 VAL A N 1
ATOM 4029 C CA . VAL A 1 269 ? 23.327 26.890 232.984 1.00 51.38 269 VAL A CA 1
ATOM 4030 C C . VAL A 1 269 ? 24.346 26.236 233.905 1.00 51.42 269 VAL A C 1
ATOM 4031 O O . VAL A 1 269 ? 24.017 25.362 234.716 1.00 51.64 269 VAL A O 1
ATOM 4044 N N . GLY A 1 270 ? 25.600 26.671 233.784 1.00 50.11 270 GLY A N 1
ATOM 4045 C CA . GLY A 1 270 ? 26.670 26.198 234.642 1.00 49.81 270 GLY A CA 1
ATOM 4046 C C . GLY A 1 270 ? 27.625 27.306 235.038 1.00 47.65 270 GLY A C 1
ATOM 4047 O O . GLY A 1 270 ? 28.323 27.863 234.185 1.00 46.95 270 GLY A O 1
ATOM 4051 N N . ILE A 1 271 ? 27.666 27.636 236.328 1.00 48.56 271 ILE A N 1
ATOM 4052 C CA . ILE A 1 271 ? 28.489 28.723 236.848 1.00 45.31 271 ILE A CA 1
ATOM 4053 C C . ILE A 1 271 ? 29.651 28.123 237.627 1.00 44.46 271 ILE A C 1
ATOM 4054 O O . ILE A 1 271 ? 29.492 27.103 238.306 1.00 44.17 271 ILE A O 1
ATOM 4070 N N . ASN A 1 272 ? 30.817 28.760 237.535 1.00 50.02 272 ASN A N 1
ATOM 4071 C CA . ASN A 1 272 ? 31.988 28.312 238.275 1.00 50.84 272 ASN A CA 1
ATOM 4072 C C . ASN A 1 272 ? 32.906 29.498 238.534 1.00 49.22 272 ASN A C 1
ATOM 4073 O O . ASN A 1 272 ? 32.976 30.435 237.736 1.00 48.89 272 ASN A O 1
ATOM 4084 N N . PHE A 1 273 ? 33.602 29.445 239.668 1.00 38.06 273 PHE A N 1
ATOM 4085 C CA . PHE A 1 273 ? 34.578 30.471 240.012 1.00 36.69 273 PHE A CA 1
ATOM 4086 C C . PHE A 1 273 ? 35.732 30.460 239.015 1.00 38.97 273 PHE A C 1
ATOM 4087 O O . PHE A 1 273 ? 36.180 29.399 238.573 1.00 37.47 273 PHE A O 1
ATOM 4104 N N . GLU A 1 274 ? 36.216 31.650 238.657 1.00 52.79 274 GLU A N 1
ATOM 4105 C CA . GLU A 1 274 ? 37.260 31.746 237.639 1.00 56.07 274 GLU A CA 1
ATOM 4106 C C . GLU A 1 274 ? 38.486 32.528 238.089 1.00 56.87 274 GLU A C 1
ATOM 4107 O O . GLU A 1 274 ? 39.603 32.164 237.712 1.00 57.27 274 GLU A O 1
ATOM 4119 N N . ALA A 1 275 ? 38.316 33.590 238.873 1.00 39.38 275 ALA A N 1
ATOM 4120 C CA . ALA A 1 275 ? 39.461 34.407 239.254 1.00 39.05 275 ALA A CA 1
ATOM 4121 C C . ALA A 1 275 ? 39.145 35.189 240.520 1.00 38.25 275 ALA A C 1
ATOM 4122 O O . ALA A 1 275 ? 37.983 35.443 240.846 1.00 37.43 275 ALA A O 1
ATOM 4129 N N . LEU A 1 276 ? 40.210 35.573 241.221 1.00 45.14 276 LEU A N 1
ATOM 4130 C CA . LEU A 1 276 ? 40.131 36.375 242.436 1.00 46.74 276 LEU A CA 1
ATOM 4131 C C . LEU A 1 276 ? 41.097 37.541 242.295 1.00 48.13 276 LEU A C 1
ATOM 4132 O O . LEU A 1 276 ? 42.240 37.352 241.868 1.00 48.41 276 LEU A O 1
ATOM 4148 N N . ILE A 1 277 ? 40.643 38.742 242.655 1.00 45.95 277 ILE A N 1
ATOM 4149 C CA . ILE A 1 277 ? 41.393 39.959 242.377 1.00 46.91 277 ILE A CA 1
ATOM 4150 C C . ILE A 1 277 ? 41.452 40.834 243.623 1.00 48.88 277 ILE A C 1
ATOM 4151 O O . ILE A 1 277 ? 40.533 40.847 244.447 1.00 45.11 277 ILE A O 1
ATOM 4184 N N . GLY A 1 279 ? 42.005 42.594 247.124 1.00 52.74 279 GLY A N 1
ATOM 4185 C CA . GLY A 1 279 ? 42.009 42.174 248.509 1.00 54.50 279 GLY A CA 1
ATOM 4186 C C . GLY A 1 279 ? 42.826 43.036 249.443 1.00 55.33 279 GLY A C 1
ATOM 4187 O O . GLY A 1 279 ? 43.041 42.634 250.592 1.00 58.41 279 GLY A O 1
ATOM 4191 N N . HIS A 1 280 ? 43.286 44.213 248.994 1.00 65.80 280 HIS A N 1
ATOM 4192 C CA . HIS A 1 280 ? 44.215 45.008 249.792 1.00 64.71 280 HIS A CA 1
ATOM 4193 C C . HIS A 1 280 ? 43.986 46.508 249.626 1.00 60.77 280 HIS A C 1
ATOM 4194 O O . HIS A 1 280 ? 44.927 47.295 249.779 1.00 61.23 280 HIS A O 1
ATOM 4208 N N . ASP A 1 281 ? 42.758 46.924 249.324 1.00 60.18 281 ASP A N 1
ATOM 4209 C CA . ASP A 1 281 ? 42.435 48.342 249.173 1.00 57.82 281 ASP A CA 1
ATOM 4210 C C . ASP A 1 281 ? 41.028 48.618 249.693 1.00 54.93 281 ASP A C 1
ATOM 4211 O O . ASP A 1 281 ? 40.207 49.256 249.034 1.00 51.99 281 ASP A O 1
ATOM 4220 N N . ASP A 1 282 ? 40.738 48.134 250.899 1.00 50.22 282 ASP A N 1
ATOM 4221 C CA . ASP A 1 282 ? 39.461 48.403 251.548 1.00 50.45 282 ASP A CA 1
ATOM 4222 C C . ASP A 1 282 ? 38.304 47.862 250.713 1.00 46.30 282 ASP A C 1
ATOM 4223 O O . ASP A 1 282 ? 38.522 47.130 249.742 1.00 43.68 282 ASP A O 1
ATOM 4232 N N . TRP A 1 283 ? 37.077 48.220 251.083 1.00 51.38 283 TRP A N 1
ATOM 4233 C CA . TRP A 1 283 ? 35.892 47.661 250.446 1.00 50.00 283 TRP A CA 1
ATOM 4234 C C . TRP A 1 283 ? 35.888 47.930 248.943 1.00 47.35 283 TRP A C 1
ATOM 4235 O O . TRP A 1 283 ? 36.511 48.870 248.442 1.00 47.08 283 TRP A O 1
ATOM 4256 N N . ILE A 1 284 ? 35.162 47.080 248.223 1.00 45.56 284 ILE A N 1
ATOM 4257 C CA . ILE A 1 284 ? 34.913 47.270 246.800 1.00 41.69 284 ILE A CA 1
ATOM 4258 C C . ILE A 1 284 ? 33.660 48.127 246.680 1.00 40.70 284 ILE A C 1
ATOM 4259 O O . ILE A 1 284 ? 32.566 47.700 247.057 1.00 40.70 284 ILE A O 1
ATOM 4275 N N . SER A 1 285 ? 33.817 49.340 246.154 1.00 35.24 285 SER A N 1
ATOM 4276 C CA . SER A 1 285 ? 32.695 50.270 246.096 1.00 34.57 285 SER A CA 1
ATOM 4277 C C . SER A 1 285 ? 31.828 50.023 244.867 1.00 33.27 285 SER A C 1
ATOM 4278 O O . SER A 1 285 ? 30.602 49.909 244.979 1.00 34.06 285 SER A O 1
ATOM 4286 N N . SER A 1 286 ? 32.444 49.932 243.690 1.00 36.30 286 SER A N 1
ATOM 4287 C CA . SER A 1 286 ? 31.692 49.876 242.446 1.00 34.02 286 SER A CA 1
ATOM 4288 C C . SER A 1 286 ? 32.479 49.088 241.409 1.00 32.21 286 SER A C 1
ATOM 4289 O O . SER A 1 286 ? 33.713 49.093 241.409 1.00 32.28 286 SER A O 1
ATOM 4297 N N . LEU A 1 287 ? 31.747 48.411 240.524 1.00 33.67 287 LEU A N 1
ATOM 4298 C CA . LEU A 1 287 ? 32.341 47.615 239.456 1.00 35.38 287 LEU A CA 1
ATOM 4299 C C . LEU A 1 287 ? 31.596 47.884 238.160 1.00 39.53 287 LEU A C 1
ATOM 4300 O O . LEU A 1 287 ? 30.368 47.766 238.112 1.00 39.06 287 LEU A O 1
ATOM 4316 N N . GLN A 1 288 ? 32.340 48.231 237.113 1.00 35.64 288 GLN A N 1
ATOM 4317 C CA . GLN A 1 288 ? 31.766 48.538 235.808 1.00 43.15 288 GLN A CA 1
ATOM 4318 C C . GLN A 1 288 ? 32.480 47.715 234.752 1.00 54.54 288 GLN A C 1
ATOM 4319 O O . GLN A 1 288 ? 33.699 47.834 234.590 1.00 56.95 288 GLN A O 1
ATOM 4333 N N . TRP A 1 289 ? 31.729 46.882 234.041 1.00 25.49 289 TRP A N 1
ATOM 4334 C CA . TRP A 1 289 ? 32.266 46.292 232.830 1.00 26.13 289 TRP A CA 1
ATOM 4335 C C . TRP A 1 289 ? 32.296 47.335 231.720 1.00 27.60 289 TRP A C 1
ATOM 4336 O O . TRP A 1 289 ? 31.611 48.360 231.769 1.00 28.14 289 TRP A O 1
ATOM 4357 N N . HIS A 1 290 ? 33.107 47.056 230.711 1.00 95.81 290 HIS A N 1
ATOM 4358 C CA . HIS A 1 290 ? 33.261 47.921 229.554 1.00 80.46 290 HIS A CA 1
ATOM 4359 C C . HIS A 1 290 ? 32.778 47.166 228.327 1.00 81.48 290 HIS A C 1
ATOM 4360 O O . HIS A 1 290 ? 33.095 45.986 228.148 1.00 82.02 290 HIS A O 1
ATOM 4374 N N . GLU A 1 291 ? 31.992 47.840 227.499 1.00 84.27 291 GLU A N 1
ATOM 4375 C CA . GLU A 1 291 ? 31.579 47.264 226.228 1.00 86.50 291 GLU A CA 1
ATOM 4376 C C . GLU A 1 291 ? 32.442 47.854 225.109 1.00 87.38 291 GLU A C 1
ATOM 4377 O O . GLU A 1 291 ? 32.509 49.073 224.996 1.00 87.52 291 GLU A O 1
ATOM 4389 N N . SER A 1 292 ? 33.109 47.041 224.283 1.00 88.96 292 SER A N 1
ATOM 4390 C CA . SER A 1 292 ? 33.011 45.583 224.253 1.00 85.28 292 SER A CA 1
ATOM 4391 C C . SER A 1 292 ? 34.263 44.893 224.804 1.00 82.28 292 SER A C 1
ATOM 4392 O O . SER A 1 292 ? 34.263 43.680 225.000 1.00 84.28 292 SER A O 1
ATOM 4400 N N . ARG A 1 293 ? 35.329 45.661 225.029 1.00 78.06 293 ARG A N 1
ATOM 4401 C CA . ARG A 1 293 ? 36.579 45.092 225.520 1.00 74.28 293 ARG A CA 1
ATOM 4402 C C . ARG A 1 293 ? 36.361 44.347 226.834 1.00 68.48 293 ARG A C 1
ATOM 4403 O O . ARG A 1 293 ? 35.445 44.649 227.604 1.00 66.26 293 ARG A O 1
ATOM 4424 N N . LEU A 1 294 ? 37.220 43.355 227.082 1.00 49.21 294 LEU A N 1
ATOM 4425 C CA . LEU A 1 294 ? 37.177 42.569 228.315 1.00 44.30 294 LEU A CA 1
ATOM 4426 C C . LEU A 1 294 ? 38.108 43.218 229.336 1.00 38.95 294 LEU A C 1
ATOM 4427 O O . LEU A 1 294 ? 39.256 42.816 229.532 1.00 38.82 294 LEU A O 1
ATOM 4443 N N . GLN A 1 295 ? 37.589 44.252 229.992 1.00 43.75 295 GLN A N 1
ATOM 4444 C CA . GLN A 1 295 ? 38.297 44.949 231.053 1.00 40.52 295 GLN A CA 1
ATOM 4445 C C . GLN A 1 295 ? 37.303 45.292 232.151 1.00 36.66 295 GLN A C 1
ATOM 4446 O O . GLN A 1 295 ? 36.105 45.440 231.895 1.00 36.52 295 GLN A O 1
ATOM 4460 N N . LEU A 1 296 ? 37.810 45.428 233.374 1.00 37.55 296 LEU A N 1
ATOM 4461 C CA . LEU A 1 296 ? 36.975 45.676 234.542 1.00 33.39 296 LEU A CA 1
ATOM 4462 C C . LEU A 1 296 ? 37.486 46.902 235.281 1.00 34.04 296 LEU A C 1
ATOM 4463 O O . LEU A 1 296 ? 38.667 46.968 235.637 1.00 34.68 296 LEU A O 1
ATOM 4479 N N . LEU A 1 297 ? 36.596 47.866 235.507 1.00 30.60 297 LEU A N 1
ATOM 4480 C CA . LEU A 1 297 ? 36.898 49.060 236.286 1.00 31.06 297 LEU A CA 1
ATOM 4481 C C . LEU A 1 297 ? 36.369 48.873 237.702 1.00 30.88 297 LEU A C 1
ATOM 4482 O O . LEU A 1 297 ? 35.224 48.449 237.889 1.00 30.09 297 LEU A O 1
ATOM 4498 N N . ALA A 1 298 ? 37.200 49.186 238.693 1.00 29.66 298 ALA A N 1
ATOM 4499 C CA . ALA A 1 298 ? 36.839 49.009 240.093 1.00 32.47 298 ALA A CA 1
ATOM 4500 C C . ALA A 1 298 ? 37.171 50.269 240.877 1.00 35.86 298 ALA A C 1
ATOM 4501 O O . ALA A 1 298 ? 38.271 50.817 240.747 1.00 36.66 298 ALA A O 1
ATOM 4508 N N . ALA A 1 299 ? 36.218 50.723 241.687 1.00 34.83 299 ALA A N 1
ATOM 4509 C CA . ALA A 1 299 ? 36.431 51.802 242.638 1.00 37.97 299 ALA A CA 1
ATOM 4510 C C . ALA A 1 299 ? 36.411 51.228 244.048 1.00 37.37 299 ALA A C 1
ATOM 4511 O O . ALA A 1 299 ? 35.647 50.301 244.338 1.00 35.41 299 ALA A O 1
ATOM 4518 N N . THR A 1 300 ? 37.256 51.771 244.918 1.00 57.44 300 THR A N 1
ATOM 4519 C CA . THR A 1 300 ? 37.425 51.257 246.271 1.00 54.60 300 THR A CA 1
ATOM 4520 C C . THR A 1 300 ? 37.147 52.358 247.291 1.00 56.63 300 THR A C 1
ATOM 4521 O O . THR A 1 300 ? 36.839 53.500 246.945 1.00 54.99 300 THR A O 1
ATOM 4532 N N . ALA A 1 301 ? 37.269 51.997 248.566 1.00 39.93 301 ALA A N 1
ATOM 4533 C CA . ALA A 1 301 ? 37.005 52.911 249.667 1.00 41.63 301 ALA A CA 1
ATOM 4534 C C . ALA A 1 301 ? 38.260 53.599 250.187 1.00 42.32 301 ALA A C 1
ATOM 4535 O O . ALA A 1 301 ? 38.176 54.338 251.173 1.00 45.60 301 ALA A O 1
ATOM 4542 N N . ASP A 1 302 ? 39.416 53.373 249.561 1.00 48.20 302 ASP A N 1
ATOM 4543 C CA . ASP A 1 302 ? 40.640 54.085 249.905 1.00 50.00 302 ASP A CA 1
ATOM 4544 C C . ASP A 1 302 ? 41.086 55.024 248.788 1.00 48.64 302 ASP A C 1
ATOM 4545 O O . ASP A 1 302 ? 42.259 55.410 248.735 1.00 48.61 302 ASP A O 1
ATOM 4554 N N . THR A 1 303 ? 40.168 55.396 247.893 1.00 48.96 303 THR A N 1
ATOM 4555 C CA . THR A 1 303 ? 40.446 56.349 246.817 1.00 47.90 303 THR A CA 1
ATOM 4556 C C . THR A 1 303 ? 41.370 55.731 245.767 1.00 45.89 303 THR A C 1
ATOM 4557 O O . THR A 1 303 ? 42.404 56.295 245.407 1.00 46.52 303 THR A O 1
ATOM 4568 N N . SER A 1 304 ? 40.985 54.557 245.276 1.00 45.36 304 SER A N 1
ATOM 4569 C CA . SER A 1 304 ? 41.713 53.880 244.212 1.00 46.73 304 SER A CA 1
ATOM 4570 C C . SER A 1 304 ? 40.741 53.543 243.093 1.00 44.99 304 SER A C 1
ATOM 4571 O O . SER A 1 304 ? 39.628 53.071 243.350 1.00 40.82 304 SER A O 1
ATOM 4579 N N . LEU A 1 305 ? 41.164 53.798 241.858 1.00 38.87 305 LEU A N 1
ATOM 4580 C CA . LEU A 1 305 ? 40.384 53.481 240.667 1.00 40.81 305 LEU A CA 1
ATOM 4581 C C . LEU A 1 305 ? 41.283 52.668 239.745 1.00 43.07 305 LEU A C 1
ATOM 4582 O O . LEU A 1 305 ? 42.252 53.200 239.196 1.00 43.07 305 LEU A O 1
ATOM 4615 N N . VAL A 1 307 ? 41.936 49.462 236.669 1.00 43.12 307 VAL A N 1
ATOM 4616 C CA . VAL A 1 307 ? 41.471 48.704 235.515 1.00 39.97 307 VAL A CA 1
ATOM 4617 C C . VAL A 1 307 ? 42.153 47.344 235.540 1.00 35.77 307 VAL A C 1
ATOM 4618 O O . VAL A 1 307 ? 43.384 47.261 235.634 1.00 35.38 307 VAL A O 1
ATOM 4631 N N . TRP A 1 308 ? 41.356 46.282 235.460 1.00 38.08 308 TRP A N 1
ATOM 4632 C CA . TRP A 1 308 ? 41.856 44.914 235.469 1.00 38.22 308 TRP A CA 1
ATOM 4633 C C . TRP A 1 308 ? 41.478 44.237 234.161 1.00 39.51 308 TRP A C 1
ATOM 4634 O O . TRP A 1 308 ? 40.324 44.320 233.728 1.00 38.84 308 TRP A O 1
ATOM 4655 N N . GLU A 1 309 ? 42.446 43.571 233.535 1.00 41.51 309 GLU A N 1
ATOM 4656 C CA . GLU A 1 309 ? 42.212 42.879 232.277 1.00 44.34 309 GLU A CA 1
ATOM 4657 C C . GLU A 1 309 ? 43.071 41.633 232.238 1.00 54.71 309 GLU A C 1
ATOM 4658 O O . GLU A 1 309 ? 44.161 41.612 232.829 1.00 54.09 309 GLU A O 1
ATOM 4670 N N . PRO A 1 310 ? 42.627 40.573 231.561 1.00 39.60 310 PRO A N 1
ATOM 4671 C CA . PRO A 1 310 ? 43.437 39.355 231.488 1.00 45.88 310 PRO A CA 1
ATOM 4672 C C . PRO A 1 310 ? 44.690 39.566 230.653 1.00 44.34 310 PRO A C 1
ATOM 4673 O O . PRO A 1 310 ? 44.654 40.186 229.588 1.00 42.48 310 PRO A O 1
ATOM 4684 N N . ASP A 1 311 ? 45.805 39.039 231.152 1.00 93.69 311 ASP A N 1
ATOM 4685 C CA . ASP A 1 311 ? 47.081 39.194 230.470 1.00 83.53 311 ASP A CA 1
ATOM 4686 C C . ASP A 1 311 ? 47.022 38.585 229.073 1.00 85.38 311 ASP A C 1
ATOM 4687 O O . ASP A 1 311 ? 46.361 37.569 228.837 1.00 84.57 311 ASP A O 1
ATOM 4696 N N . GLU A 1 312 ? 47.729 39.223 228.139 1.00 90.84 312 GLU A N 1
ATOM 4697 C CA . GLU A 1 312 ? 47.730 38.765 226.755 1.00 94.12 312 GLU A CA 1
ATOM 4698 C C . GLU A 1 312 ? 48.488 37.455 226.580 1.00 108.48 312 GLU A C 1
ATOM 4699 O O . GLU A 1 312 ? 48.231 36.731 225.613 1.00 97.72 312 GLU A O 1
ATOM 4711 N N . THR A 1 313 ? 49.408 37.134 227.490 1.00 68.62 313 THR A N 1
ATOM 4712 C CA . THR A 1 313 ? 50.216 35.924 227.387 1.00 71.87 313 THR A CA 1
ATOM 4713 C C . THR A 1 313 ? 49.728 34.835 228.338 1.00 66.84 313 THR A C 1
ATOM 4714 O O . THR A 1 313 ? 49.380 33.734 227.902 1.00 67.42 313 THR A O 1
ATOM 4725 N N . SER A 1 314 ? 49.688 35.130 229.637 1.00 72.25 314 SER A N 1
ATOM 4726 C CA . SER A 1 314 ? 49.333 34.135 230.639 1.00 67.15 314 SER A CA 1
ATOM 4727 C C . SER A 1 314 ? 47.836 34.044 230.897 1.00 59.80 314 SER A C 1
ATOM 4728 O O . SER A 1 314 ? 47.382 33.051 231.477 1.00 57.77 314 SER A O 1
ATOM 4736 N N . GLY A 1 315 ? 47.064 35.050 230.493 1.00 73.45 315 GLY A N 1
ATOM 4737 C CA . GLY A 1 315 ? 45.631 35.036 230.686 1.00 65.61 315 GLY A CA 1
ATOM 4738 C C . GLY A 1 315 ? 45.164 35.367 232.086 1.00 61.48 315 GLY A C 1
ATOM 4739 O O . GLY A 1 315 ? 43.953 35.515 232.296 1.00 58.32 315 GLY A O 1
ATOM 4743 N N . ILE A 1 316 ? 46.073 35.482 233.056 1.00 47.88 316 ILE A N 1
ATOM 4744 C CA . ILE A 1 316 ? 45.674 35.844 234.408 1.00 45.51 316 ILE A CA 1
ATOM 4745 C C . ILE A 1 316 ? 45.321 37.325 234.456 1.00 40.59 316 ILE A C 1
ATOM 4746 O O . ILE A 1 316 ? 45.816 38.135 233.661 1.00 39.71 316 ILE A O 1
ATOM 4762 N N . TRP A 1 317 ? 44.458 37.686 235.401 1.00 43.97 317 TRP A N 1
ATOM 4763 C CA . TRP A 1 317 ? 44.008 39.064 235.534 1.00 38.90 317 TRP A CA 1
ATOM 4764 C C . TRP A 1 317 ? 45.064 39.892 236.254 1.00 38.80 317 TRP A C 1
ATOM 4765 O O . TRP A 1 317 ? 45.595 39.475 237.287 1.00 39.39 317 TRP A O 1
ATOM 4786 N N . VAL A 1 318 ? 45.366 41.066 235.704 1.00 40.59 318 VAL A N 1
ATOM 4787 C CA . VAL A 1 318 ? 46.422 41.927 236.223 1.00 42.79 318 VAL A CA 1
ATOM 4788 C C . VAL A 1 318 ? 45.999 43.382 236.065 1.00 41.60 318 VAL A C 1
ATOM 4789 O O . VAL A 1 318 ? 45.368 43.755 235.070 1.00 39.28 318 VAL A O 1
ATOM 4802 N N . CYS A 1 319 ? 46.354 44.203 237.050 1.00 45.14 319 CYS A N 1
ATOM 4803 C CA . CYS A 1 319 ? 46.036 45.625 237.004 1.00 46.99 319 CYS A CA 1
ATOM 4804 C C . CYS A 1 319 ? 46.853 46.300 235.910 1.00 49.19 319 CYS A C 1
ATOM 4805 O O . CYS A 1 319 ? 48.087 46.264 235.933 1.00 51.44 319 CYS A O 1
ATOM 4813 N N . SER A 1 320 ? 46.162 46.920 234.952 1.00 41.25 320 SER A N 1
ATOM 4814 C CA . SER A 1 320 ? 46.807 47.583 233.828 1.00 41.58 320 SER A CA 1
ATOM 4815 C C . SER A 1 320 ? 46.811 49.101 233.947 1.00 41.18 320 SER A C 1
ATOM 4816 O O . SER A 1 320 ? 47.455 49.765 233.128 1.00 42.41 320 SER A O 1
ATOM 4824 N N . LEU A 1 321 ? 46.117 49.663 234.935 1.00 38.33 321 LEU A N 1
ATOM 4825 C CA . LEU A 1 321 ? 46.071 51.108 235.108 1.00 39.41 321 LEU A CA 1
ATOM 4826 C C . LEU A 1 321 ? 45.550 51.423 236.503 1.00 39.76 321 LEU A C 1
ATOM 4827 O O . LEU A 1 321 ? 44.622 50.769 236.986 1.00 37.87 321 LEU A O 1
ATOM 4843 N N . ARG A 1 322 ? 46.149 52.427 237.140 1.00 49.60 322 ARG A N 1
ATOM 4844 C CA . ARG A 1 322 ? 45.760 52.854 238.476 1.00 52.18 322 ARG A CA 1
ATOM 4845 C C . ARG A 1 322 ? 45.640 54.370 238.497 1.00 56.29 322 ARG A C 1
ATOM 4846 O O . ARG A 1 322 ? 46.473 55.075 237.920 1.00 56.65 322 ARG A O 1
ATOM 4867 N N . LEU A 1 323 ? 44.602 54.866 239.168 1.00 57.87 323 LEU A N 1
ATOM 4868 C CA . LEU A 1 323 ? 44.296 56.288 239.186 1.00 63.83 323 LEU A CA 1
ATOM 4869 C C . LEU A 1 323 ? 43.921 56.711 240.597 1.00 70.78 323 LEU A C 1
ATOM 4870 O O . LEU A 1 323 ? 43.424 55.911 241.394 1.00 68.84 323 LEU A O 1
ATOM 4886 N N . GLY A 1 324 ? 44.157 57.987 240.892 1.00 76.22 324 GLY A N 1
ATOM 4887 C CA . GLY A 1 324 ? 43.848 58.536 242.198 1.00 82.49 324 GLY A CA 1
ATOM 4888 C C . GLY A 1 324 ? 44.946 58.354 243.225 1.00 87.81 324 GLY A C 1
ATOM 4889 O O . GLY A 1 324 ? 46.120 58.613 242.946 1.00 88.28 324 GLY A O 1
ATOM 4893 N N . GLU A 1 325 ? 44.574 57.925 244.426 1.00 103.25 325 GLU A N 1
ATOM 4894 C CA . GLU A 1 325 ? 45.545 57.700 245.486 1.00 100.16 325 GLU A CA 1
ATOM 4895 C C . GLU A 1 325 ? 46.183 56.322 245.338 1.00 101.95 325 GLU A C 1
ATOM 4896 O O . GLU A 1 325 ? 45.627 55.434 244.690 1.00 100.94 325 GLU A O 1
ATOM 4908 N N . GLY A 1 339 ? 38.419 59.663 252.955 1.00 86.11 339 GLY A N 1
ATOM 4909 C CA . GLY A 1 339 ? 38.430 59.548 251.509 1.00 86.21 339 GLY A CA 1
ATOM 4910 C C . GLY A 1 339 ? 37.579 58.399 251.006 1.00 90.12 339 GLY A C 1
ATOM 4911 O O . GLY A 1 339 ? 36.773 57.839 251.751 1.00 88.85 339 GLY A O 1
ATOM 4914 N N . GLY A 1 340 ? 37.758 58.051 249.734 1.00 58.48 340 GLY A N 1
ATOM 4915 C CA . GLY A 1 340 ? 37.049 56.935 249.143 1.00 55.24 340 GLY A CA 1
ATOM 4916 C C . GLY A 1 340 ? 36.251 57.305 247.910 1.00 48.89 340 GLY A C 1
ATOM 4917 O O . GLY A 1 340 ? 35.813 58.450 247.759 1.00 49.23 340 GLY A O 1
ATOM 4921 N N . PHE A 1 341 ? 36.069 56.338 247.017 1.00 52.63 341 PHE A N 1
ATOM 4922 C CA . PHE A 1 341 ? 35.211 56.477 245.851 1.00 42.92 341 PHE A CA 1
ATOM 4923 C C . PHE A 1 341 ? 33.983 55.596 246.030 1.00 37.95 341 PHE A C 1
ATOM 4924 O O . PHE A 1 341 ? 34.086 54.470 246.527 1.00 37.36 341 PHE A O 1
ATOM 4941 N N . TRP A 1 342 ? 32.820 56.108 245.626 1.00 45.64 342 TRP A N 1
ATOM 4942 C CA . TRP A 1 342 ? 31.563 55.385 245.795 1.00 44.20 342 TRP A CA 1
ATOM 4943 C C . TRP A 1 342 ? 31.101 54.726 244.500 1.00 43.89 342 TRP A C 1
ATOM 4944 O O . TRP A 1 342 ? 30.901 53.509 244.462 1.00 46.56 342 TRP A O 1
ATOM 4965 N N . SER A 1 343 ? 30.931 55.503 243.436 1.00 32.70 343 SER A N 1
ATOM 4966 C CA . SER A 1 343 ? 30.555 54.963 242.141 1.00 32.35 343 SER A CA 1
ATOM 4967 C C . SER A 1 343 ? 31.619 55.311 241.109 1.00 31.25 343 SER A C 1
ATOM 4968 O O . SER A 1 343 ? 32.398 56.253 241.278 1.00 27.59 343 SER A O 1
ATOM 4976 N N . CYS A 1 344 ? 31.649 54.523 240.038 1.00 43.52 344 CYS A N 1
ATOM 4977 C CA . CYS A 1 344 ? 32.540 54.772 238.916 1.00 43.30 344 CYS A CA 1
ATOM 4978 C C . CYS A 1 344 ? 31.787 54.494 237.623 1.00 42.96 344 CYS A C 1
ATOM 4979 O O . CYS A 1 344 ? 30.883 53.654 237.582 1.00 43.40 344 CYS A O 1
ATOM 4987 N N . LEU A 1 345 ? 32.155 55.224 236.574 1.00 30.71 345 LEU A N 1
ATOM 4988 C CA . LEU A 1 345 ? 31.534 55.100 235.264 1.00 34.18 345 LEU A CA 1
ATOM 4989 C C . LEU A 1 345 ? 32.622 54.965 234.210 1.00 35.70 345 LEU A C 1
ATOM 4990 O O . LEU A 1 345 ? 33.805 55.201 234.468 1.00 28.93 345 LEU A O 1
ATOM 5006 N N . TRP A 1 346 ? 32.206 54.594 233.003 1.00 49.90 346 TRP A N 1
ATOM 5007 C CA . TRP A 1 346 ? 33.157 54.216 231.964 1.00 54.88 346 TRP A CA 1
ATOM 5008 C C . TRP A 1 346 ? 32.507 54.413 230.607 1.00 58.35 346 TRP A C 1
ATOM 5009 O O . TRP A 1 346 ? 31.474 53.798 230.324 1.00 56.84 346 TRP A O 1
ATOM 5030 N N . PHE A 1 347 ? 33.103 55.260 229.772 1.00 42.70 347 PHE A N 1
ATOM 5031 C CA . PHE A 1 347 ? 32.622 55.451 228.413 1.00 43.17 347 PHE A CA 1
ATOM 5032 C C . PHE A 1 347 ? 33.803 55.707 227.491 1.00 44.48 347 PHE A C 1
ATOM 5033 O O . PHE A 1 347 ? 34.880 56.123 227.924 1.00 44.60 347 PHE A O 1
ATOM 5050 N N . THR A 1 348 ? 33.580 55.448 226.206 1.00 43.30 348 THR A N 1
ATOM 5051 C CA . THR A 1 348 ? 34.590 55.614 225.173 1.00 45.12 348 THR A CA 1
ATOM 5052 C C . THR A 1 348 ? 34.171 56.726 224.222 1.00 48.76 348 THR A C 1
ATOM 5053 O O . THR A 1 348 ? 33.002 56.816 223.835 1.00 50.40 348 THR A O 1
ATOM 5064 N N . HIS A 1 349 ? 35.131 57.568 223.844 1.00 48.29 349 HIS A N 1
ATOM 5065 C CA . HIS A 1 349 ? 34.842 58.702 222.969 1.00 47.36 349 HIS A CA 1
ATOM 5066 C C . HIS A 1 349 ? 36.121 59.118 222.261 1.00 49.04 349 HIS A C 1
ATOM 5067 O O . HIS A 1 349 ? 37.128 59.401 222.919 1.00 46.56 349 HIS A O 1
ATOM 5081 N N . GLU A 1 350 ? 36.080 59.159 220.929 1.00 81.66 350 GLU A N 1
ATOM 5082 C CA . GLU A 1 350 ? 37.222 59.584 220.115 1.00 74.90 350 GLU A CA 1
ATOM 5083 C C . GLU A 1 350 ? 38.423 58.662 220.312 1.00 78.49 350 GLU A C 1
ATOM 5084 O O . GLU A 1 350 ? 39.558 59.115 220.477 1.00 77.00 350 GLU A O 1
ATOM 5096 N N . ARG A 1 351 ? 38.168 57.353 220.311 1.00 65.05 351 ARG A N 1
ATOM 5097 C CA . ARG A 1 351 ? 39.225 56.346 220.367 1.00 67.59 351 ARG A CA 1
ATOM 5098 C C . ARG A 1 351 ? 39.879 56.279 221.745 1.00 63.80 351 ARG A C 1
ATOM 5099 O O . ARG A 1 351 ? 40.674 55.373 222.014 1.00 63.07 351 ARG A O 1
ATOM 5137 N N . ASP A 1 353 ? 39.149 56.292 226.120 1.00 55.58 353 ASP A N 1
ATOM 5138 C CA . ASP A 1 353 ? 38.125 55.877 227.065 1.00 52.49 353 ASP A CA 1
ATOM 5139 C C . ASP A 1 353 ? 38.284 56.685 228.343 1.00 48.06 353 ASP A C 1
ATOM 5140 O O . ASP A 1 353 ? 39.404 56.983 228.767 1.00 47.76 353 ASP A O 1
ATOM 5149 N N . PHE A 1 354 ? 37.154 57.053 228.937 1.00 42.28 354 PHE A N 1
ATOM 5150 C CA . PHE A 1 354 ? 37.112 57.967 230.067 1.00 39.71 354 PHE A CA 1
ATOM 5151 C C . PHE A 1 354 ? 36.668 57.227 231.321 1.00 40.23 354 PHE A C 1
ATOM 5152 O O . PHE A 1 354 ? 35.811 56.339 231.259 1.00 42.41 354 PHE A O 1
ATOM 5169 N N . PHE A 1 355 ? 37.250 57.603 232.458 1.00 40.21 355 PHE A N 1
ATOM 5170 C CA . PHE A 1 355 ? 36.936 57.003 233.748 1.00 37.60 355 PHE A CA 1
ATOM 5171 C C . PHE A 1 355 ? 36.396 58.073 234.685 1.00 35.08 355 PHE A C 1
ATOM 5172 O O . PHE A 1 355 ? 37.045 59.103 234.891 1.00 31.61 355 PHE A O 1
ATOM 5189 N N . LEU A 1 356 ? 35.215 57.830 235.247 1.00 49.77 356 LEU A N 1
ATOM 5190 C CA . LEU A 1 356 ? 34.585 58.751 236.179 1.00 45.89 356 LEU A CA 1
ATOM 5191 C C . LEU A 1 356 ? 34.507 58.123 237.563 1.00 50.86 356 LEU A C 1
ATOM 5192 O O . LEU A 1 356 ? 34.491 56.898 237.707 1.00 49.22 356 LEU A O 1
ATOM 5208 N N . THR A 1 357 ? 34.449 58.977 238.581 1.00 33.22 357 THR A N 1
ATOM 5209 C CA . THR A 1 357 ? 34.245 58.516 239.946 1.00 35.05 357 THR A CA 1
ATOM 5210 C C . THR A 1 357 ? 34.050 59.725 240.846 1.00 32.85 357 THR A C 1
ATOM 5211 O O . THR A 1 357 ? 34.704 60.753 240.657 1.00 31.18 357 THR A O 1
ATOM 5222 N N . ASN A 1 358 ? 33.151 59.590 241.819 1.00 35.24 358 ASN A N 1
ATOM 5223 C CA . ASN A 1 358 ? 32.833 60.656 242.756 1.00 32.69 358 ASN A CA 1
ATOM 5224 C C . ASN A 1 358 ? 33.443 60.356 244.118 1.00 33.04 358 ASN A C 1
ATOM 5225 O O . ASN A 1 358 ? 33.541 59.197 244.531 1.00 25.09 358 ASN A O 1
ATOM 5236 N N . GLY A 1 359 ? 33.837 61.416 244.819 1.00 32.76 359 GLY A N 1
ATOM 5237 C CA . GLY A 1 359 ? 34.535 61.275 246.082 1.00 34.43 359 GLY A CA 1
ATOM 5238 C C . GLY A 1 359 ? 33.768 61.813 247.271 1.00 34.12 359 GLY A C 1
ATOM 5239 O O . GLY A 1 359 ? 32.580 62.131 247.164 1.00 31.03 359 GLY A O 1
ATOM 5243 N N . LYS A 1 360 ? 34.449 61.928 248.415 1.00 49.55 360 LYS A N 1
ATOM 5244 C CA . LYS A 1 360 ? 33.774 62.330 249.644 1.00 49.32 360 LYS A CA 1
ATOM 5245 C C . LYS A 1 360 ? 33.237 63.751 249.556 1.00 51.24 360 LYS A C 1
ATOM 5246 O O . LYS A 1 360 ? 32.218 64.065 250.183 1.00 48.31 360 LYS A O 1
ATOM 5265 N N . THR A 1 361 ? 33.894 64.621 248.792 1.00 30.76 361 THR A N 1
ATOM 5266 C CA . THR A 1 361 ? 33.451 66.005 248.665 1.00 30.36 361 THR A CA 1
ATOM 5267 C C . THR A 1 361 ? 32.367 66.183 247.610 1.00 28.69 361 THR A C 1
ATOM 5268 O O . THR A 1 361 ? 32.100 67.320 247.208 1.00 28.26 361 THR A O 1
ATOM 5279 N N . GLY A 1 362 ? 31.744 65.098 247.155 1.00 32.55 362 GLY A N 1
ATOM 5280 C CA . GLY A 1 362 ? 30.688 65.188 246.167 1.00 30.33 362 GLY A CA 1
ATOM 5281 C C . GLY A 1 362 ? 31.142 65.575 244.781 1.00 29.95 362 GLY A C 1
ATOM 5282 O O . GLY A 1 362 ? 30.298 65.880 243.933 1.00 28.20 362 GLY A O 1
ATOM 5286 N N . SER A 1 363 ? 32.445 65.562 244.519 1.00 40.60 363 SER A N 1
ATOM 5287 C CA . SER A 1 363 ? 33.000 66.017 243.255 1.00 37.56 363 SER A CA 1
ATOM 5288 C C . SER A 1 363 ? 33.289 64.836 242.339 1.00 37.05 363 SER A C 1
ATOM 5289 O O . SER A 1 363 ? 33.671 63.756 242.792 1.00 39.77 363 SER A O 1
ATOM 5297 N N . TRP A 1 364 ? 33.106 65.057 241.040 1.00 27.48 364 TRP A N 1
ATOM 5298 C CA . TRP A 1 364 ? 33.389 64.045 240.031 1.00 28.56 364 TRP A CA 1
ATOM 5299 C C . TRP A 1 364 ? 34.797 64.249 239.481 1.00 30.33 364 TRP A C 1
ATOM 5300 O O . TRP A 1 364 ? 35.131 65.339 239.002 1.00 29.81 364 TRP A O 1
ATOM 5321 N N . ARG A 1 365 ? 35.616 63.205 239.555 1.00 32.68 365 ARG A N 1
ATOM 5322 C CA . ARG A 1 365 ? 36.934 63.194 238.941 1.00 37.15 365 ARG A CA 1
ATOM 5323 C C . ARG A 1 365 ? 36.879 62.422 237.629 1.00 40.65 365 ARG A C 1
ATOM 5324 O O . ARG A 1 365 ? 36.093 61.484 237.472 1.00 39.80 365 ARG A O 1
ATOM 5362 N N . TRP A 1 367 ? 39.360 61.043 234.055 1.00 45.43 367 TRP A N 1
ATOM 5363 C CA . TRP A 1 367 ? 40.600 60.848 233.322 1.00 45.43 367 TRP A CA 1
ATOM 5364 C C . TRP A 1 367 ? 40.281 60.373 231.912 1.00 46.23 367 TRP A C 1
ATOM 5365 O O . TRP A 1 367 ? 39.178 59.897 231.629 1.00 43.55 367 TRP A O 1
ATOM 5386 N N . ALA A 1 368 ? 41.267 60.509 231.026 1.00 34.69 368 ALA 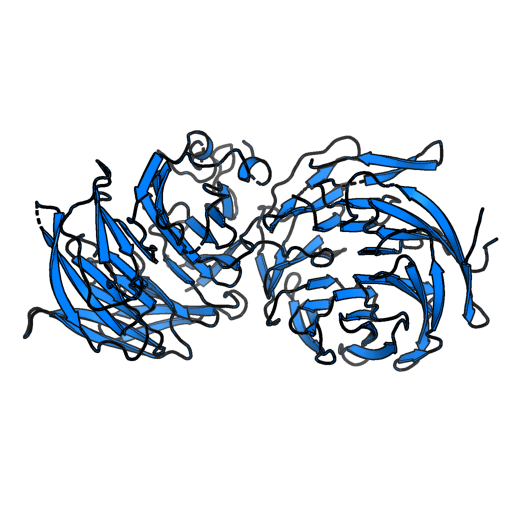A N 1
ATOM 5387 C CA . ALA A 1 368 ? 41.150 60.067 229.645 1.00 35.97 368 ALA A CA 1
ATOM 5388 C C . ALA A 1 368 ? 42.471 59.450 229.216 1.00 38.69 368 ALA A C 1
ATOM 5389 O O . ALA A 1 368 ? 43.536 59.903 229.643 1.00 39.67 368 ALA A O 1
ATOM 5396 N N . THR A 1 369 ? 42.401 58.423 228.370 1.00 60.38 369 THR A N 1
ATOM 5397 C CA . THR A 1 369 ? 43.581 57.651 228.000 1.00 64.32 369 THR A CA 1
ATOM 5398 C C . THR A 1 369 ? 43.558 57.323 226.514 1.00 69.23 369 THR A C 1
ATOM 5399 O O . THR A 1 369 ? 42.554 56.817 226.005 1.00 68.35 369 THR A O 1
ATOM 5410 N N . LYS A 1 370 ? 44.667 57.613 225.822 1.00 77.56 370 LYS A N 1
ATOM 5411 C CA . LYS A 1 370 ? 44.883 57.058 224.487 1.00 82.22 370 LYS A CA 1
ATOM 5412 C C . LYS A 1 370 ? 44.686 55.550 224.507 1.00 84.15 370 LYS A C 1
ATOM 5413 O O . LYS A 1 370 ? 44.154 54.956 223.561 1.00 83.21 370 LYS A O 1
ATOM 5432 N N . ASP A 1 371 ? 45.129 54.927 225.590 1.00 90.11 371 ASP A N 1
ATOM 5433 C CA . ASP A 1 371 ? 45.180 53.492 225.813 1.00 94.47 371 ASP A CA 1
ATOM 5434 C C . ASP A 1 371 ? 45.591 53.354 227.270 1.00 98.66 371 ASP A C 1
ATOM 5435 O O . ASP A 1 371 ? 45.888 54.350 227.935 1.00 98.58 371 ASP A O 1
ATOM 5444 N N . ASN A 1 372 ? 45.626 52.120 227.769 1.00 95.66 372 ASN A N 1
ATOM 5445 C CA . ASN A 1 372 ? 45.985 51.946 229.173 1.00 97.55 372 ASN A CA 1
ATOM 5446 C C . ASN A 1 372 ? 47.363 52.513 229.504 1.00 102.10 372 ASN A C 1
ATOM 5447 O O . ASN A 1 372 ? 47.718 52.581 230.687 1.00 103.00 372 ASN A O 1
ATOM 5458 N N . ILE A 1 373 ? 48.138 52.930 228.501 1.00 105.45 373 ILE A N 1
ATOM 5459 C CA . ILE A 1 373 ? 49.481 53.452 228.749 1.00 109.04 373 ILE A CA 1
ATOM 5460 C C . ILE A 1 373 ? 49.415 54.864 229.328 1.00 108.00 373 ILE A C 1
ATOM 5461 O O . ILE A 1 373 ? 49.797 55.097 230.481 1.00 108.39 373 ILE A O 1
ATOM 5477 N N . ILE A 1 374 ? 48.938 55.826 228.540 1.00 117.84 374 ILE A N 1
ATOM 5478 C CA . ILE A 1 374 ? 49.029 57.237 228.898 1.00 119.97 374 ILE A CA 1
ATOM 5479 C C . ILE A 1 374 ? 47.650 57.752 229.292 1.00 119.38 374 ILE A C 1
ATOM 5480 O O . ILE A 1 374 ? 46.615 57.172 228.952 1.00 120.68 374 ILE A O 1
ATOM 5496 N N . CYS A 1 375 ? 47.644 58.868 230.019 1.00 82.14 375 CYS A N 1
ATOM 5497 C CA . CYS A 1 375 ? 46.391 59.478 230.436 1.00 83.30 375 CYS A CA 1
ATOM 5498 C C . CYS A 1 375 ? 46.647 60.904 230.900 1.00 76.31 375 CYS A C 1
ATOM 5499 O O . CYS A 1 375 ? 47.775 61.279 231.230 1.00 74.20 375 CYS A O 1
ATOM 5507 N N . ASP A 1 376 ? 45.573 61.691 230.922 1.00 118.56 376 ASP A N 1
ATOM 5508 C CA . ASP A 1 376 ? 45.580 63.023 231.508 1.00 104.60 376 ASP A CA 1
ATOM 5509 C C . ASP A 1 376 ? 44.231 63.265 232.169 1.00 111.85 376 ASP A C 1
ATOM 5510 O O . ASP A 1 376 ? 43.202 62.757 231.714 1.00 100.72 376 ASP A O 1
ATOM 5519 N N . GLN A 1 377 ? 44.242 64.040 233.249 1.00 80.97 377 GLN A N 1
ATOM 5520 C CA . GLN A 1 377 ? 43.015 64.332 233.976 1.00 76.50 377 GLN A CA 1
ATOM 5521 C C . GLN A 1 377 ? 42.238 65.441 233.278 1.00 73.36 377 GLN A C 1
ATOM 5522 O O . GLN A 1 377 ? 42.816 66.429 232.816 1.00 76.73 377 GLN A O 1
ATOM 5536 N N . ARG A 1 378 ? 40.922 65.267 233.200 1.00 73.71 378 ARG A N 1
ATOM 5537 C CA . ARG A 1 378 ? 40.037 66.218 232.549 1.00 62.44 378 ARG A CA 1
ATOM 5538 C C . ARG A 1 378 ? 39.213 66.969 233.587 1.00 52.88 378 ARG A C 1
ATOM 5539 O O . ARG A 1 378 ? 39.027 66.513 234.718 1.00 50.25 378 ARG A O 1
ATOM 5560 N N . LEU A 1 379 ? 38.716 68.132 233.178 1.00 52.04 379 LEU A N 1
ATOM 5561 C CA . LEU A 1 379 ? 37.982 69.000 234.089 1.00 45.47 379 LEU A CA 1
ATOM 5562 C C . LEU A 1 379 ? 36.675 68.343 234.511 1.00 41.60 379 LEU A C 1
ATOM 5563 O O . LEU A 1 379 ? 35.903 67.875 233.668 1.00 42.71 379 LEU A O 1
ATOM 5579 N N . GLY A 1 380 ? 36.429 68.309 235.823 1.00 29.03 380 GLY A N 1
ATOM 5580 C CA . GLY A 1 380 ? 35.254 67.696 236.383 1.00 26.14 380 GLY A CA 1
ATOM 5581 C C . GLY A 1 380 ? 34.255 68.709 236.902 1.00 25.48 380 GLY A C 1
ATOM 5582 O O . GLY A 1 380 ? 34.298 69.902 236.569 1.00 26.33 380 GLY A O 1
ATOM 5586 N N . ILE A 1 381 ? 33.335 68.226 237.738 1.00 23.93 381 ILE A N 1
ATOM 5587 C CA . ILE A 1 381 ? 32.289 69.054 238.320 1.00 21.29 381 ILE A CA 1
ATOM 5588 C C . ILE A 1 381 ? 32.320 68.894 239.833 1.00 20.19 381 ILE A C 1
ATOM 5589 O O . ILE A 1 381 ? 32.802 67.893 240.367 1.00 20.69 381 ILE A O 1
ATOM 5605 N N . SER A 1 382 ? 31.787 69.901 240.522 1.00 27.22 382 SER A N 1
ATOM 5606 C CA . SER A 1 382 ? 31.841 69.946 241.975 1.00 27.93 382 SER A CA 1
ATOM 5607 C C . SER A 1 382 ? 30.567 70.583 242.517 1.00 29.74 382 SER A C 1
ATOM 5608 O O . SER A 1 382 ? 29.759 71.149 241.776 1.00 25.55 382 SER A O 1
ATOM 5616 N N . GLY A 1 383 ? 30.405 70.488 243.836 1.00 20.66 383 GLY A N 1
ATOM 5617 C CA . GLY A 1 383 ? 29.257 71.048 244.520 1.00 18.67 383 GLY A CA 1
ATOM 5618 C C . GLY A 1 383 ? 29.174 70.589 245.962 1.00 20.82 383 GLY A C 1
ATOM 5619 O O . GLY A 1 383 ? 29.841 69.624 246.346 1.00 22.82 383 GLY A O 1
ATOM 5623 N N . ALA A 1 384 ? 28.365 71.267 246.773 1.00 17.82 384 ALA A N 1
ATOM 5624 C CA . ALA A 1 384 ? 28.240 70.904 248.176 1.00 18.60 384 ALA A CA 1
ATOM 5625 C C . ALA A 1 384 ? 27.456 69.602 248.330 1.00 18.81 384 ALA A C 1
ATOM 5626 O O . ALA A 1 384 ? 26.716 69.180 247.437 1.00 18.50 384 ALA A O 1
ATOM 5633 N N . THR A 1 385 ? 27.636 68.958 249.488 1.00 19.81 385 THR A N 1
ATOM 5634 C CA . THR A 1 385 ? 26.924 67.731 249.824 1.00 26.27 385 THR A CA 1
ATOM 5635 C C . THR A 1 385 ? 25.908 67.907 250.943 1.00 23.87 385 THR A C 1
ATOM 5636 O O . THR A 1 385 ? 25.069 67.020 251.138 1.00 22.29 385 THR A O 1
ATOM 5647 N N . LYS A 1 386 ? 25.969 69.006 251.688 1.00 21.64 386 LYS A N 1
ATOM 5648 C CA . LYS A 1 386 ? 24.955 69.371 252.664 1.00 22.59 386 LYS A CA 1
ATOM 5649 C C . LYS A 1 386 ? 24.391 70.738 252.300 1.00 23.05 386 LYS A C 1
ATOM 5650 O O . LYS A 1 386 ? 24.866 71.406 251.377 1.00 20.69 386 LYS A O 1
ATOM 5669 N N . ASP A 1 387 ? 23.360 71.150 253.034 1.00 39.05 387 ASP A N 1
ATOM 5670 C CA . ASP A 1 387 ? 22.631 72.364 252.694 1.00 39.35 387 ASP A CA 1
ATOM 5671 C C . ASP A 1 387 ? 23.582 73.541 252.514 1.00 39.29 387 ASP A C 1
ATOM 5672 O O . ASP A 1 387 ? 24.536 73.713 253.276 1.00 38.20 387 ASP A O 1
ATOM 5681 N N . VAL A 1 388 ? 23.319 74.346 251.488 1.00 24.97 388 VAL A N 1
ATOM 5682 C CA . VAL A 1 388 ? 24.022 75.612 251.308 1.00 22.20 388 VAL A CA 1
ATOM 5683 C C . VAL A 1 388 ? 23.343 76.662 252.174 1.00 21.61 388 VAL A C 1
ATOM 5684 O O . VAL A 1 388 ? 22.121 76.839 252.114 1.00 21.32 388 VAL A O 1
ATOM 5697 N N . THR A 1 389 ? 24.135 77.365 252.980 1.00 25.01 389 THR A N 1
ATOM 5698 C CA . THR A 1 389 ? 23.599 78.246 254.009 1.00 27.58 389 THR A CA 1
ATOM 5699 C C . THR A 1 389 ? 23.664 79.721 253.643 1.00 29.25 389 THR A C 1
ATOM 5700 O O . THR A 1 389 ? 22.785 80.486 254.055 1.00 29.91 389 THR A O 1
ATOM 5711 N N . ASP A 1 390 ? 24.677 80.144 252.892 1.00 30.48 390 ASP A N 1
ATOM 5712 C CA . ASP A 1 390 ? 24.818 81.551 252.550 1.00 31.28 390 ASP A CA 1
ATOM 5713 C C . ASP A 1 390 ? 25.664 81.672 251.291 1.00 28.62 390 ASP A C 1
ATOM 5714 O O . ASP A 1 390 ? 26.417 80.762 250.937 1.00 26.55 390 ASP A O 1
ATOM 5723 N N . ILE A 1 391 ? 25.518 82.813 250.613 1.00 29.19 391 ILE A N 1
ATOM 5724 C CA . ILE A 1 391 ? 26.324 83.143 249.444 1.00 28.22 391 ILE A CA 1
ATOM 5725 C C . ILE A 1 391 ? 26.603 84.639 249.465 1.00 27.55 391 ILE A C 1
ATOM 5726 O O . ILE A 1 391 ? 25.904 85.415 250.121 1.00 27.89 391 ILE A O 1
ATOM 5742 N N . ALA A 1 392 ? 27.635 85.044 248.727 1.00 26.85 392 ALA A N 1
ATOM 5743 C CA . ALA A 1 392 ? 28.019 86.454 248.689 1.00 25.57 392 ALA A CA 1
ATOM 5744 C C . ALA A 1 392 ? 28.931 86.696 247.499 1.00 25.33 392 ALA A C 1
ATOM 5745 O O . ALA A 1 392 ? 29.984 86.060 247.387 1.00 26.60 392 ALA A O 1
ATOM 5752 N N . TRP A 1 393 ? 28.537 87.615 246.621 1.00 21.57 393 TRP A N 1
ATOM 5753 C CA . TRP A 1 393 ? 29.409 88.029 245.535 1.00 21.05 393 TRP A CA 1
ATOM 5754 C C . TRP A 1 393 ? 30.528 88.921 246.062 1.00 21.85 393 TRP A C 1
ATOM 5755 O O . TRP A 1 393 ? 30.414 89.557 247.113 1.00 21.10 393 TRP A O 1
ATOM 5776 N N . SER A 1 394 ? 31.625 88.964 245.310 1.00 24.96 394 SER A N 1
ATOM 5777 C CA . SER A 1 394 ? 32.645 89.964 245.557 1.00 27.72 394 SER A CA 1
ATOM 5778 C C . SER A 1 394 ? 32.082 91.345 245.230 1.00 29.28 394 SER A C 1
ATOM 5779 O O . SER A 1 394 ? 31.120 91.466 244.468 1.00 28.94 394 SER A O 1
ATOM 5787 N N . PRO A 1 395 ? 32.647 92.404 245.813 1.00 27.82 395 PRO A N 1
ATOM 5788 C CA . PRO A 1 395 ? 32.145 93.753 245.495 1.00 28.24 395 PRO A CA 1
ATOM 5789 C C . PRO A 1 395 ? 32.076 94.026 244.002 1.00 28.68 395 PRO A C 1
ATOM 5790 O O . PRO A 1 395 ? 31.106 94.631 243.530 1.00 26.16 395 PRO A O 1
ATOM 5801 N N . SER A 1 396 ? 33.078 93.581 243.239 1.00 40.98 396 SER A N 1
ATOM 5802 C CA . SER A 1 396 ? 33.054 93.757 241.792 1.00 37.53 396 SER A CA 1
ATOM 5803 C C . SER A 1 396 ? 32.022 92.863 241.120 1.00 36.63 396 SER A C 1
ATOM 5804 O O . SER A 1 396 ? 31.601 93.161 239.996 1.00 38.60 396 SER A O 1
ATOM 5812 N N . GLY A 1 397 ? 31.608 91.781 241.775 1.00 25.11 397 GLY A N 1
ATOM 5813 C CA . GLY A 1 397 ? 30.625 90.884 241.203 1.00 23.18 397 GLY A CA 1
ATOM 5814 C C . GLY A 1 397 ? 31.175 89.904 240.194 1.00 23.13 397 GLY A C 1
ATOM 5815 O O . GLY A 1 397 ? 30.414 89.389 239.370 1.00 20.57 397 GLY A O 1
ATOM 5819 N N . GLU A 1 398 ? 32.475 89.621 240.236 1.00 37.70 398 GLU A N 1
ATOM 5820 C CA . GLU A 1 398 ? 33.095 88.758 239.242 1.00 40.31 398 GLU A CA 1
ATOM 5821 C C . GLU A 1 398 ? 33.164 87.299 239.674 1.00 36.73 398 GLU A C 1
ATOM 5822 O O . GLU A 1 398 ? 33.355 86.426 238.819 1.00 38.10 398 GLU A O 1
ATOM 5834 N N . TYR A 1 399 ? 33.016 87.011 240.966 1.00 29.90 399 TYR A N 1
ATOM 5835 C CA . TYR A 1 399 ? 32.915 85.635 241.428 1.00 25.44 399 TYR A CA 1
ATOM 5836 C C . TYR A 1 399 ? 31.974 85.581 242.622 1.00 24.61 399 TYR A C 1
ATOM 5837 O O . TYR A 1 399 ? 31.643 86.605 243.226 1.00 24.65 399 TYR A O 1
ATOM 5855 N N . LEU A 1 400 ? 31.550 84.365 242.954 1.00 21.69 400 LEU A N 1
ATOM 5856 C CA . LEU A 1 400 ? 30.565 84.122 243.995 1.00 20.45 400 LEU A CA 1
ATOM 5857 C C . LEU A 1 400 ? 31.134 83.163 245.030 1.00 21.14 400 LEU A C 1
ATOM 5858 O O . LEU A 1 400 ? 31.782 82.171 244.681 1.00 19.47 400 LEU A O 1
ATOM 5874 N N . LEU A 1 401 ? 30.895 83.470 246.303 1.00 26.34 401 LEU A N 1
ATOM 5875 C CA . LEU A 1 401 ? 31.253 82.601 247.413 1.00 26.34 401 LEU A CA 1
ATOM 5876 C C . LEU A 1 401 ? 29.997 81.961 247.988 1.00 26.94 401 LEU A C 1
ATOM 5877 O O . LEU A 1 401 ? 28.913 82.553 247.965 1.00 27.73 401 LEU A O 1
ATOM 5893 N N . ALA A 1 402 ? 30.151 80.744 248.508 1.00 26.19 402 ALA A N 1
ATOM 5894 C CA . ALA A 1 402 ? 29.026 80.005 249.069 1.00 23.93 402 ALA A CA 1
ATOM 5895 C C . ALA A 1 402 ? 29.535 79.018 250.108 1.00 26.25 402 ALA A C 1
ATOM 5896 O O . ALA A 1 402 ? 30.484 78.274 249.843 1.00 30.02 402 ALA A O 1
ATOM 5903 N N . THR A 1 403 ? 28.901 79.007 251.278 1.00 22.73 403 THR A N 1
ATOM 5904 C CA . THR A 1 403 ? 29.227 78.057 252.331 1.00 23.53 403 THR A CA 1
ATOM 5905 C C . THR A 1 403 ? 28.122 77.022 252.480 1.00 22.82 403 THR A C 1
ATOM 5906 O O . THR A 1 403 ? 26.957 77.276 252.168 1.00 23.76 403 THR A O 1
ATOM 5917 N N . SER A 1 404 ? 28.510 75.852 252.977 1.00 22.64 404 SER A N 1
ATOM 5918 C CA . SER A 1 404 ? 27.596 74.739 253.161 1.00 22.50 404 SER A CA 1
ATOM 5919 C C . SER A 1 404 ? 27.911 74.058 254.483 1.00 24.37 404 SER A C 1
ATOM 5920 O O . SER A 1 404 ? 29.018 74.169 255.016 1.00 23.95 404 SER A O 1
ATOM 5928 N N . LEU A 1 405 ? 26.913 73.351 255.016 1.00 23.28 405 LEU A N 1
ATOM 5929 C CA . LEU A 1 405 ? 27.128 72.547 256.210 1.00 24.90 405 LEU A CA 1
ATOM 5930 C C . LEU A 1 405 ? 28.102 71.401 255.969 1.00 25.00 405 LEU A C 1
ATOM 5931 O O . LEU A 1 405 ? 28.536 70.765 256.937 1.00 26.48 405 LEU A O 1
ATOM 5947 N N . ASP A 1 406 ? 28.466 71.131 254.709 1.00 23.67 406 ASP A N 1
ATOM 5948 C CA . ASP A 1 406 ? 29.511 70.161 254.385 1.00 23.83 406 ASP A CA 1
ATOM 5949 C C . ASP A 1 406 ? 30.904 70.664 254.742 1.00 25.61 406 ASP A C 1
ATOM 5950 O O . ASP A 1 406 ? 31.893 70.009 254.400 1.00 26.34 406 ASP A O 1
ATOM 5959 N N . GLN A 1 407 ? 30.958 71.829 255.385 1.00 29.66 407 GLN A N 1
ATOM 5960 C CA . GLN A 1 407 ? 32.174 72.363 255.985 1.00 32.48 407 GLN A CA 1
ATOM 5961 C C . GLN A 1 407 ? 33.108 72.967 254.946 1.00 32.37 407 GLN A C 1
ATOM 5962 O O . GLN A 1 407 ? 34.329 72.967 255.133 1.00 32.92 407 GLN A O 1
ATOM 5976 N N . THR A 1 408 ? 32.555 73.500 253.863 1.00 34.59 408 THR A N 1
ATOM 5977 C CA . THR A 1 408 ? 33.361 74.075 252.797 1.00 35.17 408 THR A CA 1
ATOM 5978 C C . THR A 1 408 ? 32.841 75.454 252.426 1.00 34.14 408 THR A C 1
ATOM 5979 O O . THR A 1 408 ? 31.629 75.687 252.394 1.00 34.87 408 THR A O 1
ATOM 5990 N N . THR A 1 409 ? 33.769 76.364 252.157 1.00 33.07 409 THR A N 1
ATOM 5991 C CA . THR A 1 409 ? 33.480 77.592 251.432 1.00 30.65 409 THR A CA 1
ATOM 5992 C C . THR A 1 409 ? 33.997 77.416 250.012 1.00 29.92 409 THR A C 1
ATOM 5993 O O . THR A 1 409 ? 35.139 76.988 249.814 1.00 30.34 409 THR A O 1
ATOM 6004 N N . ARG A 1 410 ? 33.156 77.727 249.030 1.00 26.52 410 ARG A N 1
ATOM 6005 C CA . ARG A 1 410 ? 33.480 77.479 247.635 1.00 26.02 410 ARG A CA 1
ATOM 6006 C C . ARG A 1 410 ? 33.345 78.768 246.839 1.00 25.57 410 ARG A C 1
ATOM 6007 O O . ARG A 1 410 ? 32.429 79.562 247.074 1.00 25.85 410 ARG A O 1
ATOM 6028 N N . LEU A 1 411 ? 34.275 78.973 245.907 1.00 25.27 411 LEU A N 1
ATOM 6029 C CA . LEU A 1 411 ? 34.287 80.134 245.026 1.00 24.66 411 LEU A CA 1
ATOM 6030 C C . LEU A 1 411 ? 33.988 79.669 243.608 1.00 23.31 411 LEU A C 1
ATOM 6031 O O . LEU A 1 411 ? 34.704 78.819 243.069 1.00 24.93 411 LEU A O 1
ATOM 6047 N N . PHE A 1 412 ? 32.944 80.234 243.007 1.00 21.98 412 PHE A N 1
ATOM 6048 C CA . PHE A 1 412 ? 32.553 79.925 241.640 1.00 23.09 412 PHE A CA 1
ATOM 6049 C C . PHE A 1 412 ? 32.677 81.178 240.785 1.00 23.60 412 PHE A C 1
ATOM 6050 O O . PHE A 1 412 ? 32.385 82.286 241.245 1.00 25.24 412 PHE A O 1
ATOM 6067 N N . ALA A 1 413 ? 33.102 81.001 239.540 1.00 22.11 413 ALA A N 1
ATOM 6068 C CA . ALA A 1 413 ? 33.287 82.119 238.628 1.00 23.15 413 ALA A CA 1
ATOM 6069 C C . ALA A 1 413 ? 33.152 81.608 237.205 1.00 23.20 413 ALA A C 1
ATOM 6070 O O . ALA A 1 413 ? 33.263 80.399 236.961 1.00 19.85 413 ALA A O 1
ATOM 6077 N N . PRO A 1 414 ? 32.908 82.495 236.242 1.00 26.99 414 PRO A N 1
ATOM 6078 C CA . PRO A 1 414 ? 32.798 82.055 234.847 1.00 27.69 414 PRO A CA 1
ATOM 6079 C C . PRO A 1 414 ? 34.156 81.942 234.172 1.00 28.28 414 PRO A C 1
ATOM 6080 O O . PRO A 1 414 ? 35.067 82.739 234.410 1.00 29.13 414 PRO A O 1
ATOM 6091 N N . TRP A 1 415 ? 34.282 80.930 233.318 1.00 22.99 415 TRP A N 1
ATOM 6092 C CA . TRP A 1 415 ? 35.485 80.732 232.512 1.00 24.61 415 TRP A CA 1
ATOM 6093 C C . TRP A 1 415 ? 35.303 81.531 231.229 1.00 24.68 415 TRP A C 1
ATOM 6094 O O . TRP A 1 415 ? 34.807 81.028 230.219 1.00 25.15 415 TRP A O 1
ATOM 6115 N N . ILE A 1 416 ? 35.716 82.795 231.270 1.00 25.36 416 ILE A N 1
ATOM 6116 C CA . ILE A 1 416 ? 35.461 83.720 230.170 1.00 28.36 416 ILE A CA 1
ATOM 6117 C C . ILE A 1 416 ? 36.555 83.647 229.112 1.00 28.73 416 ILE A C 1
ATOM 6118 O O . ILE A 1 416 ? 36.262 83.663 227.914 1.00 29.95 416 ILE A O 1
ATOM 6134 N N . TYR A 1 417 ? 37.818 83.574 229.529 1.00 32.98 417 TYR A N 1
ATOM 6135 C CA . TYR A 1 417 ? 38.957 83.648 228.624 1.00 35.49 417 TYR A CA 1
ATOM 6136 C C . TYR A 1 417 ? 39.741 82.345 228.646 1.00 32.09 417 TYR A C 1
ATOM 6137 O O . TYR A 1 417 ? 39.890 81.719 229.700 1.00 30.83 417 TYR A O 1
ATOM 6155 N N . ASP A 1 418 ? 40.245 81.944 227.482 1.00 34.02 418 ASP A N 1
ATOM 6156 C CA . ASP A 1 418 ? 41.219 80.866 227.425 1.00 47.09 418 ASP A CA 1
ATOM 6157 C C . ASP A 1 418 ? 42.605 81.419 227.760 1.00 48.71 418 ASP A C 1
ATOM 6158 O O . ASP A 1 418 ? 42.782 82.610 228.035 1.00 37.02 418 ASP A O 1
ATOM 6167 N N . ALA A 1 419 ? 43.610 80.540 227.737 1.00 45.42 419 ALA A N 1
ATOM 6168 C CA . ALA A 1 419 ? 44.942 80.927 228.191 1.00 45.07 419 ALA A CA 1
ATOM 6169 C C . ALA A 1 419 ? 45.543 82.042 227.339 1.00 43.17 419 ALA A C 1
ATOM 6170 O O . ALA A 1 419 ? 46.392 82.800 227.822 1.00 43.38 419 ALA A O 1
ATOM 6177 N N . SER A 1 420 ? 45.117 82.168 226.083 1.00 65.71 420 SER A N 1
ATOM 6178 C CA . SER A 1 420 ? 45.705 83.121 225.151 1.00 63.26 420 SER A CA 1
ATOM 6179 C C . SER A 1 420 ? 45.059 84.501 225.215 1.00 62.05 420 SER A C 1
ATOM 6180 O O . SER A 1 420 ? 45.389 85.362 224.393 1.00 64.63 420 SER A O 1
ATOM 6188 N N . GLY A 1 421 ? 44.156 84.735 226.166 1.00 59.22 421 GLY A N 1
ATOM 6189 C CA . GLY A 1 421 ? 43.417 85.976 226.230 1.00 58.95 421 GLY A CA 1
ATOM 6190 C C . GLY A 1 421 ? 42.174 86.014 225.366 1.00 59.17 421 GLY A C 1
ATOM 6191 O O . GLY A 1 421 ? 41.379 86.955 225.491 1.00 58.96 421 GLY A O 1
ATOM 6195 N N . ARG A 1 422 ? 41.986 85.027 224.493 1.00 49.72 422 ARG A N 1
ATOM 6196 C CA . ARG A 1 422 ? 40.781 84.937 223.682 1.00 49.31 422 ARG A CA 1
ATOM 6197 C C . ARG A 1 422 ? 39.578 84.606 224.557 1.00 44.15 422 ARG A C 1
ATOM 6198 O O . ARG A 1 422 ? 39.693 83.933 225.585 1.00 36.80 422 ARG A O 1
ATOM 6219 N N . LYS A 1 423 ? 38.411 85.082 224.135 1.00 43.47 423 LYS A N 1
ATOM 6220 C CA . LYS A 1 423 ? 37.181 84.883 224.886 1.00 39.73 423 LYS A CA 1
ATOM 6221 C C . LYS A 1 423 ? 36.520 83.579 224.459 1.00 38.18 423 LYS A C 1
ATOM 6222 O O . LYS A 1 423 ? 36.272 83.360 223.269 1.00 39.04 423 LYS A O 1
ATOM 6241 N N . ARG A 1 424 ? 36.245 82.715 225.434 1.00 43.79 424 ARG A N 1
ATOM 6242 C CA . ARG A 1 424 ? 35.581 81.449 225.153 1.00 43.02 424 ARG A CA 1
ATOM 6243 C C . ARG A 1 424 ? 34.209 81.699 224.540 1.00 42.23 424 ARG A C 1
ATOM 6244 O O . ARG A 1 424 ? 33.548 82.701 224.828 1.00 41.45 424 ARG A O 1
ATOM 6265 N N . GLU A 1 425 ? 33.778 80.771 223.683 1.00 44.49 425 GLU A N 1
ATOM 6266 C CA . GLU A 1 425 ? 32.484 80.926 223.025 1.00 44.66 425 GLU A CA 1
ATOM 6267 C C . GLU A 1 425 ? 31.362 81.009 224.050 1.00 42.28 425 GLU A C 1
ATOM 6268 O O . GLU A 1 425 ? 30.489 81.881 223.962 1.00 42.80 425 GLU A O 1
ATOM 6280 N N . ILE A 1 426 ? 31.366 80.106 225.026 1.00 32.47 426 ILE A N 1
ATOM 6281 C CA . ILE A 1 426 ? 30.399 80.107 226.117 1.00 32.28 426 ILE A CA 1
ATOM 6282 C C . ILE A 1 426 ? 31.169 80.130 227.428 1.00 31.67 426 ILE A C 1
ATOM 6283 O O . ILE A 1 426 ? 32.032 79.274 227.660 1.00 30.86 426 ILE A O 1
ATOM 6299 N N . ALA A 1 427 ? 30.852 81.102 228.284 1.00 37.74 427 ALA A N 1
ATOM 6300 C CA . ALA A 1 427 ? 31.537 81.263 229.566 1.00 36.70 427 ALA A CA 1
ATOM 6301 C C . ALA A 1 427 ? 30.852 80.372 230.597 1.00 35.27 427 ALA A C 1
ATOM 6302 O O . ALA A 1 427 ? 29.970 80.793 231.348 1.00 36.05 427 ALA A O 1
ATOM 6309 N N . THR A 1 428 ? 31.267 79.109 230.622 1.00 22.31 428 THR A N 1
ATOM 6310 C CA . THR A 1 428 ? 30.750 78.163 231.598 1.00 21.00 428 THR A CA 1
ATOM 6311 C C . THR A 1 428 ? 31.378 78.424 232.962 1.00 20.12 428 THR A C 1
ATOM 6312 O O . THR A 1 428 ? 32.507 78.911 233.066 1.00 20.63 428 THR A O 1
ATOM 6323 N N . TRP A 1 429 ? 30.632 78.100 234.014 1.00 28.26 429 TRP A N 1
ATOM 6324 C CA . TRP A 1 429 ? 31.058 78.365 235.379 1.00 27.94 429 TRP A CA 1
ATOM 6325 C C . TRP A 1 429 ? 31.710 77.133 235.994 1.00 28.64 429 TRP A C 1
ATOM 6326 O O . TRP A 1 429 ? 31.339 75.994 235.698 1.00 28.31 429 TRP A O 1
ATOM 6347 N N . HIS A 1 430 ? 32.696 77.379 236.854 1.00 26.93 430 HIS A N 1
ATOM 6348 C CA . HIS A 1 430 ? 33.422 76.313 237.528 1.00 26.78 430 HIS A CA 1
ATOM 6349 C C . HIS A 1 430 ? 33.863 76.800 238.901 1.00 27.95 430 HIS A C 1
ATOM 6350 O O . HIS A 1 430 ? 33.957 78.005 239.156 1.00 27.17 430 HIS A O 1
ATOM 6364 N N . GLU A 1 431 ? 34.129 75.845 239.790 1.00 25.14 431 GLU A N 1
ATOM 6365 C CA . GLU A 1 431 ? 34.692 76.155 241.099 1.00 25.00 431 GLU A CA 1
ATOM 6366 C C . GLU A 1 431 ? 36.183 76.414 240.922 1.00 25.81 431 GLU A C 1
ATOM 6367 O O . GLU A 1 431 ? 36.951 75.492 240.627 1.00 25.57 431 GLU A O 1
ATOM 6379 N N . PHE A 1 432 ? 36.591 77.670 241.089 1.00 27.85 432 PHE A N 1
ATOM 6380 C CA . PHE A 1 432 ? 37.977 78.068 240.887 1.00 29.96 432 PHE A CA 1
ATOM 6381 C C . PHE A 1 432 ? 38.806 78.026 242.162 1.00 32.71 432 PHE A C 1
ATOM 6382 O O . PHE A 1 432 ? 40.030 78.176 242.090 1.00 34.16 432 PHE A O 1
ATOM 6399 N N . SER A 1 433 ? 38.179 77.837 243.317 1.00 35.36 433 SER A N 1
ATOM 6400 C CA . SER A 1 433 ? 38.911 77.827 244.574 1.00 35.91 433 SER A CA 1
ATOM 6401 C C . SER A 1 433 ? 37.991 77.322 245.672 1.00 34.98 433 SER A C 1
ATOM 6402 O O . SER A 1 433 ? 36.770 77.502 245.610 1.00 34.84 433 SER A O 1
ATOM 6410 N N . ARG A 1 434 ? 38.594 76.686 246.677 1.00 31.00 434 ARG A N 1
ATOM 6411 C CA . ARG A 1 434 ? 37.888 76.199 247.858 1.00 28.93 434 ARG A CA 1
ATOM 6412 C C . ARG A 1 434 ? 38.574 76.826 249.067 1.00 30.26 434 ARG A C 1
ATOM 6413 O O . ARG A 1 434 ? 39.447 76.204 249.692 1.00 30.72 434 ARG A O 1
ATOM 6434 N N . PRO A 1 435 ? 38.224 78.070 249.409 1.00 35.34 435 PRO A N 1
ATOM 6435 C CA . PRO A 1 435 ? 38.931 78.750 250.506 1.00 39.67 435 PRO A CA 1
ATOM 6436 C C . PRO A 1 435 ? 38.895 77.997 251.822 1.00 46.00 435 PRO A C 1
ATOM 6437 O O . PRO A 1 435 ? 39.819 78.148 252.632 1.00 46.47 435 PRO A O 1
ATOM 6448 N N . GLN A 1 436 ? 37.862 77.193 252.066 1.00 38.15 436 GLN A N 1
ATOM 6449 C CA . GLN A 1 436 ? 37.727 76.476 253.325 1.00 41.46 436 GLN A CA 1
ATOM 6450 C C . GLN A 1 436 ? 37.185 75.078 253.070 1.00 48.34 436 GLN A C 1
ATOM 6451 O O . GLN A 1 436 ? 36.329 74.882 252.204 1.00 47.41 436 GLN A O 1
ATOM 6465 N N . ILE A 1 437 ? 37.700 74.111 253.830 1.00 40.93 437 ILE A N 1
ATOM 6466 C CA . ILE A 1 437 ? 37.302 72.715 253.690 1.00 44.24 437 ILE A CA 1
ATOM 6467 C C . ILE A 1 437 ? 37.019 72.098 255.056 1.00 46.44 437 ILE A C 1
ATOM 6468 O O . ILE A 1 437 ? 36.437 71.011 255.143 1.00 43.79 437 ILE A O 1
ATOM 6484 N N . HIS A 1 438 ? 37.425 72.778 256.130 1.00 83.91 438 HIS A N 1
ATOM 6485 C CA . HIS A 1 438 ? 37.249 72.273 257.493 1.00 76.45 438 HIS A CA 1
ATOM 6486 C C . HIS A 1 438 ? 36.612 73.353 258.368 1.00 86.56 438 HIS A C 1
ATOM 6487 O O . HIS A 1 438 ? 37.163 73.769 259.387 1.00 80.28 438 HIS A O 1
ATOM 6501 N N . GLY A 1 439 ? 35.429 73.806 257.965 1.00 51.45 439 GLY A N 1
ATOM 6502 C CA . GLY A 1 439 ? 34.699 74.802 258.724 1.00 57.34 439 GLY A CA 1
ATOM 6503 C C . GLY A 1 439 ? 33.466 74.232 259.393 1.00 62.52 439 GLY A C 1
ATOM 6504 O O . GLY A 1 439 ? 32.554 73.746 258.721 1.00 64.22 439 GLY A O 1
ATOM 6508 N N . TYR A 1 440 ? 33.424 74.291 260.719 1.00 85.22 440 TYR A N 1
ATOM 6509 C CA . TYR A 1 440 ? 32.335 73.688 261.479 1.00 83.98 440 TYR A CA 1
ATOM 6510 C C . TYR A 1 440 ? 31.086 74.551 261.351 1.00 82.71 440 TYR A C 1
ATOM 6511 O O . TYR A 1 440 ? 31.007 75.638 261.934 1.00 82.25 440 TYR A O 1
ATOM 6529 N N . ASP A 1 441 ? 30.113 74.068 260.580 1.00 104.63 441 ASP A N 1
ATOM 6530 C CA . ASP A 1 441 ? 28.745 74.574 260.628 1.00 91.14 441 ASP A CA 1
ATOM 6531 C C . ASP A 1 441 ? 28.701 76.090 260.439 1.00 95.84 441 ASP A C 1
ATOM 6532 O O . ASP A 1 441 ? 28.187 76.834 261.277 1.00 92.56 441 ASP A O 1
ATOM 6558 N N . ILE A 1 443 ? 27.216 79.408 258.631 1.00 59.71 443 ILE A N 1
ATOM 6559 C CA . ILE A 1 443 ? 25.878 79.750 258.168 1.00 57.04 443 ILE A CA 1
ATOM 6560 C C . ILE A 1 443 ? 25.845 81.164 257.601 1.00 53.75 443 ILE A C 1
ATOM 6561 O O . ILE A 1 443 ? 24.768 81.684 257.289 1.00 54.90 443 ILE A O 1
ATOM 6577 N N . CYS A 1 444 ? 27.008 81.797 257.453 1.00 43.10 444 CYS A N 1
ATOM 6578 C CA . CYS A 1 444 ? 27.037 83.149 256.911 1.00 39.70 444 CYS A CA 1
ATOM 6579 C C . CYS A 1 444 ? 28.408 83.448 256.322 1.00 33.84 444 CYS A C 1
ATOM 6580 O O . CYS A 1 444 ? 29.435 82.987 256.827 1.00 31.42 444 CYS A O 1
ATOM 6588 N N . VAL A 1 445 ? 28.400 84.227 255.236 1.00 51.99 445 VAL A N 1
ATOM 6589 C CA . VAL A 1 445 ? 29.607 84.696 254.569 1.00 46.78 445 VAL A CA 1
ATOM 6590 C C . VAL A 1 445 ? 29.342 86.107 254.069 1.00 45.86 445 VAL A C 1
ATOM 6591 O O . VAL A 1 445 ? 28.200 86.503 253.831 1.00 49.52 445 VAL A O 1
ATOM 6604 N N . GLU A 1 446 ? 30.418 86.869 253.902 1.00 33.91 446 GLU A N 1
ATOM 6605 C CA . GLU A 1 446 ? 30.306 88.174 253.273 1.00 31.87 446 GLU A CA 1
ATOM 6606 C C . GLU A 1 446 ? 31.683 88.610 252.806 1.00 29.50 446 GLU A C 1
ATOM 6607 O O . GLU A 1 446 ? 32.685 88.336 253.471 1.00 29.68 446 GLU A O 1
ATOM 6619 N N . THR A 1 447 ? 31.721 89.284 251.661 1.00 33.84 447 THR A N 1
ATOM 6620 C CA . THR A 1 447 ? 32.972 89.734 251.067 1.00 33.82 447 THR A CA 1
ATOM 6621 C C . THR A 1 447 ? 33.303 91.128 251.582 1.00 34.89 447 THR A C 1
ATOM 6622 O O . THR A 1 447 ? 32.504 92.058 251.428 1.00 36.32 447 THR A O 1
ATOM 6633 N N . VAL A 1 448 ? 34.478 91.269 252.195 1.00 33.22 448 VAL A N 1
ATOM 6634 C CA . VAL A 1 448 ? 34.963 92.590 252.582 1.00 35.44 448 VAL A CA 1
ATOM 6635 C C . VAL A 1 448 ? 35.458 93.341 251.351 1.00 37.74 448 VAL A C 1
ATOM 6636 O O . VAL A 1 448 ? 35.005 94.452 251.051 1.00 39.18 448 VAL A O 1
ATOM 6649 N N . THR A 1 449 ? 36.394 92.737 250.618 1.00 32.24 449 THR A N 1
ATOM 6650 C CA . THR A 1 449 ? 36.894 93.308 249.374 1.00 33.56 449 THR A CA 1
ATOM 6651 C C . THR A 1 449 ? 36.891 92.248 248.281 1.00 31.88 449 THR A C 1
ATOM 6652 O O . THR A 1 449 ? 36.395 91.136 248.489 1.00 29.18 449 THR A O 1
ATOM 6663 N N . ASP A 1 450 ? 37.440 92.583 247.111 1.00 42.96 450 ASP A N 1
ATOM 6664 C CA . ASP A 1 450 ? 37.616 91.595 246.055 1.00 41.20 450 ASP A CA 1
ATOM 6665 C C . ASP A 1 450 ? 38.674 90.555 246.399 1.00 41.39 450 ASP A C 1
ATOM 6666 O O . ASP A 1 450 ? 38.772 89.543 245.696 1.00 41.14 450 ASP A O 1
ATOM 6675 N N . THR A 1 451 ? 39.460 90.776 247.455 1.00 34.45 451 THR A N 1
ATOM 6676 C CA . THR A 1 451 ? 40.550 89.881 247.809 1.00 32.66 451 THR A CA 1
ATOM 6677 C C . THR A 1 451 ? 40.478 89.380 249.246 1.00 31.35 451 THR A C 1
ATOM 6678 O O . THR A 1 451 ? 41.402 88.686 249.687 1.00 32.81 451 THR A O 1
ATOM 6689 N N . ARG A 1 452 ? 39.420 89.704 249.985 1.00 31.44 452 ARG A N 1
ATOM 6690 C CA . ARG A 1 452 ? 39.289 89.271 251.368 1.00 32.95 452 ARG A CA 1
ATOM 6691 C C . ARG A 1 452 ? 37.815 89.101 251.703 1.00 31.66 452 ARG A C 1
ATOM 6692 O O . ARG A 1 452 ? 36.971 89.865 251.226 1.00 32.36 452 ARG A O 1
ATOM 6713 N N . PHE A 1 453 ? 37.512 88.100 252.527 1.00 29.13 453 PHE A N 1
ATOM 6714 C CA . PHE A 1 453 ? 36.150 87.874 252.986 1.00 30.01 453 PHE A CA 1
ATOM 6715 C C . PHE A 1 453 ? 36.181 87.395 254.430 1.00 30.82 453 PHE A C 1
ATOM 6716 O O . PHE A 1 453 ? 37.236 87.066 254.983 1.00 30.90 453 PHE A O 1
ATOM 6733 N N . VAL A 1 454 ? 34.999 87.364 255.040 1.00 32.81 454 VAL A N 1
ATOM 6734 C CA . VAL A 1 454 ? 34.826 86.944 256.422 1.00 33.87 454 VAL A CA 1
ATOM 6735 C C . VAL A 1 454 ? 33.783 85.839 256.456 1.00 33.17 454 VAL A C 1
ATOM 6736 O O . VAL A 1 454 ? 32.843 85.821 255.657 1.00 29.51 454 VAL A O 1
ATOM 6749 N N . SER A 1 455 ? 33.954 84.910 257.391 1.00 37.61 455 SER A N 1
ATOM 6750 C CA . SER A 1 455 ? 33.064 83.767 257.505 1.00 43.17 455 SER A CA 1
ATOM 6751 C C . SER A 1 455 ? 32.836 83.442 258.973 1.00 53.43 455 SER A C 1
ATOM 6752 O O . SER A 1 455 ? 33.746 83.576 259.795 1.00 57.65 455 SER A O 1
ATOM 6760 N N . GLY A 1 456 ? 31.616 83.012 259.294 1.00 37.57 456 GLY A N 1
ATOM 6761 C CA . GLY A 1 456 ? 31.266 82.679 260.659 1.00 43.25 456 GLY A CA 1
ATOM 6762 C C . GLY A 1 456 ? 30.226 81.582 260.705 1.00 46.05 456 GLY A C 1
ATOM 6763 O O . GLY A 1 456 ? 29.690 81.154 259.680 1.00 43.85 456 GLY A O 1
ATOM 6767 N N . GLY A 1 457 ? 29.946 81.127 261.924 1.00 85.83 457 GLY A N 1
ATOM 6768 C CA . GLY A 1 457 ? 28.957 80.091 262.136 1.00 79.40 457 GLY A CA 1
ATOM 6769 C C . GLY A 1 457 ? 28.774 79.742 263.597 1.00 87.49 457 GLY A C 1
ATOM 6770 O O . GLY A 1 457 ? 28.918 80.600 264.473 1.00 86.30 457 GLY A O 1
ATOM 6774 N N . ASP A 1 458 ? 28.457 78.480 263.872 1.00 101.09 458 ASP A N 1
ATOM 6775 C CA . ASP A 1 458 ? 28.320 78.009 265.243 1.00 100.12 458 ASP A CA 1
ATOM 6776 C C . ASP A 1 458 ? 29.659 77.663 265.881 1.00 115.68 458 ASP A C 1
ATOM 6777 O O . ASP A 1 458 ? 29.679 77.150 267.004 1.00 104.89 458 ASP A O 1
ATOM 6786 N N . GLU A 1 459 ? 30.773 77.930 265.196 1.00 85.77 459 GLU A N 1
ATOM 6787 C CA . GLU A 1 459 ? 32.078 77.847 265.837 1.00 88.70 459 GLU A CA 1
ATOM 6788 C C . GLU A 1 459 ? 32.236 78.858 266.962 1.00 98.52 459 GLU A C 1
ATOM 6789 O O . GLU A 1 459 ? 33.183 78.740 267.747 1.00 105.49 459 GLU A O 1
ATOM 6801 N N . LYS A 1 460 ? 31.348 79.847 267.051 1.00 68.71 460 LYS A N 1
ATOM 6802 C CA . LYS A 1 460 ? 31.482 80.954 267.993 1.00 62.78 460 LYS A CA 1
ATOM 6803 C C . LYS A 1 460 ? 32.720 81.796 267.698 1.00 51.20 460 LYS A C 1
ATOM 6804 O O . LYS A 1 460 ? 33.168 82.572 268.548 1.00 49.85 460 LYS A O 1
ATOM 6823 N N . ILE A 1 461 ? 33.274 81.654 266.493 1.00 80.51 461 ILE A N 1
ATOM 6824 C CA . ILE A 1 461 ? 34.449 82.393 266.055 1.00 65.46 461 ILE A CA 1
ATOM 6825 C C . ILE A 1 461 ? 34.160 82.970 264.677 1.00 65.00 461 ILE A C 1
ATOM 6826 O O . ILE A 1 461 ? 33.367 82.422 263.906 1.00 60.89 461 ILE A O 1
ATOM 6842 N N . LEU A 1 462 ? 34.806 84.094 264.376 1.00 46.47 462 LEU A N 1
ATOM 6843 C CA . LEU A 1 462 ? 34.686 84.763 263.087 1.00 43.05 462 LEU A CA 1
ATOM 6844 C C . LEU A 1 462 ? 36.052 84.759 262.419 1.00 42.86 462 LEU A C 1
ATOM 6845 O O . LEU A 1 462 ? 37.008 85.328 262.956 1.00 45.55 462 LEU A O 1
ATOM 6861 N N . ARG A 1 463 ? 36.144 84.123 261.256 1.00 43.79 463 ARG A N 1
ATOM 6862 C CA . ARG A 1 463 ? 37.404 83.976 260.542 1.00 43.07 463 ARG A CA 1
ATOM 6863 C C . ARG A 1 463 ? 37.399 84.818 259.273 1.00 37.84 463 ARG A C 1
ATOM 6864 O O . ARG A 1 463 ? 36.373 84.940 258.598 1.00 35.12 463 ARG A O 1
ATOM 6885 N N . SER A 1 464 ? 38.557 85.393 258.956 1.00 46.60 464 SER A N 1
ATOM 6886 C CA . SER A 1 464 ? 38.748 86.170 257.741 1.00 44.05 464 SER A CA 1
ATOM 6887 C C . SER A 1 464 ? 39.929 85.605 256.966 1.00 44.61 464 SER A C 1
ATOM 6888 O O . SER A 1 464 ? 40.910 85.140 257.554 1.00 43.13 464 SER A O 1
ATOM 6896 N N . PHE A 1 465 ? 39.829 85.654 255.639 1.00 44.74 465 PHE A N 1
ATOM 6897 C CA . PHE A 1 465 ? 40.815 85.039 254.763 1.00 46.25 465 PHE A CA 1
ATOM 6898 C C . PHE A 1 465 ? 41.179 85.984 253.628 1.00 46.27 465 PHE A C 1
ATOM 6899 O O . PHE A 1 465 ? 40.348 86.765 253.155 1.00 46.54 465 PHE A O 1
ATOM 6916 N N . ASP A 1 466 ? 42.433 85.898 253.195 1.00 43.96 466 ASP A N 1
ATOM 6917 C CA . ASP A 1 466 ? 42.935 86.670 252.068 1.00 44.01 466 ASP A CA 1
ATOM 6918 C C . ASP A 1 466 ? 43.007 85.796 250.824 1.00 44.64 466 ASP A C 1
ATOM 6919 O O . ASP A 1 466 ? 43.127 84.571 250.906 1.00 43.21 466 ASP A O 1
ATOM 6928 N N . LEU A 1 467 ? 42.941 86.442 249.668 1.00 35.75 467 LEU A N 1
ATOM 6929 C CA . LEU A 1 467 ? 43.072 85.736 248.401 1.00 36.36 467 LEU A CA 1
ATOM 6930 C C . LEU A 1 467 ? 44.547 85.472 248.122 1.00 36.40 467 LEU A C 1
ATOM 6931 O O . LEU A 1 467 ? 45.332 86.424 248.053 1.00 35.66 467 LEU A O 1
ATOM 6947 N N . PRO A 1 468 ? 44.970 84.219 247.965 1.00 33.23 468 PRO A N 1
ATOM 6948 C CA . PRO A 1 468 ? 46.398 83.929 247.811 1.00 35.36 468 PRO A CA 1
ATOM 6949 C C . PRO A 1 468 ? 46.894 84.217 246.398 1.00 36.24 468 PRO A C 1
ATOM 6950 O O . PRO A 1 468 ? 46.125 84.489 245.475 1.00 35.23 468 PRO A O 1
ATOM 6961 N N . LYS A 1 469 ? 48.219 84.136 246.243 1.00 43.15 469 LYS A N 1
ATOM 6962 C CA . LYS A 1 469 ? 48.845 84.498 244.974 1.00 44.97 469 LYS A CA 1
ATOM 6963 C C . LYS A 1 469 ? 48.401 83.568 243.850 1.00 45.63 469 LYS A C 1
ATOM 6964 O O . LYS A 1 469 ? 48.099 84.024 242.741 1.00 45.46 469 LYS A O 1
ATOM 6983 N N . GLY A 1 470 ? 48.356 82.265 244.113 1.00 41.80 470 GLY A N 1
ATOM 6984 C CA . GLY A 1 470 ? 47.958 81.308 243.101 1.00 42.52 470 GLY A CA 1
ATOM 6985 C C . GLY A 1 470 ? 46.574 81.580 242.548 1.00 42.69 470 GLY A C 1
ATOM 6986 O O . GLY A 1 470 ? 46.404 81.756 241.338 1.00 42.82 470 GLY A O 1
ATOM 6990 N N . VAL A 1 471 ? 45.575 81.620 243.434 1.00 40.89 471 VAL A N 1
ATOM 6991 C CA . VAL A 1 471 ? 44.201 81.876 243.009 1.00 39.12 471 VAL A CA 1
ATOM 6992 C C . VAL A 1 471 ? 44.118 83.177 242.221 1.00 41.41 471 VAL A C 1
ATOM 6993 O O . VAL A 1 471 ? 43.337 83.294 241.268 1.00 39.81 471 VAL A O 1
ATOM 7006 N N . ALA A 1 472 ? 44.914 84.175 242.609 1.00 49.90 472 ALA A N 1
ATOM 7007 C CA . ALA A 1 472 ? 44.880 85.468 241.933 1.00 53.12 472 ALA A CA 1
ATOM 7008 C C . ALA A 1 472 ? 45.175 85.316 240.446 1.00 54.40 472 ALA A C 1
ATOM 7009 O O . ALA A 1 472 ? 44.349 85.664 239.594 1.00 56.10 472 ALA A O 1
ATOM 7016 N N . GLY A 1 473 ? 46.358 84.795 240.116 1.00 40.03 473 GLY A N 1
ATOM 7017 C CA . GLY A 1 473 ? 46.739 84.667 238.721 1.00 43.78 473 GLY A CA 1
ATOM 7018 C C . GLY A 1 473 ? 45.767 83.836 237.910 1.00 45.60 473 GLY A C 1
ATOM 7019 O O . GLY A 1 473 ? 45.663 84.008 236.693 1.00 45.38 473 GLY A O 1
ATOM 7040 N N . LEU A 1 475 ? 42.290 83.544 238.513 1.00 38.76 475 LEU A N 1
ATOM 7041 C CA . LEU A 1 475 ? 41.116 84.369 238.259 1.00 37.02 475 LEU A CA 1
ATOM 7042 C C . LEU A 1 475 ? 41.417 85.439 237.219 1.00 33.68 475 LEU A C 1
ATOM 7043 O O . LEU A 1 475 ? 40.554 85.786 236.405 1.00 32.39 475 LEU A O 1
ATOM 7059 N N . GLN A 1 476 ? 42.639 85.974 237.228 1.00 58.46 476 GLN A N 1
ATOM 7060 C CA . GLN A 1 476 ? 43.008 86.986 236.245 1.00 59.26 476 GLN A CA 1
ATOM 7061 C C . GLN A 1 476 ? 43.111 86.387 234.849 1.00 48.93 476 GLN A C 1
ATOM 7062 O O . GLN A 1 476 ? 42.674 87.000 233.869 1.00 48.98 476 GLN A O 1
ATOM 7076 N N . LYS A 1 477 ? 43.681 85.187 234.738 1.00 46.11 477 LYS A N 1
ATOM 7077 C CA . LYS A 1 477 ? 43.904 84.591 233.427 1.00 45.95 477 LYS A CA 1
ATOM 7078 C C . LYS A 1 477 ? 42.589 84.182 232.773 1.00 44.08 477 LYS A C 1
ATOM 7079 O O . LYS A 1 477 ? 42.327 84.529 231.615 1.00 47.63 477 LYS A O 1
ATOM 7098 N N . PHE A 1 478 ? 41.746 83.446 233.499 1.00 42.39 478 PHE A N 1
ATOM 7099 C CA . PHE A 1 478 ? 40.559 82.840 232.911 1.00 38.46 478 PHE A CA 1
ATOM 7100 C C . PHE A 1 478 ? 39.275 83.613 233.173 1.00 35.58 478 PHE A C 1
ATOM 7101 O O . PHE A 1 478 ? 38.312 83.448 232.417 1.00 35.92 478 PHE A O 1
ATOM 7118 N N . VAL A 1 479 ? 39.229 84.439 234.215 1.00 32.48 479 VAL A N 1
ATOM 7119 C CA . VAL A 1 479 ? 38.022 85.180 234.555 1.00 31.11 479 VAL A CA 1
ATOM 7120 C C . VAL A 1 479 ? 38.124 86.659 234.196 1.00 31.92 479 VAL A C 1
ATOM 7121 O O . VAL A 1 479 ? 37.083 87.329 234.110 1.00 31.23 479 VAL A O 1
ATOM 7134 N N . GLY A 1 480 ? 39.325 87.187 233.974 1.00 33.53 480 GLY A N 1
ATOM 7135 C CA . GLY A 1 480 ? 39.500 88.578 233.622 1.00 35.48 480 GLY A CA 1
ATOM 7136 C C . GLY A 1 480 ? 39.631 89.525 234.794 1.00 40.06 480 GLY A C 1
ATOM 7137 O O . GLY A 1 480 ? 39.715 90.741 234.578 1.00 42.46 480 GLY A O 1
ATOM 7141 N N . ILE A 1 481 ? 39.660 89.014 236.023 1.00 46.19 481 ILE A N 1
ATOM 7142 C CA . ILE A 1 481 ? 39.735 89.872 237.200 1.00 47.92 481 ILE A CA 1
ATOM 7143 C C . ILE A 1 481 ? 41.147 90.431 237.311 1.00 52.26 481 ILE A C 1
ATOM 7144 O O . ILE A 1 481 ? 42.123 89.679 237.400 1.00 51.97 481 ILE A O 1
ATOM 7160 N N . GLN A 1 482 ? 41.260 91.756 237.316 1.00 69.57 482 GLN A N 1
ATOM 7161 C CA . GLN A 1 482 ? 42.544 92.439 237.394 1.00 67.90 482 GLN A CA 1
ATOM 7162 C C . GLN A 1 482 ? 42.732 93.015 238.792 1.00 68.79 482 GLN A C 1
ATOM 7163 O O . GLN A 1 482 ? 41.819 93.644 239.338 1.00 67.47 482 GLN A O 1
ATOM 7177 N N . PHE A 1 483 ? 43.912 92.795 239.365 1.00 66.85 483 PHE A N 1
ATOM 7178 C CA . PHE A 1 483 ? 44.267 93.382 240.654 1.00 66.97 483 PHE A CA 1
ATOM 7179 C C . PHE A 1 483 ? 45.735 93.121 240.986 1.00 68.61 483 PHE A C 1
ATOM 7180 O O . PHE A 1 483 ? 46.533 94.052 241.092 1.00 70.09 483 PHE A O 1
ATOM 7197 N N . LEU A 1 533 ? 47.071 77.809 234.316 1.00 88.02 533 LEU A N 1
ATOM 7198 C CA . LEU A 1 533 ? 47.408 76.599 233.574 1.00 90.02 533 LEU A CA 1
ATOM 7199 C C . LEU A 1 533 ? 46.665 76.600 232.229 1.00 94.75 533 LEU A C 1
ATOM 7200 O O . LEU A 1 533 ? 46.701 77.600 231.512 1.00 91.80 533 LEU A O 1
ATOM 7215 N N . GLU A 1 534 ? 46.001 75.493 231.877 1.00 76.39 534 GLU A N 1
ATOM 7216 C CA . GLU A 1 534 ? 45.227 75.423 230.644 1.00 72.88 534 GLU A CA 1
ATOM 7217 C C . GLU A 1 534 ? 43.722 75.461 230.865 1.00 66.91 534 GLU A C 1
ATOM 7218 O O . GLU A 1 534 ? 42.983 75.718 229.909 1.00 67.01 534 GLU A O 1
ATOM 7230 N N . CYS A 1 535 ? 43.254 75.220 232.084 1.00 64.97 535 CYS A N 1
ATOM 7231 C CA . CYS A 1 535 ? 41.823 75.133 232.354 1.00 56.89 535 CYS A CA 1
ATOM 7232 C C . CYS A 1 535 ? 41.613 75.316 233.852 1.00 52.17 535 CYS A C 1
ATOM 7233 O O . CYS A 1 535 ? 42.575 75.314 234.629 1.00 51.69 535 CYS A O 1
ATOM 7241 N N . PRO A 1 536 ? 40.364 75.490 234.285 1.00 41.24 536 PRO A N 1
ATOM 7242 C CA . PRO A 1 536 ? 40.089 75.682 235.717 1.00 39.94 536 PRO A CA 1
ATOM 7243 C C . PRO A 1 536 ? 40.616 74.529 236.551 1.00 41.62 536 PRO A C 1
ATOM 7244 O O . PRO A 1 536 ? 41.126 73.536 236.008 1.00 39.72 536 PRO A O 1
ATOM 7255 N N . PRO A 1 537 ? 40.497 74.612 237.876 1.00 42.19 537 PRO A N 1
ATOM 7256 C CA . PRO A 1 537 ? 41.193 73.656 238.744 1.00 45.13 537 PRO A CA 1
ATOM 7257 C C . PRO A 1 537 ? 40.598 72.258 238.677 1.00 44.12 537 PRO A C 1
ATOM 7258 O O . PRO A 1 537 ? 39.433 72.053 238.332 1.00 39.98 537 PRO A O 1
ATOM 7286 N N . GLU A 1 539 ? 39.917 68.626 240.996 1.00 50.88 539 GLU A N 1
ATOM 7287 C CA . GLU A 1 539 ? 39.557 68.354 242.384 1.00 47.73 539 GLU A CA 1
ATOM 7288 C C . GLU A 1 539 ? 40.794 68.186 243.257 1.00 50.89 539 GLU A C 1
ATOM 7289 O O . GLU A 1 539 ? 40.761 68.504 244.451 1.00 47.79 539 GLU A O 1
ATOM 7301 N N . ASP A 1 540 ? 41.890 67.686 242.682 1.00 75.08 540 ASP A N 1
ATOM 7302 C CA . ASP A 1 540 ? 43.137 67.561 243.429 1.00 76.44 540 ASP A CA 1
ATOM 7303 C C . ASP A 1 540 ? 43.591 68.913 243.966 1.00 78.86 540 ASP A C 1
ATOM 7304 O O . ASP A 1 540 ? 43.934 69.044 245.147 1.00 76.26 540 ASP A O 1
ATOM 7313 N N . GLN A 1 541 ? 43.594 69.935 243.109 1.00 58.91 541 GLN A N 1
ATOM 7314 C CA . GLN A 1 541 ? 44.080 71.248 243.515 1.00 57.34 541 GLN A CA 1
ATOM 7315 C C . GLN A 1 541 ? 43.084 71.969 244.415 1.00 54.87 541 GLN A C 1
ATOM 7316 O O . GLN A 1 541 ? 43.479 72.833 245.205 1.00 54.41 541 GLN A O 1
ATOM 7330 N N . LEU A 1 542 ? 41.795 71.632 244.313 1.00 55.75 542 LEU A N 1
ATOM 7331 C CA . LEU A 1 542 ? 40.786 72.310 245.120 1.00 53.81 542 LEU A CA 1
ATOM 7332 C C . LEU A 1 542 ? 40.818 71.855 246.573 1.00 55.25 542 LEU A C 1
ATOM 7333 O O . LEU A 1 542 ? 40.415 72.610 247.465 1.00 55.16 542 LEU A O 1
ATOM 7349 N N . GLN A 1 543 ? 41.287 70.635 246.832 1.00 59.13 543 GLN A N 1
ATOM 7350 C CA . GLN A 1 543 ? 41.229 70.061 248.169 1.00 59.75 543 GLN A CA 1
ATOM 7351 C C . GLN A 1 543 ? 42.420 70.427 249.043 1.00 63.13 543 GLN A C 1
ATOM 7352 O O . GLN A 1 543 ? 42.325 70.300 250.269 1.00 63.02 543 GLN A O 1
ATOM 7366 N N . ARG A 1 544 ? 43.538 70.875 248.458 1.00 76.94 544 ARG A N 1
ATOM 7367 C CA . ARG A 1 544 ? 44.711 71.127 249.301 1.00 76.06 544 ARG A CA 1
ATOM 7368 C C . ARG A 1 544 ? 45.721 72.086 248.679 1.00 77.19 544 ARG A C 1
ATOM 7369 O O . ARG A 1 544 ? 46.860 72.114 249.151 1.00 79.22 544 ARG A O 1
ATOM 7390 N N . HIS A 1 545 ? 45.368 72.857 247.665 1.00 74.50 545 HIS A N 1
ATOM 7391 C CA . HIS A 1 545 ? 46.302 73.823 247.094 1.00 74.02 545 HIS A CA 1
ATOM 7392 C C . HIS A 1 545 ? 45.719 75.223 246.994 1.00 70.97 545 HIS A C 1
ATOM 7393 O O . HIS A 1 545 ? 46.446 76.199 247.192 1.00 73.53 545 HIS A O 1
ATOM 7407 N N . LEU A 1 546 ? 44.425 75.349 246.700 1.00 49.39 546 LEU A N 1
ATOM 7408 C CA . LEU A 1 546 ? 43.784 76.645 246.522 1.00 47.98 546 LEU A CA 1
ATOM 7409 C C . LEU A 1 546 ? 43.075 77.117 247.786 1.00 44.13 546 LEU A C 1
ATOM 7410 O O . LEU A 1 546 ? 42.054 77.808 247.706 1.00 42.54 546 LEU A O 1
ATOM 7426 N N . LEU A 1 547 ? 43.597 76.757 248.954 1.00 59.93 547 LEU A N 1
ATOM 7427 C CA . LEU A 1 547 ? 43.028 77.219 250.211 1.00 57.04 547 LEU A CA 1
ATOM 7428 C C . LEU A 1 547 ? 43.524 78.622 250.529 1.00 57.36 547 LEU A C 1
ATOM 7429 O O . LEU A 1 547 ? 44.691 78.953 250.297 1.00 55.65 547 LEU A O 1
ATOM 7445 N N . TRP A 1 548 ? 42.628 79.447 251.068 1.00 46.33 548 TRP A N 1
ATOM 7446 C CA . TRP A 1 548 ? 42.991 80.813 251.417 1.00 44.51 548 TRP A CA 1
ATOM 7447 C C . TRP A 1 548 ? 43.592 80.855 252.821 1.00 49.29 548 TRP A C 1
ATOM 7448 O O . TRP A 1 548 ? 43.059 80.229 253.741 1.00 47.10 548 TRP A O 1
ATOM 7469 N N . PRO A 1 549 ? 44.695 81.576 253.026 1.00 39.51 549 PRO A N 1
ATOM 7470 C CA . PRO A 1 549 ? 45.288 81.637 254.368 1.00 41.78 549 PRO A CA 1
ATOM 7471 C C . PRO A 1 549 ? 44.444 82.488 255.304 1.00 38.49 549 PRO A C 1
ATOM 7472 O O . PRO A 1 549 ? 44.092 83.625 254.985 1.00 35.38 549 PRO A O 1
ATOM 7483 N N . GLU A 1 550 ? 44.115 81.923 256.463 1.00 61.58 550 GLU A N 1
ATOM 7484 C CA . GLU A 1 550 ? 43.415 82.681 257.489 1.00 55.38 550 GLU A CA 1
ATOM 7485 C C . GLU A 1 550 ? 44.319 83.788 258.013 1.00 61.60 550 GLU A C 1
ATOM 7486 O O . GLU A 1 550 ? 45.479 83.544 258.360 1.00 60.45 550 GLU A O 1
ATOM 7498 N N . VAL A 1 551 ? 43.785 85.003 258.079 1.00 52.81 551 VAL A N 1
ATOM 7499 C CA . VAL A 1 551 ? 44.564 86.160 258.495 1.00 56.82 551 VAL A CA 1
ATOM 7500 C C . VAL A 1 551 ? 44.089 86.748 259.818 1.00 58.60 551 VAL A C 1
ATOM 7501 O O . VAL A 1 551 ? 44.862 87.475 260.461 1.00 59.59 551 VAL A O 1
ATOM 7514 N N . GLU A 1 552 ? 42.863 86.459 260.252 1.00 61.76 552 GLU A N 1
ATOM 7515 C CA . GLU A 1 552 ? 42.330 87.068 261.462 1.00 64.76 552 GLU A CA 1
ATOM 7516 C C . GLU A 1 552 ? 41.367 86.116 262.156 1.00 65.17 552 GLU A C 1
ATOM 7517 O O . GLU A 1 552 ? 40.547 85.462 261.507 1.00 61.59 552 GLU A O 1
ATOM 7529 N N . LYS A 1 553 ? 41.479 86.053 263.480 1.00 68.07 553 LYS A N 1
ATOM 7530 C CA . LYS A 1 553 ? 40.527 85.357 264.334 1.00 69.85 553 LYS A CA 1
ATOM 7531 C C . LYS A 1 553 ? 39.794 86.381 265.187 1.00 76.67 553 LYS A C 1
ATOM 7532 O O . LYS A 1 553 ? 40.428 87.169 265.897 1.00 74.69 553 LYS A O 1
ATOM 7551 N N . LEU A 1 554 ? 38.467 86.368 265.115 1.00 62.22 554 LEU A N 1
ATOM 7552 C CA . LEU A 1 554 ? 37.620 87.220 265.937 1.00 67.17 554 LEU A CA 1
ATOM 7553 C C . LEU A 1 554 ? 36.740 86.337 266.808 1.00 73.67 554 LEU A C 1
ATOM 7554 O O . LEU A 1 554 ? 36.128 85.385 266.314 1.00 74.11 554 LEU A O 1
ATOM 7570 N N . TYR A 1 555 ? 36.684 86.650 268.099 1.00 83.57 555 TYR A N 1
ATOM 7571 C CA . TYR A 1 555 ? 35.977 85.834 269.078 1.00 85.21 555 TYR A CA 1
ATOM 7572 C C . TYR A 1 555 ? 34.681 86.524 269.476 1.00 87.86 555 TYR A C 1
ATOM 7573 O O . TYR A 1 555 ? 34.696 87.677 269.920 1.00 87.74 555 TYR A O 1
ATOM 7591 N N . GLY A 1 556 ? 33.565 85.817 269.317 1.00 112.64 556 GLY A N 1
ATOM 7592 C CA . GLY A 1 556 ? 32.295 86.289 269.815 1.00 103.04 556 GLY A CA 1
ATOM 7593 C C . GLY A 1 556 ? 32.098 86.097 271.299 1.00 119.73 556 GLY A C 1
ATOM 7594 O O . GLY A 1 556 ? 31.002 86.338 271.811 1.00 107.07 556 GLY A O 1
ATOM 7598 N N . HIS A 1 557 ? 33.141 85.668 272.010 1.00 82.86 557 HIS A N 1
ATOM 7599 C CA . HIS A 1 557 ? 33.075 85.428 273.450 1.00 83.28 557 HIS A CA 1
ATOM 7600 C C . HIS A 1 557 ? 31.982 84.417 273.789 1.00 85.24 557 HIS A C 1
ATOM 7601 O O . HIS A 1 557 ? 31.274 84.548 274.790 1.00 89.63 557 HIS A O 1
ATOM 7615 N N . GLY A 1 558 ? 31.844 83.398 272.947 1.00 77.26 558 GLY A N 1
ATOM 7616 C CA . GLY A 1 558 ? 30.942 82.300 273.216 1.00 72.33 558 GLY A CA 1
ATOM 7617 C C . GLY A 1 558 ? 29.543 82.451 272.665 1.00 64.71 558 GLY A C 1
ATOM 7618 O O . GLY A 1 558 ? 28.657 81.687 273.063 1.00 64.95 558 GLY A O 1
ATOM 7622 N N . PHE A 1 559 ? 29.313 83.402 271.764 1.00 95.09 559 PHE A N 1
ATOM 7623 C CA . PHE A 1 559 ? 27.996 83.631 271.184 1.00 77.51 559 PHE A CA 1
ATOM 7624 C C . PHE A 1 559 ? 28.004 83.228 269.716 1.00 74.22 559 PHE A C 1
ATOM 7625 O O . PHE A 1 559 ? 28.886 83.645 268.956 1.00 74.18 559 PHE A O 1
ATOM 7642 N N . GLU A 1 560 ? 27.020 82.423 269.327 1.00 76.08 560 GLU A N 1
ATOM 7643 C CA . GLU A 1 560 ? 26.918 81.961 267.951 1.00 72.06 560 GLU A CA 1
ATOM 7644 C C . GLU A 1 560 ? 26.569 83.116 267.022 1.00 70.73 560 GLU A C 1
ATOM 7645 O O . GLU A 1 560 ? 25.764 83.988 267.360 1.00 69.98 560 GLU A O 1
ATOM 7657 N N . ILE A 1 561 ? 27.180 83.114 265.846 1.00 59.33 561 ILE A N 1
ATOM 7658 C CA . ILE A 1 561 ? 26.935 84.122 264.822 1.00 53.95 561 ILE A CA 1
ATOM 7659 C C . ILE A 1 561 ? 25.799 83.638 263.934 1.00 49.75 561 ILE A C 1
ATOM 7660 O O . ILE A 1 561 ? 25.595 82.433 263.757 1.00 51.01 561 ILE A O 1
ATOM 7676 N N . THR A 1 562 ? 25.047 84.585 263.373 1.00 37.19 562 THR A N 1
ATOM 7677 C CA . THR A 1 562 ? 23.909 84.249 262.524 1.00 34.12 562 THR A CA 1
ATOM 7678 C C . THR A 1 562 ? 23.992 84.924 261.160 1.00 32.75 562 THR A C 1
ATOM 7679 O O . THR A 1 562 ? 23.452 84.403 260.179 1.00 31.45 562 THR A O 1
ATOM 7690 N N . CYS A 1 563 ? 24.650 86.078 261.080 1.00 37.91 563 CYS A N 1
ATOM 7691 C CA . CYS A 1 563 ? 24.819 86.770 259.807 1.00 39.02 563 CYS A CA 1
ATOM 7692 C C . CYS A 1 563 ? 25.729 87.970 260.039 1.00 39.97 563 CYS A C 1
ATOM 7693 O O . CYS A 1 563 ? 26.112 88.273 261.172 1.00 40.20 563 CYS A O 1
ATOM 7701 N N . LEU A 1 564 ? 26.081 88.641 258.945 1.00 52.82 564 LEU A N 1
ATOM 7702 C CA . LEU A 1 564 ? 26.892 89.850 259.016 1.00 51.93 564 LEU A CA 1
ATOM 7703 C C . LEU A 1 564 ? 26.785 90.601 257.695 1.00 55.43 564 LEU A C 1
ATOM 7704 O O . LEU A 1 564 ? 26.210 90.110 256.720 1.00 52.49 564 LEU A O 1
ATOM 7720 N N . ASP A 1 565 ? 27.349 91.808 257.680 1.00 41.52 565 ASP A N 1
ATOM 7721 C CA . ASP A 1 565 ? 27.356 92.642 256.486 1.00 39.72 565 ASP A CA 1
ATOM 7722 C C . ASP A 1 565 ? 28.533 93.605 256.568 1.00 37.70 565 ASP A C 1
ATOM 7723 O O . ASP A 1 565 ? 29.061 93.880 257.649 1.00 37.10 565 ASP A O 1
ATOM 7732 N N . ILE A 1 566 ? 28.938 94.110 255.404 1.00 36.46 566 ILE A N 1
ATOM 7733 C CA . ILE A 1 566 ? 30.025 95.076 255.286 1.00 34.82 566 ILE A CA 1
ATOM 7734 C C . ILE A 1 566 ? 29.430 96.429 254.930 1.00 32.04 566 ILE A C 1
ATOM 7735 O O . ILE A 1 566 ? 28.491 96.515 254.130 1.00 29.08 566 ILE A O 1
ATOM 7751 N N . SER A 1 567 ? 29.986 97.486 255.515 1.00 40.87 567 SER A N 1
ATOM 7752 C CA . SER A 1 567 ? 29.594 98.828 255.126 1.00 39.74 567 SER A CA 1
ATOM 7753 C C . SER A 1 567 ? 30.065 99.107 253.700 1.00 38.77 567 SER A C 1
ATOM 7754 O O . SER A 1 567 ? 31.089 98.574 253.264 1.00 40.35 567 SER A O 1
ATOM 7762 N N . PRO A 1 568 ? 29.334 99.932 252.947 1.00 31.88 568 PRO A N 1
ATOM 7763 C CA . PRO A 1 568 ? 29.769 100.227 251.571 1.00 32.45 568 PRO A CA 1
ATOM 7764 C C . PRO A 1 568 ? 31.229 100.636 251.473 1.00 35.51 568 PRO A C 1
ATOM 7765 O O . PRO A 1 568 ? 31.924 100.197 250.549 1.00 36.82 568 PRO A O 1
ATOM 7776 N N . ASP A 1 569 ? 31.724 101.447 252.409 1.00 35.02 569 ASP A N 1
ATOM 7777 C CA . ASP A 1 569 ? 33.120 101.865 252.373 1.00 38.41 569 ASP A CA 1
ATOM 7778 C C . ASP A 1 569 ? 34.084 100.754 252.769 1.00 36.96 569 ASP A C 1
ATOM 7779 O O . ASP A 1 569 ? 35.294 101.002 252.817 1.00 38.43 569 ASP A O 1
ATOM 7788 N N . GLN A 1 570 ? 33.591 99.550 253.058 1.00 39.45 570 GLN A N 1
ATOM 7789 C CA . GLN A 1 570 ? 34.434 98.396 253.362 1.00 38.92 570 GLN A CA 1
ATOM 7790 C C . GLN A 1 570 ? 35.249 98.593 254.636 1.00 39.87 570 GLN A C 1
ATOM 7791 O O . GLN A 1 570 ? 36.245 97.894 254.854 1.00 39.38 570 GLN A O 1
ATOM 7805 N N . LYS A 1 571 ? 34.837 99.524 255.495 1.00 40.98 571 LYS A N 1
ATOM 7806 C CA . LYS A 1 571 ? 35.575 99.840 256.709 1.00 43.06 571 LYS A CA 1
ATOM 7807 C C . LYS A 1 571 ? 34.957 99.248 257.969 1.00 42.62 571 LYS A C 1
ATOM 7808 O O . LYS A 1 571 ? 35.576 99.331 259.035 1.00 45.22 571 LYS A O 1
ATOM 7827 N N . LEU A 1 572 ? 33.767 98.655 257.882 1.00 34.75 572 LEU A N 1
ATOM 7828 C CA . LEU A 1 572 ? 33.058 98.171 259.058 1.00 34.06 572 LEU A CA 1
ATOM 7829 C C . LEU A 1 572 ? 32.523 96.764 258.834 1.00 33.47 572 LEU A C 1
ATOM 7830 O O . LEU A 1 572 ? 31.976 96.456 257.771 1.00 29.92 572 LEU A O 1
ATOM 7846 N N . ILE A 1 573 ? 32.688 95.918 259.852 1.00 46.79 573 ILE A N 1
ATOM 7847 C CA . ILE A 1 573 ? 31.978 94.650 259.964 1.00 45.60 573 ILE A CA 1
ATOM 7848 C C . ILE A 1 573 ? 30.815 94.853 260.919 1.00 45.25 573 ILE A C 1
ATOM 7849 O O . ILE A 1 573 ? 30.925 95.598 261.901 1.00 48.90 573 ILE A O 1
ATOM 7865 N N . ALA A 1 574 ? 29.699 94.187 260.642 1.00 34.17 574 ALA A N 1
ATOM 7866 C CA . ALA A 1 574 ? 28.569 94.138 261.563 1.00 33.76 574 ALA A CA 1
ATOM 7867 C C . ALA A 1 574 ? 28.193 92.675 261.736 1.00 32.59 574 ALA A C 1
ATOM 7868 O O . ALA A 1 574 ? 27.708 92.043 260.793 1.00 31.27 574 ALA A O 1
ATOM 7875 N N . SER A 1 575 ? 28.427 92.135 262.927 1.00 41.54 575 SER A N 1
ATOM 7876 C CA . SER A 1 575 ? 28.206 90.724 263.204 1.00 44.90 575 SER A CA 1
ATOM 7877 C C . SER A 1 575 ? 26.995 90.565 264.110 1.00 47.63 575 SER A C 1
ATOM 7878 O O . SER A 1 575 ? 26.923 91.191 265.173 1.00 50.26 575 SER A O 1
ATOM 7886 N N . ALA A 1 576 ? 26.051 89.728 263.690 1.00 27.03 576 ALA A N 1
ATOM 7887 C CA . ALA A 1 576 ? 24.852 89.443 264.467 1.00 28.69 576 ALA A CA 1
ATOM 7888 C C . ALA A 1 576 ? 25.062 88.152 265.246 1.00 27.35 576 ALA A C 1
ATOM 7889 O O . ALA A 1 576 ? 25.301 87.096 264.654 1.00 26.33 576 ALA A O 1
ATOM 7896 N N . CYS A 1 577 ? 24.974 88.241 266.567 1.00 63.29 577 CYS A N 1
ATOM 7897 C CA . CYS A 1 577 ? 25.082 87.085 267.443 1.00 57.85 577 CYS A CA 1
ATOM 7898 C C . CYS A 1 577 ? 23.729 86.816 268.084 1.00 59.48 577 CYS A C 1
ATOM 7899 O O . CYS A 1 577 ? 23.038 87.749 268.505 1.00 59.02 577 CYS A O 1
ATOM 7907 N N . ARG A 1 578 ? 23.348 85.545 268.152 1.00 54.46 578 ARG A N 1
ATOM 7908 C CA . ARG A 1 578 ? 22.024 85.204 268.643 1.00 57.34 578 ARG A CA 1
ATOM 7909 C C . ARG A 1 578 ? 22.054 84.912 270.140 1.00 59.42 578 ARG A C 1
ATOM 7910 O O . ARG A 1 578 ? 23.107 84.680 270.740 1.00 57.32 578 ARG A O 1
ATOM 7931 N N . SER A 1 579 ? 20.865 84.928 270.734 1.00 66.67 579 SER A N 1
ATOM 7932 C CA . SER A 1 579 ? 20.726 84.796 272.176 1.00 67.89 579 SER A CA 1
ATOM 7933 C C . SER A 1 579 ? 21.046 83.378 272.633 1.00 68.33 579 SER A C 1
ATOM 7934 O O . SER A 1 579 ? 20.740 82.400 271.945 1.00 68.57 579 SER A O 1
ATOM 7942 N N . ASN A 1 580 ? 21.671 83.274 273.808 1.00 57.03 580 ASN A N 1
ATOM 7943 C CA . ASN A 1 580 ? 21.837 82.001 274.499 1.00 57.77 580 ASN A CA 1
ATOM 7944 C C . ASN A 1 580 ? 20.683 81.713 275.452 1.00 55.83 580 ASN A C 1
ATOM 7945 O O . ASN A 1 580 ? 20.865 81.003 276.450 1.00 57.14 580 ASN A O 1
ATOM 7956 N N . ASN A 1 581 ? 19.501 82.262 275.172 1.00 63.41 581 ASN A N 1
ATOM 7957 C CA . ASN A 1 581 ? 18.319 82.166 276.023 1.00 64.29 581 ASN A CA 1
ATOM 7958 C C . ASN A 1 581 ? 18.511 82.839 277.378 1.00 65.33 581 ASN A C 1
ATOM 7959 O O . ASN A 1 581 ? 17.625 82.756 278.237 1.00 65.95 581 ASN A O 1
ATOM 7970 N N . VAL A 1 582 ? 19.641 83.511 277.591 1.00 49.65 582 VAL A N 1
ATOM 7971 C CA . VAL A 1 582 ? 19.862 84.310 278.790 1.00 50.67 582 VAL A CA 1
AT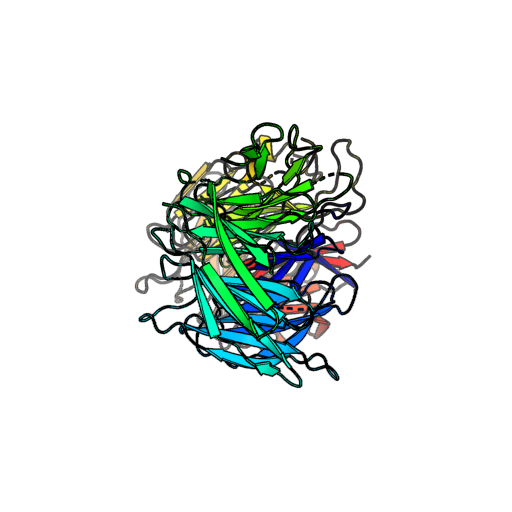OM 7972 C C . VAL A 1 582 ? 19.986 85.757 278.337 1.00 46.67 582 VAL A C 1
ATOM 7973 O O . VAL A 1 582 ? 19.041 86.543 278.465 1.00 44.96 582 VAL A O 1
ATOM 7986 N N . GLN A 1 583 ? 21.144 86.114 277.791 1.00 54.58 583 GLN A N 1
ATOM 7987 C CA . GLN A 1 583 ? 21.281 87.399 277.126 1.00 52.52 583 GLN A CA 1
ATOM 7988 C C . GLN A 1 583 ? 20.594 87.350 275.767 1.00 49.08 583 GLN A C 1
ATOM 7989 O O . GLN A 1 583 ? 20.471 86.291 275.145 1.00 47.23 583 GLN A O 1
ATOM 8003 N N . ASN A 1 584 ? 20.139 88.511 275.309 1.00 48.95 584 ASN A N 1
ATOM 8004 C CA . ASN A 1 584 ? 19.463 88.609 274.026 1.00 44.30 584 ASN A CA 1
ATOM 8005 C C . ASN A 1 584 ? 20.489 88.713 272.899 1.00 41.50 584 ASN A C 1
ATOM 8006 O O . ASN A 1 584 ? 21.704 88.667 273.116 1.00 41.31 584 ASN A O 1
ATOM 8017 N N . ALA A 1 585 ? 19.992 88.846 271.673 1.00 36.37 585 ALA A N 1
ATOM 8018 C CA . ALA A 1 585 ? 20.868 89.060 270.533 1.00 35.45 585 ALA A CA 1
ATOM 8019 C C . ALA A 1 585 ? 21.664 90.350 270.714 1.00 36.81 585 ALA A C 1
ATOM 8020 O O . ALA A 1 585 ? 21.327 91.216 271.527 1.00 38.19 585 ALA A O 1
ATOM 8027 N N . VAL A 1 586 ? 22.742 90.469 269.941 1.00 34.08 586 VAL A N 1
ATOM 8028 C CA . VAL A 1 586 ? 23.607 91.640 269.997 1.00 36.23 586 VAL A CA 1
ATOM 8029 C C . VAL A 1 586 ? 24.295 91.785 268.649 1.00 37.13 586 VAL A C 1
ATOM 8030 O O . VAL A 1 586 ? 24.564 90.797 267.962 1.00 37.55 586 VAL A O 1
ATOM 8043 N N . ILE A 1 587 ? 24.572 93.029 268.268 1.00 34.52 587 ILE A N 1
ATOM 8044 C CA . ILE A 1 587 ? 25.322 93.337 267.056 1.00 33.65 587 ILE A CA 1
ATOM 8045 C C . ILE A 1 587 ? 26.684 93.866 267.479 1.00 33.48 587 ILE A C 1
ATOM 8046 O O . ILE A 1 587 ? 26.771 94.841 268.236 1.00 31.50 587 ILE A O 1
ATOM 8062 N N . ARG A 1 588 ? 27.743 93.227 266.991 1.00 46.12 588 ARG A N 1
ATOM 8063 C CA . ARG A 1 588 ? 29.113 93.633 267.270 1.00 44.44 588 ARG A CA 1
ATOM 8064 C C . ARG A 1 588 ? 29.706 94.278 266.027 1.00 44.66 588 ARG A C 1
ATOM 8065 O O . ARG A 1 588 ? 29.577 93.740 264.922 1.00 43.17 588 ARG A O 1
ATOM 8086 N N . ILE A 1 589 ? 30.352 95.427 266.210 1.00 35.38 589 ILE A N 1
ATOM 8087 C CA . ILE A 1 589 ? 30.953 96.190 265.123 1.00 34.61 589 ILE A CA 1
ATOM 8088 C C . ILE A 1 589 ? 32.467 96.072 265.237 1.00 36.14 589 ILE A C 1
ATOM 8089 O O . ILE A 1 589 ? 33.033 96.285 266.316 1.00 36.18 589 ILE A O 1
ATOM 8105 N N . PHE A 1 590 ? 33.118 95.735 264.127 1.00 42.28 590 PHE A N 1
ATOM 8106 C CA . PHE A 1 590 ? 34.568 95.622 264.075 1.00 44.36 590 PHE A CA 1
ATOM 8107 C C . PHE A 1 590 ? 35.104 96.471 262.932 1.00 44.84 590 PHE A C 1
ATOM 8108 O O . PHE A 1 590 ? 34.455 96.629 261.895 1.00 42.51 590 PHE A O 1
ATOM 8125 N N . SER A 1 591 ? 36.298 97.020 263.133 1.00 42.87 591 SER A N 1
ATOM 8126 C CA . SER A 1 591 ? 36.975 97.791 262.101 1.00 45.88 591 SER A CA 1
ATOM 8127 C C . SER A 1 591 ? 37.799 96.856 261.226 1.00 48.99 591 SER A C 1
ATOM 8128 O O . SER A 1 591 ? 38.514 95.990 261.737 1.00 49.18 591 SER A O 1
ATOM 8136 N N . THR A 1 592 ? 37.695 97.033 259.908 1.00 45.22 592 THR A N 1
ATOM 8137 C CA . THR A 1 592 ? 38.470 96.208 258.989 1.00 48.63 592 THR A CA 1
ATOM 8138 C C . THR A 1 592 ? 39.944 96.593 258.969 1.00 50.99 592 THR A C 1
ATOM 8139 O O . THR A 1 592 ? 40.771 95.805 258.497 1.00 48.49 592 THR A O 1
ATOM 8150 N N . GLU A 1 593 ? 40.293 97.778 259.472 1.00 81.19 593 GLU A N 1
ATOM 8151 C CA . GLU A 1 593 ? 41.686 98.214 259.474 1.00 76.82 593 GLU A CA 1
ATOM 8152 C C . GLU A 1 593 ? 42.469 97.558 260.606 1.00 76.58 593 GLU A C 1
ATOM 8153 O O . GLU A 1 593 ? 43.448 96.843 260.366 1.00 77.50 593 GLU A O 1
ATOM 8165 N N . ASN A 1 594 ? 42.051 97.793 261.849 1.00 75.98 594 ASN A N 1
ATOM 8166 C CA . ASN A 1 594 ? 42.735 97.267 263.023 1.00 74.29 594 ASN A CA 1
ATOM 8167 C C . ASN A 1 594 ? 42.067 96.022 263.596 1.00 73.73 594 ASN A C 1
ATOM 8168 O O . ASN A 1 594 ? 42.599 95.434 264.543 1.00 73.00 594 ASN A O 1
ATOM 8179 N N . TRP A 1 595 ? 40.923 95.606 263.049 1.00 59.43 595 TRP A N 1
ATOM 8180 C CA . TRP A 1 595 ? 40.240 94.387 263.490 1.00 57.62 595 TRP A CA 1
ATOM 8181 C C . TRP A 1 595 ? 39.961 94.408 264.990 1.00 57.65 595 TRP A C 1
ATOM 8182 O O . TRP A 1 595 ? 39.934 93.365 265.646 1.00 58.92 595 TRP A O 1
ATOM 8203 N N . LEU A 1 596 ? 39.747 95.599 265.538 1.00 52.33 596 LEU A N 1
ATOM 8204 C CA . LEU A 1 596 ? 39.344 95.764 266.926 1.00 51.47 596 LEU A CA 1
ATOM 8205 C C . LEU A 1 596 ? 37.866 96.117 266.985 1.00 49.25 596 LEU A C 1
ATOM 8206 O O . LEU A 1 596 ? 37.357 96.853 266.135 1.00 46.25 596 LEU A O 1
ATOM 8222 N N . GLU A 1 597 ? 37.181 95.584 267.992 1.00 57.72 597 GLU A N 1
ATOM 8223 C CA . GLU A 1 597 ? 35.764 95.864 268.163 1.00 55.88 597 GLU A CA 1
ATOM 8224 C C . GLU A 1 597 ? 35.555 97.332 268.503 1.00 56.19 597 GLU A C 1
ATOM 8225 O O . GLU A 1 597 ? 36.345 97.938 269.232 1.00 55.41 597 GLU A O 1
ATOM 8237 N N . ILE A 1 598 ? 34.488 97.906 267.960 1.00 52.90 598 ILE A N 1
ATOM 8238 C CA . ILE A 1 598 ? 34.061 99.252 268.318 1.00 55.19 598 ILE A CA 1
ATOM 8239 C C . ILE A 1 598 ? 33.035 99.094 269.434 1.00 56.76 598 ILE A C 1
ATOM 8240 O O . ILE A 1 598 ? 31.906 98.652 269.201 1.00 51.74 598 ILE A O 1
ATOM 8256 N N . LYS A 1 599 ? 33.432 99.467 270.648 1.00 73.76 599 LYS A N 1
ATOM 8257 C CA . LYS A 1 599 ? 32.927 98.848 271.868 1.00 74.57 599 LYS A CA 1
ATOM 8258 C C . LYS A 1 599 ? 31.451 99.088 272.178 1.00 75.58 599 LYS A C 1
ATOM 8259 O O . LYS A 1 599 ? 30.828 98.217 272.800 1.00 77.00 599 LYS A O 1
ATOM 8278 N N . PRO A 1 600 ? 30.835 100.220 271.800 1.00 73.53 600 PRO A N 1
ATOM 8279 C CA . PRO A 1 600 ? 29.393 100.336 272.065 1.00 71.72 600 PRO A CA 1
ATOM 8280 C C . PRO A 1 600 ? 28.598 99.284 271.306 1.00 71.46 600 PRO A C 1
ATOM 8281 O O . PRO A 1 600 ? 28.182 99.511 270.165 1.00 68.94 600 PRO A O 1
ATOM 8292 N N . ALA A 1 601 ? 28.392 98.124 271.928 1.00 48.77 601 ALA A N 1
ATOM 8293 C CA . ALA A 1 601 ? 27.655 97.043 271.293 1.00 44.48 601 ALA A CA 1
ATOM 8294 C C . ALA A 1 601 ? 26.159 97.330 271.324 1.00 44.10 601 ALA A C 1
ATOM 8295 O O . ALA A 1 601 ? 25.641 97.949 272.258 1.00 45.08 601 ALA A O 1
ATOM 8302 N N . LEU A 1 602 ? 25.464 96.866 270.289 1.00 34.05 602 LEU A N 1
ATOM 8303 C CA . LEU A 1 602 ? 24.045 97.155 270.132 1.00 35.26 602 LEU A CA 1
ATOM 8304 C C . LEU A 1 602 ? 23.220 96.045 270.766 1.00 31.33 602 LEU A C 1
ATOM 8305 O O . LEU A 1 602 ? 23.275 94.904 270.290 1.00 30.86 602 LEU A O 1
ATOM 8321 N N . PRO A 1 603 ? 22.441 96.316 271.811 1.00 37.94 603 PRO A N 1
ATOM 8322 C CA . PRO A 1 603 ? 21.629 95.269 272.425 1.00 31.62 603 PRO A CA 1
ATOM 8323 C C . PRO A 1 603 ? 20.249 95.189 271.779 1.00 30.61 603 PRO A C 1
ATOM 8324 O O . PRO A 1 603 ? 19.840 96.060 271.011 1.00 30.10 603 PRO A O 1
ATOM 8335 N N . PHE A 1 604 ? 19.535 94.116 272.112 1.00 42.68 604 PHE A N 1
ATOM 8336 C CA . PHE A 1 604 ? 18.214 93.872 271.556 1.00 40.96 604 PHE A CA 1
ATOM 8337 C C . PHE A 1 604 ? 17.295 93.306 272.626 1.00 39.72 604 PHE A C 1
ATOM 8338 O O . PHE A 1 604 ? 17.740 92.732 273.623 1.00 39.98 604 PHE A O 1
ATOM 8355 N N . HIS A 1 605 ? 15.994 93.486 272.403 1.00 39.71 605 HIS A N 1
ATOM 8356 C CA . HIS A 1 605 ? 14.964 92.716 273.084 1.00 41.16 605 HIS A CA 1
ATOM 8357 C C . HIS A 1 605 ? 14.476 91.556 272.220 1.00 42.35 605 HIS A C 1
ATOM 8358 O O . HIS A 1 605 ? 13.305 91.166 272.296 1.00 44.17 605 HIS A O 1
ATOM 8372 N N . SER A 1 606 ? 15.362 91.006 271.392 1.00 36.89 606 SER A N 1
ATOM 8373 C CA . SER A 1 606 ? 15.045 89.918 270.482 1.00 36.86 606 SER A CA 1
ATOM 8374 C C . SER A 1 606 ? 16.084 88.818 270.645 1.00 38.44 606 SER A C 1
ATOM 8375 O O . SER A 1 606 ? 17.163 89.035 271.202 1.00 39.29 606 SER A O 1
ATOM 8383 N N . LEU A 1 607 ? 15.755 87.630 270.142 1.00 38.06 607 LEU A N 1
ATOM 8384 C CA . LEU A 1 607 ? 16.616 86.467 270.317 1.00 37.48 607 LEU A CA 1
ATOM 8385 C C . LEU A 1 607 ? 17.521 86.209 269.119 1.00 37.77 607 LEU A C 1
ATOM 8386 O O . LEU A 1 607 ? 18.724 85.998 269.293 1.00 40.49 607 LEU A O 1
ATOM 8402 N N . THR A 1 608 ? 16.975 86.226 267.904 1.00 35.50 608 THR A N 1
ATOM 8403 C CA . THR A 1 608 ? 17.720 85.826 266.712 1.00 34.89 608 THR A CA 1
ATOM 8404 C C . THR A 1 608 ? 17.560 86.881 265.627 1.00 32.25 608 THR A C 1
ATOM 8405 O O . THR A 1 608 ? 16.472 87.041 265.065 1.00 31.80 608 THR A O 1
ATOM 8416 N N . ILE A 1 609 ? 18.645 87.588 265.325 1.00 34.88 609 ILE A N 1
ATOM 8417 C CA . ILE A 1 609 ? 18.694 88.451 264.151 1.00 33.20 609 ILE A CA 1
ATOM 8418 C C . ILE A 1 609 ? 18.922 87.580 262.925 1.00 31.29 609 ILE A C 1
ATOM 8419 O O . ILE A 1 609 ? 19.892 86.815 262.864 1.00 31.92 609 ILE A O 1
ATOM 8435 N N . THR A 1 610 ? 18.036 87.697 261.939 1.00 30.08 610 THR A N 1
ATOM 8436 C CA . THR A 1 610 ? 18.130 86.874 260.741 1.00 29.38 610 THR A CA 1
ATOM 8437 C C . THR A 1 610 ? 18.890 87.547 259.607 1.00 28.10 610 THR A C 1
ATOM 8438 O O . THR A 1 610 ? 19.376 86.847 258.710 1.00 26.16 610 THR A O 1
ATOM 8449 N N . ARG A 1 611 ? 19.010 88.875 259.619 1.00 24.49 611 ARG A N 1
ATOM 8450 C CA . ARG A 1 611 ? 19.704 89.566 258.539 1.00 24.61 611 ARG A CA 1
ATOM 8451 C C . ARG A 1 611 ? 20.014 91.015 258.896 1.00 24.66 611 ARG A C 1
ATOM 8452 O O . ARG A 1 611 ? 19.131 91.758 259.336 1.00 23.99 611 ARG A O 1
ATOM 8473 N N . LEU A 1 612 ? 21.271 91.412 258.719 1.00 32.75 612 LEU A N 1
ATOM 8474 C CA . LEU A 1 612 ? 21.701 92.798 258.831 1.00 36.02 612 LEU A CA 1
ATOM 8475 C C . LEU A 1 612 ? 21.980 93.348 257.440 1.00 35.94 612 LEU A C 1
ATOM 8476 O O . LEU A 1 612 ? 22.383 92.610 256.536 1.00 36.89 612 LEU A O 1
ATOM 8492 N N . LYS A 1 613 ? 21.782 94.653 257.274 1.00 36.80 613 LYS A N 1
ATOM 8493 C CA . LYS A 1 613 ? 22.035 95.285 255.984 1.00 38.02 613 LYS A CA 1
ATOM 8494 C C . LYS A 1 613 ? 22.368 96.756 256.181 1.00 37.59 613 LYS A C 1
ATOM 8495 O O . LYS A 1 613 ? 21.529 97.527 256.654 1.00 38.00 613 LYS A O 1
ATOM 8514 N N . PHE A 1 614 ? 23.591 97.136 255.814 1.00 28.12 614 PHE A N 1
ATOM 8515 C CA . PHE A 1 614 ? 23.948 98.543 255.733 1.00 26.08 614 PHE A CA 1
ATOM 8516 C C . PHE A 1 614 ? 23.228 99.190 254.559 1.00 26.31 614 PHE A C 1
ATOM 8517 O O . PHE A 1 614 ? 23.152 98.620 253.468 1.00 21.83 614 PHE A O 1
ATOM 8534 N N . SER A 1 615 ? 22.695 100.387 254.788 1.00 32.33 615 SER A N 1
ATOM 8535 C CA . SER A 1 615 ? 22.094 101.143 253.705 1.00 35.88 615 SER A CA 1
ATOM 8536 C C . SER A 1 615 ? 23.145 101.436 252.634 1.00 37.09 615 SER A C 1
ATOM 8537 O O . SER A 1 615 ? 24.349 101.250 252.831 1.00 36.76 615 SER A O 1
ATOM 8545 N N . LYS A 1 616 ? 22.668 101.904 251.478 1.00 36.64 616 LYS A N 1
ATOM 8546 C CA . LYS A 1 616 ? 23.563 102.155 250.354 1.00 35.40 616 LYS A CA 1
ATOM 8547 C C . LYS A 1 616 ? 24.598 103.221 250.693 1.00 35.22 616 LYS A C 1
ATOM 8548 O O . LYS A 1 616 ? 25.753 103.133 250.260 1.00 34.03 616 LYS A O 1
ATOM 8567 N N . ASP A 1 617 ? 24.201 104.242 251.452 1.00 42.70 617 ASP A N 1
ATOM 8568 C CA . ASP A 1 617 ? 25.106 105.315 251.847 1.00 44.14 617 ASP A CA 1
ATOM 8569 C C . ASP A 1 617 ? 25.824 105.033 253.160 1.00 43.02 617 ASP A C 1
ATOM 8570 O O . ASP A 1 617 ? 26.557 105.900 253.645 1.00 45.69 617 ASP A O 1
ATOM 8579 N N . GLY A 1 618 ? 25.632 103.852 253.745 1.00 33.23 618 GLY A N 1
ATOM 8580 C CA . GLY A 1 618 ? 26.249 103.518 255.011 1.00 32.33 618 GLY A CA 1
ATOM 8581 C C . GLY A 1 618 ? 25.715 104.273 256.208 1.00 33.62 618 GLY A C 1
ATOM 8582 O O . GLY A 1 618 ? 26.255 104.109 257.308 1.00 31.16 618 GLY A O 1
ATOM 8586 N N . LYS A 1 619 ? 24.670 105.086 256.039 1.00 44.11 619 LYS A N 1
ATOM 8587 C CA . LYS A 1 619 ? 24.171 105.897 257.145 1.00 44.91 619 LYS A CA 1
ATOM 8588 C C . LYS A 1 619 ? 23.451 105.058 258.192 1.00 44.89 619 LYS A C 1
ATOM 8589 O O . LYS A 1 619 ? 23.459 105.410 259.376 1.00 43.98 619 LYS A O 1
ATOM 8608 N N . PHE A 1 620 ? 22.821 103.959 257.786 1.00 37.48 620 PHE A N 1
ATOM 8609 C CA . PHE A 1 620 ? 21.986 103.174 258.681 1.00 36.59 620 PHE A CA 1
ATOM 8610 C C . PHE A 1 620 ? 22.354 101.702 258.588 1.00 33.48 620 PHE A C 1
ATOM 8611 O O . PHE A 1 620 ? 22.974 101.249 257.623 1.00 31.92 620 PHE A O 1
ATOM 8628 N N . LEU A 1 621 ? 21.960 100.959 259.620 1.00 32.79 621 LEU A N 1
ATOM 8629 C CA . LEU A 1 621 ? 22.156 99.515 259.681 1.00 31.20 621 LEU A CA 1
ATOM 8630 C C . LEU A 1 621 ? 20.799 98.874 259.933 1.00 32.81 621 LEU A C 1
ATOM 8631 O O . LEU A 1 621 ? 20.250 98.987 261.034 1.00 34.32 621 LEU A O 1
ATOM 8647 N N . LEU A 1 622 ? 20.258 98.213 258.913 1.00 26.50 622 LEU A N 1
ATOM 8648 C CA . LEU A 1 622 ? 18.954 97.579 259.016 1.00 27.04 622 LEU A CA 1
ATOM 8649 C C . LEU A 1 622 ? 19.053 96.261 259.774 1.00 25.78 622 LEU A C 1
ATOM 8650 O O . LEU A 1 622 ? 20.067 95.561 259.723 1.00 22.70 622 LEU A O 1
ATOM 8666 N N . SER A 1 623 ? 17.975 95.924 260.476 1.00 45.38 623 SER A N 1
ATOM 8667 C CA . SER A 1 623 ? 17.936 94.743 261.323 1.00 42.46 623 SER A CA 1
ATOM 8668 C C . SER A 1 623 ? 16.553 94.115 261.251 1.00 44.13 623 SER A C 1
ATOM 8669 O O . SER A 1 623 ? 15.542 94.819 261.318 1.00 44.72 623 SER A O 1
ATOM 8677 N N . VAL A 1 624 ? 16.514 92.792 261.109 1.00 27.61 624 VAL A N 1
ATOM 8678 C CA . VAL A 1 624 ? 15.267 92.034 261.107 1.00 27.89 624 VAL A CA 1
ATOM 8679 C C . VAL A 1 624 ? 15.473 90.781 261.945 1.00 25.82 624 VAL A C 1
ATOM 8680 O O . VAL A 1 624 ? 16.530 90.144 261.878 1.00 22.08 624 VAL A O 1
ATOM 8693 N N . CYS A 1 625 ? 14.460 90.423 262.730 1.00 44.84 625 CYS A N 1
ATOM 8694 C CA . CYS A 1 625 ? 14.585 89.379 263.737 1.00 45.34 625 CYS A CA 1
ATOM 8695 C C . CYS A 1 625 ? 13.490 88.336 263.559 1.00 45.12 625 CYS A C 1
ATOM 8696 O O . CYS A 1 625 ? 12.499 88.546 262.853 1.00 46.58 625 CYS A O 1
ATOM 8704 N N . ARG A 1 626 ? 13.690 87.192 264.220 1.00 36.47 626 ARG A N 1
ATOM 8705 C CA . ARG A 1 626 ? 12.704 86.118 264.182 1.00 35.38 626 ARG A CA 1
ATOM 8706 C C . ARG A 1 626 ? 11.392 86.536 264.828 1.00 35.15 626 ARG A C 1
ATOM 8707 O O . ARG A 1 626 ? 10.322 86.082 264.404 1.00 34.32 626 ARG A O 1
ATOM 8728 N N . ASP A 1 627 ? 11.449 87.389 265.853 1.00 40.32 627 ASP A N 1
ATOM 8729 C CA . ASP A 1 627 ? 10.258 87.802 266.585 1.00 41.84 627 ASP A CA 1
ATOM 8730 C C . ASP A 1 627 ? 9.476 88.904 265.881 1.00 43.22 627 ASP A C 1
ATOM 8731 O O . ASP A 1 627 ? 8.747 89.644 266.550 1.00 45.09 627 ASP A O 1
ATOM 8740 N N . ARG A 1 628 ? 9.617 89.033 264.561 1.00 48.46 628 ARG A N 1
ATOM 8741 C CA . ARG A 1 628 ? 8.716 89.791 263.689 1.00 47.55 628 ARG A CA 1
ATOM 8742 C C . ARG A 1 628 ? 9.031 91.281 263.615 1.00 47.79 628 ARG A C 1
ATOM 8743 O O . ARG A 1 628 ? 8.266 92.018 262.978 1.00 48.12 628 ARG A O 1
ATOM 8764 N N . LYS A 1 629 ? 10.114 91.753 264.224 1.00 39.37 629 LYS A N 1
ATOM 8765 C CA . LYS A 1 629 ? 10.411 93.177 264.281 1.00 37.78 629 LYS A CA 1
ATOM 8766 C C . LYS A 1 629 ? 11.528 93.538 263.311 1.00 34.65 629 LYS A C 1
ATOM 8767 O O . LYS A 1 629 ? 12.281 92.680 262.843 1.00 33.87 629 LYS A O 1
ATOM 8786 N N . TRP A 1 630 ? 11.629 94.834 263.014 1.00 29.84 630 TRP A N 1
ATOM 8787 C CA . TRP A 1 630 ? 12.815 95.390 262.381 1.00 28.27 630 TRP A CA 1
ATOM 8788 C C . TRP A 1 630 ? 13.199 96.684 263.084 1.00 28.47 630 TRP A C 1
ATOM 8789 O O . TRP A 1 630 ? 12.347 97.395 263.623 1.00 29.80 630 TRP A O 1
ATOM 8810 N N . ALA A 1 631 ? 14.500 96.974 263.082 1.00 27.02 631 ALA A N 1
ATOM 8811 C CA . ALA A 1 631 ? 15.034 98.156 263.742 1.00 28.84 631 ALA A CA 1
ATOM 8812 C C . ALA A 1 631 ? 16.174 98.732 262.918 1.00 29.07 631 ALA A C 1
ATOM 8813 O O . ALA A 1 631 ? 17.039 97.994 262.438 1.00 29.14 631 ALA A O 1
ATOM 8820 N N . LEU A 1 632 ? 16.172 100.053 262.764 1.00 33.30 632 LEU A N 1
ATOM 8821 C CA . LEU A 1 632 ? 17.208 100.769 262.033 1.00 34.69 632 LEU A CA 1
ATOM 8822 C C . LEU A 1 632 ? 18.115 101.493 263.017 1.00 35.60 632 LEU A C 1
ATOM 8823 O O . LEU A 1 632 ? 17.633 102.208 263.902 1.00 38.04 632 LEU A O 1
ATOM 8839 N N . TRP A 1 633 ? 19.422 101.313 262.853 1.00 32.68 633 TRP A N 1
ATOM 8840 C CA . TRP A 1 633 ? 20.422 101.924 263.721 1.00 33.85 633 TRP A CA 1
ATOM 8841 C C . TRP A 1 633 ? 21.144 103.018 262.946 1.00 36.43 633 TRP A C 1
ATOM 8842 O O . TRP A 1 633 ? 21.810 102.737 261.943 1.00 35.71 633 TRP A O 1
ATOM 8863 N N . GLU A 1 634 ? 21.012 104.257 263.413 1.00 43.36 634 GLU A N 1
ATOM 8864 C CA . GLU A 1 634 ? 21.644 105.393 262.757 1.00 45.55 634 GLU A CA 1
ATOM 8865 C C . GLU A 1 634 ? 23.124 105.453 263.112 1.00 50.61 634 GLU A C 1
ATOM 8866 O O . GLU A 1 634 ? 23.507 105.291 264.274 1.00 47.45 634 GLU A O 1
ATOM 8878 N N . ARG A 1 635 ? 23.953 105.701 262.105 1.00 38.56 635 ARG A N 1
ATOM 8879 C CA . ARG A 1 635 ? 25.400 105.655 262.247 1.00 41.25 635 ARG A CA 1
ATOM 8880 C C . ARG A 1 635 ? 25.973 107.054 262.432 1.00 47.86 635 ARG A C 1
ATOM 8881 O O . ARG A 1 635 ? 25.585 107.994 261.733 1.00 48.96 635 ARG A O 1
ATOM 8902 N N . ASN A 1 636 ? 26.905 107.179 263.374 1.00 53.35 636 ASN A N 1
ATOM 8903 C CA . ASN A 1 636 ? 27.666 108.409 263.570 1.00 58.56 636 ASN A CA 1
ATOM 8904 C C . ASN A 1 636 ? 28.911 108.333 262.691 1.00 61.11 636 ASN A C 1
ATOM 8905 O O . ASN A 1 636 ? 29.840 107.573 262.982 1.00 58.05 636 ASN A O 1
ATOM 8933 N N . GLU A 1 638 ? 31.426 109.975 262.322 1.00 80.79 638 GLU A N 1
ATOM 8934 C CA . GLU A 1 638 ? 32.687 110.421 262.904 1.00 81.12 638 GLU A CA 1
ATOM 8935 C C . GLU A 1 638 ? 33.256 109.437 263.915 1.00 81.34 638 GLU A C 1
ATOM 8936 O O . GLU A 1 638 ? 34.461 109.165 263.896 1.00 80.69 638 GLU A O 1
ATOM 8948 N N . ASP A 1 639 ? 32.418 108.898 264.801 1.00 64.39 639 ASP A N 1
ATOM 8949 C CA . ASP A 1 639 ? 32.845 107.938 265.808 1.00 61.76 639 ASP A CA 1
ATOM 8950 C C . ASP A 1 639 ? 32.626 106.490 265.383 1.00 55.62 639 ASP A C 1
ATOM 8951 O O . ASP A 1 639 ? 33.120 105.581 266.058 1.00 54.61 639 ASP A O 1
ATOM 8960 N N . ASN A 1 640 ? 31.912 106.254 264.281 1.00 56.55 640 ASN A N 1
ATOM 8961 C CA . ASN A 1 640 ? 31.560 104.902 263.845 1.00 50.67 640 ASN A CA 1
ATOM 8962 C C . ASN A 1 640 ? 30.776 104.161 264.927 1.00 48.86 640 ASN A C 1
ATOM 8963 O O . ASN A 1 640 ? 30.916 102.949 265.109 1.00 48.36 640 ASN A O 1
ATOM 8974 N N . THR A 1 641 ? 29.936 104.899 265.644 1.00 48.58 641 THR A N 1
ATOM 8975 C CA . THR A 1 641 ? 29.019 104.345 266.628 1.00 44.10 641 THR A CA 1
ATOM 8976 C C . THR A 1 641 ? 27.603 104.363 266.066 1.00 41.17 641 THR A C 1
ATOM 8977 O O . THR A 1 641 ? 27.343 104.903 264.988 1.00 40.22 641 THR A O 1
ATOM 8988 N N . PHE A 1 642 ? 26.678 103.765 266.813 1.00 37.95 642 PHE A N 1
ATOM 8989 C CA . PHE A 1 642 ? 25.309 103.621 266.343 1.00 36.20 642 PHE A CA 1
ATOM 8990 C C . PHE A 1 642 ? 24.335 103.898 267.478 1.00 37.30 642 PHE A C 1
ATOM 8991 O O . PHE A 1 642 ? 24.653 103.714 268.655 1.00 34.70 642 PHE A O 1
ATOM 9008 N N . GLU A 1 643 ? 23.140 104.349 267.098 1.00 43.17 643 GLU A N 1
ATOM 9009 C CA . GLU A 1 643 ? 22.058 104.642 268.029 1.00 44.08 643 GLU A CA 1
ATOM 9010 C C . GLU A 1 643 ? 20.744 104.215 267.398 1.00 42.13 643 GLU A C 1
ATOM 9011 O O . GLU A 1 643 ? 20.483 104.531 266.234 1.00 41.28 643 GLU A O 1
ATOM 9023 N N . LEU A 1 644 ? 19.921 103.508 268.164 1.00 33.22 644 LEU A N 1
ATOM 9024 C CA . LEU A 1 644 ? 18.593 103.148 267.690 1.00 32.14 644 LEU A CA 1
ATOM 9025 C C . LEU A 1 644 ? 17.826 104.408 267.305 1.00 33.14 644 LEU A C 1
ATOM 9026 O O . LEU A 1 644 ? 17.749 105.361 268.084 1.00 34.86 644 LEU A O 1
ATOM 9042 N N . ARG A 1 645 ? 17.270 104.417 266.093 1.00 39.54 645 ARG A N 1
ATOM 9043 C CA . ARG A 1 645 ? 16.564 105.590 265.578 1.00 42.24 645 ARG A CA 1
ATOM 9044 C C . ARG A 1 645 ? 15.151 105.283 265.105 1.00 38.98 645 ARG A C 1
ATOM 9045 O O . ARG A 1 645 ? 14.251 106.101 265.317 1.00 38.03 645 ARG A O 1
ATOM 9066 N N . PHE A 1 646 ? 14.936 104.137 264.462 1.00 35.52 646 PHE A N 1
ATOM 9067 C CA . PHE A 1 646 ? 13.611 103.727 264.022 1.00 34.46 646 PHE A CA 1
ATOM 9068 C C . PHE A 1 646 ? 13.406 102.261 264.372 1.00 33.40 646 PHE A C 1
ATOM 9069 O O . PHE A 1 646 ? 14.345 101.462 264.328 1.00 31.86 646 PHE A O 1
ATOM 9086 N N . LYS A 1 647 ? 12.168 101.915 264.719 1.00 36.57 647 LYS A N 1
ATOM 9087 C CA . LYS A 1 647 ? 11.817 100.533 265.017 1.00 38.38 647 LYS A CA 1
ATOM 9088 C C . LYS A 1 647 ? 10.343 100.315 264.709 1.00 39.84 647 LYS A C 1
ATOM 9089 O O . LYS A 1 647 ? 9.555 101.261 264.632 1.00 41.82 647 LYS A O 1
ATOM 9108 N N . ASN A 1 648 ? 9.983 99.046 264.523 1.00 32.44 648 ASN A N 1
ATOM 9109 C CA . ASN A 1 648 ? 8.599 98.661 264.262 1.00 34.14 648 ASN A CA 1
ATOM 9110 C C . ASN A 1 648 ? 8.376 97.281 264.860 1.00 37.00 648 ASN A C 1
ATOM 9111 O O . ASN A 1 648 ? 9.051 96.321 264.476 1.00 35.02 648 ASN A O 1
ATOM 9122 N N . GLU A 1 649 ? 7.433 97.183 265.792 1.00 48.94 649 GLU A N 1
ATOM 9123 C CA . GLU A 1 649 ? 7.203 95.948 266.526 1.00 53.74 649 GLU A CA 1
ATOM 9124 C C . GLU A 1 649 ? 6.115 95.076 265.911 1.00 57.27 649 GLU A C 1
ATOM 9125 O O . GLU A 1 649 ? 5.969 93.919 266.319 1.00 55.45 649 GLU A O 1
ATOM 9137 N N . LYS A 1 650 ? 5.347 95.593 264.951 1.00 63.88 650 LYS A N 1
ATOM 9138 C CA . LYS A 1 650 ? 4.342 94.801 264.238 1.00 67.39 650 LYS A CA 1
ATOM 9139 C C . LYS A 1 650 ? 4.379 95.130 262.749 1.00 94.09 650 LYS A C 1
ATOM 9140 O O . LYS A 1 650 ? 3.376 95.542 262.160 1.00 71.63 650 LYS A O 1
ATOM 9159 N N . PRO A 1 651 ? 5.536 94.950 262.103 1.00 41.64 651 PRO A N 1
ATOM 9160 C CA . PRO A 1 651 ? 5.593 95.108 260.644 1.00 38.98 651 PRO A CA 1
ATOM 9161 C C . PRO A 1 651 ? 5.171 93.843 259.913 1.00 32.11 651 PRO A C 1
ATOM 9162 O O . PRO A 1 651 ? 4.643 93.905 258.799 1.00 31.17 651 PRO A O 1
ATOM 9173 N N . HIS A 1 652 ? 5.407 92.690 260.537 1.00 45.84 652 HIS A N 1
ATOM 9174 C CA . HIS A 1 652 ? 5.077 91.398 259.956 1.00 38.45 652 HIS A CA 1
ATOM 9175 C C . HIS A 1 652 ? 4.368 90.531 260.987 1.00 36.49 652 HIS A C 1
ATOM 9176 O O . HIS A 1 652 ? 4.405 90.797 262.191 1.00 35.27 652 HIS A O 1
ATOM 9190 N N . THR A 1 653 ? 3.720 89.477 260.489 1.00 44.28 653 THR A N 1
ATOM 9191 C CA . THR A 1 653 ? 2.975 88.551 261.331 1.00 44.04 653 THR A CA 1
ATOM 9192 C C . THR A 1 653 ? 3.810 87.369 261.798 1.00 42.10 653 THR A C 1
ATOM 9193 O O . THR A 1 653 ? 3.479 86.760 262.821 1.00 44.47 653 THR A O 1
ATOM 9204 N N . ARG A 1 654 ? 4.869 87.023 261.073 1.00 35.38 654 ARG A N 1
ATOM 9205 C CA . ARG A 1 654 ? 5.689 85.867 261.404 1.00 35.30 654 ARG A CA 1
ATOM 9206 C C . ARG A 1 654 ? 7.152 86.261 261.229 1.00 31.62 654 ARG A C 1
ATOM 9207 O O . ARG A 1 654 ? 7.478 87.435 261.028 1.00 31.50 654 ARG A O 1
ATOM 9228 N N . ILE A 1 655 ? 8.037 85.264 261.310 1.00 23.21 655 ILE A N 1
ATOM 9229 C CA . ILE A 1 655 ? 9.467 85.507 261.179 1.00 22.44 655 ILE A CA 1
ATOM 9230 C C . ILE A 1 655 ? 9.742 86.352 259.944 1.00 21.26 655 ILE A C 1
ATOM 9231 O O . ILE A 1 655 ? 9.147 86.147 258.881 1.00 21.45 655 ILE A O 1
ATOM 9247 N N . ILE A 1 656 ? 10.652 87.311 260.087 1.00 29.00 656 ILE A N 1
ATOM 9248 C CA . ILE A 1 656 ? 11.228 88.026 258.956 1.00 27.57 656 ILE A CA 1
ATOM 9249 C C . ILE A 1 656 ? 12.532 87.325 258.605 1.00 26.92 656 ILE A C 1
ATOM 9250 O O . ILE A 1 656 ? 13.452 87.266 259.430 1.00 26.67 656 ILE A O 1
ATOM 9266 N N . TRP A 1 657 ? 12.611 86.781 257.389 1.00 27.57 657 TRP A N 1
ATOM 9267 C CA . TRP A 1 657 ? 13.758 85.969 257.000 1.00 26.97 657 TRP A CA 1
ATOM 9268 C C . TRP A 1 657 ? 14.867 86.770 256.334 1.00 27.79 657 TRP A C 1
ATOM 9269 O O . TRP A 1 657 ? 16.042 86.411 256.477 1.00 28.84 657 TRP A O 1
ATOM 9290 N N . ASP A 1 658 ? 14.539 87.837 255.608 1.00 24.42 658 ASP A N 1
ATOM 9291 C CA . ASP A 1 658 ? 15.548 88.514 254.803 1.00 24.50 658 ASP A CA 1
ATOM 9292 C C . ASP A 1 658 ? 15.096 89.936 254.504 1.00 22.89 658 ASP A C 1
ATOM 9293 O O . ASP A 1 658 ? 13.903 90.249 254.527 1.00 19.23 658 ASP A O 1
ATOM 9302 N N . ALA A 1 659 ? 16.073 90.794 254.225 1.00 17.37 659 ALA A N 1
ATOM 9303 C CA . ALA A 1 659 ? 15.807 92.181 253.876 1.00 17.91 659 ALA A CA 1
ATOM 9304 C C . ALA A 1 659 ? 16.927 92.677 252.973 1.00 19.66 659 ALA A C 1
ATOM 9305 O O . ALA A 1 659 ? 17.983 92.053 252.857 1.00 18.37 659 ALA A O 1
ATOM 9312 N N . ASP A 1 660 ? 16.684 93.814 252.327 1.00 32.73 660 ASP A N 1
ATOM 9313 C CA . ASP A 1 660 ? 17.667 94.392 251.421 1.00 34.52 660 ASP A CA 1
ATOM 9314 C C . ASP A 1 660 ? 17.241 95.812 251.076 1.00 36.61 660 ASP A C 1
ATOM 9315 O O . ASP A 1 660 ? 16.047 96.109 250.980 1.00 38.24 660 ASP A O 1
ATOM 9324 N N . TRP A 1 661 ? 18.231 96.681 250.904 1.00 28.41 661 TRP A N 1
ATOM 9325 C CA . TRP A 1 661 ? 17.989 98.057 250.502 1.00 29.40 661 TRP A CA 1
ATOM 9326 C C . TRP A 1 661 ? 17.892 98.156 248.985 1.00 29.80 661 TRP A C 1
ATOM 9327 O O . TRP A 1 661 ? 18.337 97.272 248.248 1.00 29.89 661 TRP A O 1
ATOM 9348 N N . ALA A 1 662 ? 17.306 99.253 248.527 1.00 26.02 662 ALA A N 1
ATOM 9349 C CA . ALA A 1 662 ? 17.218 99.566 247.113 1.00 26.51 662 ALA A CA 1
ATOM 9350 C C . ALA A 1 662 ? 18.191 100.681 246.748 1.00 27.06 662 ALA A C 1
ATOM 9351 O O . ALA A 1 662 ? 18.670 101.414 247.621 1.00 25.09 662 ALA A O 1
ATOM 9358 N N . PRO A 1 663 ? 18.516 100.833 245.465 1.00 35.21 663 PRO A N 1
ATOM 9359 C CA . PRO A 1 663 ? 19.441 101.900 245.065 1.00 37.78 663 PRO A CA 1
ATOM 9360 C C . PRO A 1 663 ? 18.941 103.268 245.505 1.00 40.14 663 PRO A C 1
ATOM 9361 O O . PRO A 1 663 ? 17.744 103.558 245.457 1.00 41.87 663 PRO A O 1
ATOM 9372 N N . LEU A 1 664 ? 19.881 104.118 245.931 1.00 34.08 664 LEU A N 1
ATOM 9373 C CA . LEU A 1 664 ? 19.515 105.451 246.398 1.00 33.40 664 LEU A CA 1
ATOM 9374 C C . LEU A 1 664 ? 18.781 106.242 245.329 1.00 32.99 664 LEU A C 1
ATOM 9375 O O . LEU A 1 664 ? 17.897 107.043 245.650 1.00 33.60 664 LEU A O 1
ATOM 9391 N N . GLU A 1 665 ? 19.127 106.039 244.057 1.00 45.38 665 GLU A N 1
ATOM 9392 C CA . GLU A 1 665 ? 18.431 106.745 242.987 1.00 48.31 665 GLU A CA 1
ATOM 9393 C C . GLU A 1 665 ? 16.937 106.453 242.996 1.00 48.12 665 GLU A C 1
ATOM 9394 O O . GLU A 1 665 ? 16.157 107.231 242.435 1.00 49.66 665 GLU A O 1
ATOM 9406 N N . PHE A 1 666 ? 16.526 105.346 243.616 1.00 38.73 666 PHE A N 1
ATOM 9407 C CA . PHE A 1 666 ? 15.110 105.031 243.753 1.00 36.90 666 PHE A CA 1
ATOM 9408 C C . PHE A 1 666 ? 14.491 105.742 244.948 1.00 37.71 666 PHE A C 1
ATOM 9409 O O . PHE A 1 666 ? 13.302 106.078 244.915 1.00 38.90 666 PHE A O 1
ATOM 9426 N N . GLY A 1 667 ? 15.273 105.979 245.994 1.00 35.43 667 GLY A N 1
ATOM 9427 C CA . GLY A 1 667 ? 14.815 106.644 247.191 1.00 36.51 667 GLY A CA 1
ATOM 9428 C C . GLY A 1 667 ? 15.428 106.006 248.416 1.00 35.11 667 GLY A C 1
ATOM 9429 O O . GLY A 1 667 ? 16.368 105.216 248.329 1.00 34.32 667 GLY A O 1
ATOM 9433 N N . ASN A 1 668 ? 14.883 106.363 249.576 1.00 40.67 668 ASN A N 1
ATOM 9434 C CA . ASN A 1 668 ? 15.316 105.821 250.864 1.00 41.77 668 ASN A CA 1
ATOM 9435 C C . ASN A 1 668 ? 14.374 104.668 251.200 1.00 42.02 668 ASN A C 1
ATOM 9436 O O . ASN A 1 668 ? 13.357 104.846 251.871 1.00 43.66 668 ASN A O 1
ATOM 9447 N N . VAL A 1 669 ? 14.720 103.472 250.726 1.00 31.07 669 VAL A N 1
ATOM 9448 C CA . VAL A 1 669 ? 13.800 102.340 250.721 1.00 30.79 669 VAL A CA 1
ATOM 9449 C C . VAL A 1 669 ? 14.541 101.074 251.125 1.00 28.59 669 VAL A C 1
ATOM 9450 O O . VAL A 1 669 ? 15.703 100.875 250.759 1.00 28.47 669 VAL A O 1
ATOM 9463 N N . PHE A 1 670 ? 13.856 100.214 251.878 1.00 29.48 670 PHE A N 1
ATOM 9464 C CA . PHE A 1 670 ? 14.309 98.852 252.110 1.00 28.58 670 PHE A CA 1
ATOM 9465 C C . PHE A 1 670 ? 13.102 97.929 252.045 1.00 27.69 670 PHE A C 1
ATOM 9466 O O . PHE A 1 670 ? 11.955 98.362 252.183 1.00 27.48 670 PHE A O 1
ATOM 9483 N N . VAL A 1 671 ? 13.375 96.646 251.820 1.00 36.83 671 VAL A N 1
ATOM 9484 C CA . VAL A 1 671 ? 12.338 95.642 251.631 1.00 38.07 671 VAL A CA 1
ATOM 9485 C C . VAL A 1 671 ? 12.561 94.517 252.630 1.00 37.06 671 VAL A C 1
ATOM 9486 O O . VAL A 1 671 ? 13.699 94.189 252.981 1.00 38.63 671 VAL A O 1
ATOM 9499 N N . THR A 1 672 ? 11.459 93.928 253.092 1.00 28.22 672 THR A N 1
ATOM 9500 C CA . THR A 1 672 ? 11.488 92.821 254.036 1.00 26.53 672 THR A CA 1
ATOM 9501 C C . THR A 1 672 ? 10.777 91.611 253.443 1.00 25.00 672 THR A C 1
ATOM 9502 O O . THR A 1 672 ? 9.894 91.744 252.589 1.00 23.85 672 THR A O 1
ATOM 9513 N N . ALA A 1 673 ? 11.178 90.427 253.906 1.00 27.33 673 ALA A N 1
ATOM 9514 C CA . ALA A 1 673 ? 10.602 89.161 253.466 1.00 28.31 673 ALA A CA 1
ATOM 9515 C C . ALA A 1 673 ? 10.380 88.284 254.688 1.00 28.63 673 ALA A C 1
ATOM 9516 O O . ALA A 1 673 ? 11.288 88.128 255.510 1.00 28.26 673 ALA A O 1
ATOM 9523 N N . SER A 1 674 ? 9.186 87.705 254.803 1.00 23.60 674 SER A N 1
ATOM 9524 C CA . SER A 1 674 ? 8.764 87.110 256.061 1.00 24.71 674 SER A CA 1
ATOM 9525 C C . SER A 1 674 ? 8.082 85.768 255.843 1.00 26.02 674 SER A C 1
ATOM 9526 O O . SER A 1 674 ? 7.561 85.467 254.766 1.00 20.91 674 SER A O 1
ATOM 9534 N N . ARG A 1 675 ? 8.089 84.968 256.913 1.00 35.76 675 ARG A N 1
ATOM 9535 C CA . ARG A 1 675 ? 7.376 83.699 256.940 1.00 37.69 675 ARG A CA 1
ATOM 9536 C C . ARG A 1 675 ? 5.877 83.884 256.763 1.00 36.61 675 ARG A C 1
ATOM 9537 O O . ARG A 1 675 ? 5.181 82.922 256.419 1.00 38.81 675 ARG A O 1
ATOM 9558 N N . ASP A 1 676 ? 5.363 85.093 256.988 1.00 31.73 676 ASP A N 1
ATOM 9559 C CA . ASP A 1 676 ? 3.948 85.374 256.794 1.00 31.33 676 ASP A CA 1
ATOM 9560 C C . ASP A 1 676 ? 3.579 85.533 255.322 1.00 29.78 676 ASP A C 1
ATOM 9561 O O . ASP A 1 676 ? 2.502 86.060 255.022 1.00 29.04 676 ASP A O 1
ATOM 9570 N N . LYS A 1 677 ? 4.460 85.119 254.410 1.00 29.62 677 LYS A N 1
ATOM 9571 C CA . LYS A 1 677 ? 4.197 84.964 252.981 1.00 29.43 677 LYS A CA 1
ATOM 9572 C C . LYS A 1 677 ? 4.175 86.284 252.222 1.00 27.83 677 LYS A C 1
ATOM 9573 O O . LYS A 1 677 ? 3.805 86.286 251.039 1.00 26.94 677 LYS A O 1
ATOM 9592 N N . THR A 1 678 ? 4.577 87.396 252.835 1.00 26.50 678 THR A N 1
ATOM 9593 C CA . THR A 1 678 ? 4.489 88.703 252.200 1.00 28.69 678 THR A CA 1
ATOM 9594 C C . THR A 1 678 ? 5.865 89.339 252.050 1.00 27.24 678 THR A C 1
ATOM 9595 O O . THR A 1 678 ? 6.779 89.088 252.841 1.00 26.33 678 THR A O 1
ATOM 9606 N N . VAL A 1 679 ? 5.995 90.164 251.014 1.00 28.61 679 VAL A N 1
ATOM 9607 C CA . VAL A 1 679 ? 7.141 91.044 250.821 1.00 27.88 679 VAL A CA 1
ATOM 9608 C C . VAL A 1 679 ? 6.649 92.478 250.949 1.00 28.68 679 VAL A C 1
ATOM 9609 O O . VAL A 1 679 ? 5.715 92.883 250.248 1.00 29.82 679 VAL A O 1
ATOM 9622 N N . LYS A 1 680 ? 7.273 93.244 251.840 1.00 26.86 680 LYS A N 1
ATOM 9623 C CA . LYS A 1 680 ? 6.832 94.596 252.150 1.00 27.98 680 LYS A CA 1
ATOM 9624 C C . LYS A 1 680 ? 7.936 95.599 251.842 1.00 26.46 680 LYS A C 1
ATOM 9625 O O . LYS A 1 680 ? 9.120 95.322 252.055 1.00 24.70 680 LYS A O 1
ATOM 9644 N N . VAL A 1 681 ? 7.533 96.762 251.338 1.00 34.42 681 VAL A N 1
ATOM 9645 C CA . VAL A 1 681 ? 8.445 97.838 250.966 1.00 35.08 681 VAL A CA 1
ATOM 9646 C C . VAL A 1 681 ? 8.247 98.990 251.941 1.00 37.12 681 VAL A C 1
ATOM 9647 O O . VAL A 1 681 ? 7.109 99.397 252.208 1.00 38.06 681 VAL A O 1
ATOM 9660 N N . TRP A 1 682 ? 9.352 99.523 252.460 1.00 33.87 682 TRP A N 1
ATOM 9661 C CA . TRP A 1 682 ? 9.326 100.565 253.480 1.00 36.24 682 TRP A CA 1
ATOM 9662 C C . TRP A 1 682 ? 10.111 101.767 252.981 1.00 36.58 682 TRP A C 1
ATOM 9663 O O . TRP A 1 682 ? 11.313 101.659 252.720 1.00 36.11 682 TRP A O 1
ATOM 9684 N N . ARG A 1 683 ? 9.436 102.907 252.858 1.00 33.60 683 ARG A N 1
ATOM 9685 C CA . ARG A 1 683 ? 10.052 104.143 252.395 1.00 36.23 683 ARG A CA 1
ATOM 9686 C C . ARG A 1 683 ? 10.067 105.171 253.518 1.00 39.46 683 ARG A C 1
ATOM 9687 O O . ARG A 1 683 ? 9.103 105.288 254.281 1.00 39.63 683 ARG A O 1
ATOM 9708 N N . HIS A 1 684 ? 11.163 105.919 253.604 1.00 46.14 684 HIS A N 1
ATOM 9709 C CA . HIS A 1 684 ? 11.302 106.959 254.613 1.00 49.28 684 HIS A CA 1
ATOM 9710 C C . HIS A 1 684 ? 10.511 108.195 254.214 1.00 52.55 684 HIS A C 1
ATOM 9711 O O . HIS A 1 684 ? 10.496 108.590 253.046 1.00 51.40 684 HIS A O 1
ATOM 9725 N N . GLN A 1 685 ? 9.856 108.808 255.197 1.00 53.39 685 GLN A N 1
ATOM 9726 C CA . GLN A 1 685 ? 9.106 110.037 254.979 1.00 59.07 685 GLN A CA 1
ATOM 9727 C C . GLN A 1 685 ? 9.349 110.982 256.144 1.00 62.66 685 GLN A C 1
ATOM 9728 O O . GLN A 1 685 ? 9.310 110.561 257.304 1.00 60.20 685 GLN A O 1
ATOM 9742 N N . LYS A 1 686 ? 9.607 112.255 255.832 1.00 63.25 686 LYS A N 1
ATOM 9743 C CA . LYS A 1 686 ? 9.711 113.279 256.865 1.00 68.20 686 LYS A CA 1
ATOM 9744 C C . LYS A 1 686 ? 8.347 113.761 257.341 1.00 70.62 686 LYS A C 1
ATOM 9745 O O . LYS A 1 686 ? 8.244 114.284 258.456 1.00 69.43 686 LYS A O 1
ATOM 9764 N N . GLU A 1 687 ? 7.305 113.597 256.522 1.00 90.37 687 GLU A N 1
ATOM 9765 C CA . GLU A 1 687 ? 5.940 113.962 256.880 1.00 90.68 687 GLU A CA 1
ATOM 9766 C C . GLU A 1 687 ? 5.584 113.292 258.203 1.00 92.11 687 GLU A C 1
ATOM 9767 O O . GLU A 1 687 ? 6.305 112.388 258.645 1.00 89.23 687 GLU A O 1
ATOM 9779 N N . PRO A 1 688 ? 4.487 113.687 258.868 1.00 91.77 688 PRO A N 1
ATOM 9780 C CA . PRO A 1 688 ? 4.348 113.206 260.244 1.00 90.73 688 PRO A CA 1
ATOM 9781 C C . PRO A 1 688 ? 4.081 111.703 260.308 1.00 93.93 688 PRO A C 1
ATOM 9782 O O . PRO A 1 688 ? 3.055 111.308 259.761 1.00 91.32 688 PRO A O 1
ATOM 9793 N N . ALA A 1 689 ? 4.930 110.876 260.926 1.00 68.99 689 ALA A N 1
ATOM 9794 C CA . ALA A 1 689 ? 6.141 111.274 261.642 1.00 65.38 689 ALA A CA 1
ATOM 9795 C C . ALA A 1 689 ? 7.389 110.894 260.857 1.00 61.01 689 ALA A C 1
ATOM 9796 O O . ALA A 1 689 ? 7.300 110.294 259.789 1.00 61.20 689 ALA A O 1
ATOM 9803 N N . ASP A 1 690 ? 8.552 111.246 261.399 1.00 62.90 690 ASP A N 1
ATOM 9804 C CA . ASP A 1 690 ? 9.836 110.864 260.815 1.00 57.07 690 ASP A CA 1
ATOM 9805 C C . ASP A 1 690 ? 10.046 109.377 261.064 1.00 51.08 690 ASP A C 1
ATOM 9806 O O . ASP A 1 690 ? 10.365 108.959 262.180 1.00 49.75 690 ASP A O 1
ATOM 9815 N N . ASP A 1 691 ? 9.862 108.565 260.026 1.00 58.58 691 ASP A N 1
ATOM 9816 C CA . ASP A 1 691 ? 9.913 107.118 260.182 1.00 54.26 691 ASP A CA 1
ATOM 9817 C C . ASP A 1 691 ? 9.794 106.477 258.806 1.00 50.71 691 ASP A C 1
ATOM 9818 O O . ASP A 1 691 ? 9.392 107.122 257.834 1.00 49.69 691 ASP A O 1
ATOM 9827 N N . TYR A 1 692 ? 10.156 105.198 258.739 1.00 45.18 692 TYR A N 1
ATOM 9828 C CA . TYR A 1 692 ? 9.947 104.390 257.544 1.00 43.12 692 TYR A CA 1
ATOM 9829 C C . TYR A 1 692 ? 8.567 103.747 257.633 1.00 42.41 692 TYR A C 1
ATOM 9830 O O . TYR A 1 692 ? 8.297 102.976 258.561 1.00 41.88 692 TYR A O 1
ATOM 9848 N N . VAL A 1 693 ? 7.699 104.067 256.677 1.00 33.44 693 VAL A N 1
ATOM 9849 C CA . VAL A 1 693 ? 6.317 103.608 256.695 1.00 31.93 693 VAL A CA 1
ATOM 9850 C C . VAL A 1 693 ? 6.105 102.592 255.581 1.00 36.69 693 VAL A C 1
ATOM 9851 O O . VAL A 1 693 ? 6.867 102.512 254.613 1.00 35.96 693 VAL A O 1
ATOM 9864 N N . LEU A 1 694 ? 5.041 101.808 255.728 1.00 37.49 694 LEU A N 1
ATOM 9865 C CA . LEU A 1 694 ? 4.718 100.784 254.745 1.00 30.19 694 LEU A CA 1
ATOM 9866 C C . LEU A 1 694 ? 4.182 101.426 253.473 1.00 31.31 694 LEU A C 1
ATOM 9867 O O . LEU A 1 694 ? 3.253 102.237 253.516 1.00 33.02 694 LEU A O 1
ATOM 9883 N N . GLU A 1 695 ? 4.765 101.055 252.338 1.00 38.66 695 GLU A N 1
ATOM 9884 C CA . GLU A 1 695 ? 4.374 101.590 251.039 1.00 41.03 695 GLU A CA 1
ATOM 9885 C C . GLU A 1 695 ? 3.577 100.606 250.199 1.00 40.11 695 GLU A C 1
ATOM 9886 O O . GLU A 1 695 ? 2.591 100.996 249.570 1.00 40.55 695 GLU A O 1
ATOM 9898 N N . ALA A 1 696 ? 3.978 99.336 250.173 1.00 40.65 696 ALA A N 1
ATOM 9899 C CA . ALA A 1 696 ? 3.290 98.333 249.374 1.00 39.73 696 ALA A CA 1
ATOM 9900 C C . ALA A 1 696 ? 3.631 96.954 249.917 1.00 39.75 696 ALA A C 1
ATOM 9901 O O . ALA A 1 696 ? 4.619 96.772 250.633 1.00 39.04 696 ALA A O 1
ATOM 9908 N N . SER A 1 697 ? 2.795 95.984 249.557 1.00 38.51 697 SER A N 1
ATOM 9909 C CA . SER A 1 697 ? 2.949 94.618 250.029 1.00 36.86 697 SER A CA 1
ATOM 9910 C C . SER A 1 697 ? 2.481 93.673 248.934 1.00 37.56 697 SER A C 1
ATOM 9911 O O . SER A 1 697 ? 1.737 94.062 248.031 1.00 40.03 697 SER A O 1
ATOM 9919 N N . ILE A 1 698 ? 2.926 92.424 249.020 1.00 30.34 698 ILE A N 1
ATOM 9920 C CA . ILE A 1 698 ? 2.553 91.410 248.038 1.00 32.44 698 ILE A CA 1
ATOM 9921 C C . ILE A 1 698 ? 2.595 90.046 248.713 1.00 30.89 698 ILE A C 1
ATOM 9922 O O . ILE A 1 698 ? 3.571 89.706 249.387 1.00 28.23 698 ILE A O 1
ATOM 9938 N N . LYS A 1 699 ? 1.529 89.270 248.533 1.00 39.11 699 LYS A N 1
ATOM 9939 C CA . LYS A 1 699 ? 1.353 87.977 249.179 1.00 38.74 699 LYS A CA 1
ATOM 9940 C C . LYS A 1 699 ? 1.779 86.851 248.242 1.00 38.22 699 LYS A C 1
ATOM 9941 O O . LYS A 1 699 ? 1.653 86.955 247.019 1.00 38.67 699 LYS A O 1
ATOM 9960 N N . HIS A 1 700 ? 2.277 85.768 248.830 1.00 28.48 700 HIS A N 1
ATOM 9961 C CA . HIS A 1 700 ? 2.731 84.596 248.090 1.00 28.54 700 HIS A CA 1
ATOM 9962 C C . HIS A 1 700 ? 2.000 83.352 248.584 1.00 29.22 700 HIS A C 1
ATOM 9963 O O . HIS A 1 700 ? 1.161 83.408 249.485 1.00 28.00 700 HIS A O 1
ATOM 9977 N N . THR A 1 701 ? 2.337 82.215 247.971 1.00 45.27 701 THR A N 1
ATOM 9978 C CA . THR A 1 701 ? 1.741 80.938 248.349 1.00 48.22 701 THR A CA 1
ATOM 9979 C C . THR A 1 701 ? 2.423 80.343 249.575 1.00 46.53 701 THR A C 1
ATOM 9980 O O . THR A 1 701 ? 1.764 79.717 250.413 1.00 47.75 701 THR A O 1
ATOM 9991 N N . LYS A 1 702 ? 3.734 80.527 249.693 1.00 43.41 702 LYS A N 1
ATOM 9992 C CA . LYS A 1 702 ? 4.525 79.925 250.753 1.00 42.38 702 LYS A CA 1
ATOM 9993 C C . LYS A 1 702 ? 5.337 81.011 251.448 1.00 39.95 702 LYS A C 1
ATOM 9994 O O . LYS A 1 702 ? 5.289 82.189 251.081 1.00 40.80 702 LYS A O 1
ATOM 10013 N N . ALA A 1 703 ? 6.085 80.605 252.470 1.00 34.27 703 ALA A N 1
ATOM 10014 C CA . ALA A 1 703 ? 6.937 81.538 253.190 1.00 30.51 703 ALA A CA 1
ATOM 10015 C C . ALA A 1 703 ? 8.032 82.070 252.276 1.00 29.11 703 ALA A C 1
ATOM 10016 O O . ALA A 1 703 ? 8.622 81.327 251.488 1.00 30.89 703 ALA A O 1
ATOM 10023 N N . VAL A 1 704 ? 8.301 83.367 252.384 1.00 24.10 704 VAL A N 1
ATOM 10024 C CA . VAL A 1 704 ? 9.379 84.003 251.636 1.00 21.59 704 VAL A CA 1
ATOM 10025 C C . VAL A 1 704 ? 10.621 84.003 252.515 1.00 19.76 704 VAL A C 1
ATOM 10026 O O . VAL A 1 704 ? 10.598 84.527 253.634 1.00 19.55 704 VAL A O 1
ATOM 10039 N N . THR A 1 705 ? 11.707 83.423 252.006 1.00 24.11 705 THR A N 1
ATOM 10040 C CA . THR A 1 705 ? 12.916 83.214 252.789 1.00 23.25 705 THR A CA 1
ATOM 10041 C C . THR A 1 705 ? 14.112 84.017 252.301 1.00 20.17 705 THR A C 1
ATOM 10042 O O . THR A 1 705 ? 15.103 84.121 253.032 1.00 21.13 705 THR A O 1
ATOM 10053 N N . ALA A 1 706 ? 14.057 84.577 251.096 1.00 19.72 706 ALA A N 1
ATOM 10054 C CA . ALA A 1 706 ? 15.179 85.325 250.554 1.00 18.71 706 ALA A CA 1
ATOM 10055 C C . ALA A 1 706 ? 14.657 86.400 249.620 1.00 19.00 706 ALA A C 1
ATOM 10056 O O . ALA A 1 706 ? 13.600 86.247 249.001 1.00 19.46 706 ALA A O 1
ATOM 10063 N N . ILE A 1 707 ? 15.421 87.483 249.508 1.00 24.11 707 ILE A N 1
ATOM 10064 C CA . ILE A 1 707 ? 15.038 88.604 248.663 1.00 26.10 707 ILE A CA 1
ATOM 10065 C C . ILE A 1 707 ? 16.301 89.370 248.313 1.00 28.01 707 ILE A C 1
ATOM 10066 O O . ILE A 1 707 ? 17.235 89.454 249.116 1.00 29.49 707 ILE A O 1
ATOM 10082 N N . SER A 1 708 ? 16.335 89.923 247.103 1.00 28.16 708 SER A N 1
ATOM 10083 C CA . SER A 1 708 ? 17.505 90.664 246.653 1.00 27.79 708 SER A CA 1
ATOM 10084 C C . SER A 1 708 ? 17.090 91.718 245.640 1.00 27.20 708 SER A C 1
ATOM 10085 O O . SER A 1 708 ? 16.368 91.419 244.684 1.00 26.81 708 SER A O 1
ATOM 10093 N N . ILE A 1 709 ? 17.555 92.943 245.856 1.00 21.73 709 ILE A N 1
ATOM 10094 C CA . ILE A 1 709 ? 17.344 94.048 244.931 1.00 24.33 709 ILE A CA 1
ATOM 10095 C C . ILE A 1 709 ? 18.643 94.289 244.179 1.00 24.41 709 ILE A C 1
ATOM 10096 O O . ILE A 1 709 ? 19.728 94.295 244.775 1.00 24.96 709 ILE A O 1
ATOM 10112 N N . HIS A 1 710 ? 18.537 94.486 242.869 1.00 26.57 710 HIS A N 1
ATOM 10113 C CA . HIS A 1 710 ? 19.721 94.674 242.044 1.00 28.92 710 HIS A CA 1
ATOM 10114 C C . HIS A 1 710 ? 20.358 96.030 242.327 1.00 33.90 710 HIS A C 1
ATOM 10115 O O . HIS A 1 710 ? 19.666 97.020 242.581 1.00 35.50 710 HIS A O 1
ATOM 10129 N N . ASP A 1 711 ? 21.693 96.070 242.283 1.00 36.82 711 ASP A N 1
ATOM 10130 C CA . ASP A 1 711 ? 22.414 97.303 242.591 1.00 41.05 711 ASP A CA 1
ATOM 10131 C C . ASP A 1 711 ? 22.017 98.429 241.645 1.00 46.66 711 ASP A C 1
ATOM 10132 O O . ASP A 1 711 ? 21.840 99.575 242.072 1.00 47.37 711 ASP A O 1
ATOM 10141 N N . SER A 1 712 ? 21.898 98.128 240.358 1.00 35.34 712 SER A N 1
ATOM 10142 C CA . SER A 1 712 ? 21.472 99.101 239.367 1.00 40.78 712 SER A CA 1
ATOM 10143 C C . SER A 1 712 ? 19.957 99.055 239.190 1.00 40.27 712 SER A C 1
ATOM 10144 O O . SER A 1 712 ? 19.263 98.188 239.727 1.00 36.29 712 SER A O 1
ATOM 10169 N N . ILE A 1 714 ? 16.755 98.875 236.420 1.00 47.90 714 ILE A N 1
ATOM 10170 C CA . ILE A 1 714 ? 16.458 98.311 235.110 1.00 53.42 714 ILE A CA 1
ATOM 10171 C C . ILE A 1 714 ? 15.128 98.883 234.643 1.00 52.28 714 ILE A C 1
ATOM 10172 O O . ILE A 1 714 ? 14.111 98.745 235.333 1.00 46.91 714 ILE A O 1
ATOM 10188 N N . ARG A 1 715 ? 15.137 99.524 233.476 1.00 101.49 715 ARG A N 1
ATOM 10189 C CA . ARG A 1 715 ? 13.916 100.050 232.864 1.00 87.52 715 ARG A CA 1
ATOM 10190 C C . ARG A 1 715 ? 13.196 101.019 233.800 1.00 90.95 715 ARG A C 1
ATOM 10191 O O . ARG A 1 715 ? 11.973 100.981 233.944 1.00 87.78 715 ARG A O 1
ATOM 10212 N N . GLU A 1 716 ? 13.965 101.893 234.448 1.00 70.23 716 GLU A N 1
ATOM 10213 C CA . GLU A 1 716 ? 13.466 102.971 235.299 1.00 69.0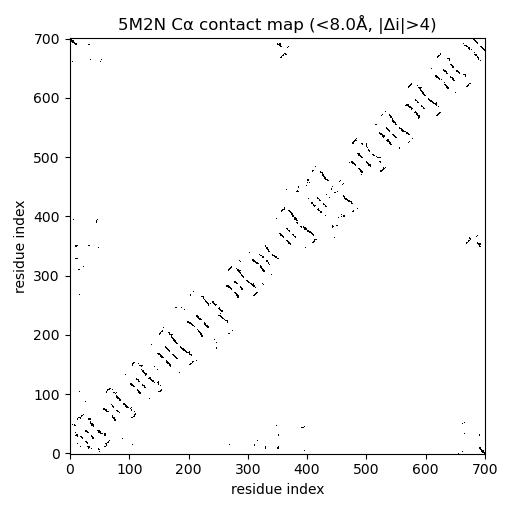8 716 GLU A CA 1
ATOM 10214 C C . GLU A 1 716 ? 12.781 102.473 236.566 1.00 64.03 716 GLU A C 1
ATOM 10215 O O . GLU A 1 716 ? 12.216 103.284 237.312 1.00 65.46 716 GLU A O 1
ATOM 10227 N N . LYS A 1 717 ? 12.810 101.173 236.833 1.00 53.88 717 LYS A N 1
ATOM 10228 C CA . LYS A 1 717 ? 12.301 100.593 238.068 1.00 46.49 717 LYS A CA 1
ATOM 10229 C C . LYS A 1 717 ? 13.423 99.811 238.744 1.00 39.26 717 LYS A C 1
ATOM 10230 O O . LYS A 1 717 ? 14.551 99.752 238.248 1.00 38.21 717 LYS A O 1
ATOM 10249 N N . ILE A 1 718 ? 13.110 99.201 239.884 1.00 44.34 718 ILE A N 1
ATOM 10250 C CA . ILE A 1 718 ? 14.055 98.337 240.574 1.00 38.75 718 ILE A CA 1
ATOM 10251 C C . ILE A 1 718 ? 13.683 96.888 240.292 1.00 37.64 718 ILE A C 1
ATOM 10252 O O . ILE A 1 718 ? 12.535 96.557 239.982 1.00 38.61 718 ILE A O 1
ATOM 10268 N N . LEU A 1 719 ? 14.676 96.010 240.400 1.00 33.08 719 LEU A N 1
ATOM 10269 C CA . LEU A 1 719 ? 14.521 94.591 240.108 1.00 30.28 719 LEU A CA 1
ATOM 10270 C C . LEU A 1 719 ? 14.636 93.813 241.411 1.00 27.18 719 LEU A C 1
ATOM 10271 O O . LEU A 1 719 ? 15.644 93.925 242.115 1.00 26.84 719 LEU A O 1
ATOM 10287 N N . ILE A 1 720 ? 13.608 93.029 241.729 1.00 24.80 720 ILE A N 1
ATOM 10288 C CA . ILE A 1 720 ? 13.541 92.288 242.984 1.00 23.46 720 ILE A CA 1
ATOM 10289 C C . ILE A 1 720 ? 13.382 90.809 242.665 1.00 22.07 720 ILE A C 1
ATOM 10290 O O . ILE A 1 720 ? 12.450 90.419 241.951 1.00 21.30 720 ILE A O 1
ATOM 10306 N N . SER A 1 721 ? 14.283 89.990 243.202 1.00 29.84 721 SER A N 1
ATOM 10307 C CA . SER A 1 721 ? 14.164 88.540 243.153 1.00 30.57 721 SER A CA 1
ATOM 10308 C C . SER A 1 721 ? 13.657 88.040 244.498 1.00 30.56 721 SER A C 1
ATOM 10309 O O . SER A 1 721 ? 14.047 88.557 245.549 1.00 30.46 721 SER A O 1
ATOM 10317 N N . VAL A 1 722 ? 12.787 87.032 244.461 1.00 32.83 722 VAL A N 1
ATOM 10318 C CA . VAL A 1 722 ? 12.060 86.573 245.639 1.00 32.84 722 VAL A CA 1
ATOM 10319 C C . VAL A 1 722 ? 12.171 85.055 245.719 1.00 32.73 722 VAL A C 1
ATOM 10320 O O . VAL A 1 722 ? 11.795 84.358 244.762 1.00 33.89 722 VAL A O 1
ATOM 10333 N N . GLY A 1 723 ? 12.656 84.550 246.837 1.00 23.77 723 GLY A N 1
ATOM 10334 C CA . GLY A 1 723 ? 12.821 83.119 247.055 1.00 24.78 723 GLY A CA 1
ATOM 10335 C C . GLY A 1 723 ? 11.866 82.621 248.123 1.00 26.12 723 GLY A C 1
ATOM 10336 O O . GLY A 1 723 ? 11.729 83.234 249.184 1.00 26.85 723 GLY A O 1
ATOM 10340 N N . LEU A 1 724 ? 11.214 81.498 247.832 1.00 31.55 724 LEU A N 1
ATOM 10341 C CA . LEU A 1 724 ? 10.220 80.907 248.716 1.00 32.04 724 LEU A CA 1
ATOM 10342 C C . LEU A 1 724 ? 10.778 79.674 249.426 1.00 34.70 724 LEU A C 1
ATOM 10343 O O . LEU A 1 724 ? 11.827 79.132 249.071 1.00 35.22 724 LEU A O 1
ATOM 10359 N N . GLU A 1 725 ? 10.040 79.228 250.446 1.00 39.28 725 GLU A N 1
ATOM 10360 C CA . GLU A 1 725 ? 10.488 78.106 251.265 1.00 40.46 725 GLU A CA 1
ATOM 10361 C C . GLU A 1 725 ? 10.514 76.801 250.480 1.00 39.81 725 GLU A C 1
ATOM 10362 O O . GLU A 1 725 ? 11.280 75.894 250.821 1.00 39.55 725 GLU A O 1
ATOM 10374 N N . ASN A 1 726 ? 9.686 76.677 249.445 1.00 35.77 726 ASN A N 1
ATOM 10375 C CA . ASN A 1 726 ? 9.604 75.442 248.678 1.00 32.46 726 ASN A CA 1
ATOM 10376 C C . ASN A 1 726 ? 10.555 75.412 247.489 1.00 29.02 726 ASN A C 1
ATOM 10377 O O . ASN A 1 726 ? 10.642 74.383 246.812 1.00 30.23 726 ASN A O 1
ATOM 10388 N N . GLY A 1 727 ? 11.260 76.506 247.213 1.00 22.46 727 GLY A N 1
ATOM 10389 C CA . GLY A 1 727 ? 12.215 76.564 246.129 1.00 21.46 727 GLY A CA 1
ATOM 10390 C C . GLY A 1 727 ? 11.847 77.521 245.015 1.00 20.55 727 GLY A C 1
ATOM 10391 O O . GLY A 1 727 ? 12.717 77.877 244.211 1.00 20.04 727 GLY A O 1
ATOM 10395 N N . GLU A 1 728 ? 10.590 77.943 244.938 1.00 28.13 728 GLU A N 1
ATOM 10396 C CA . GLU A 1 728 ? 10.160 78.803 243.846 1.00 29.18 728 GLU A CA 1
ATOM 10397 C C . GLU A 1 728 ? 10.906 80.131 243.887 1.00 29.54 728 GLU A C 1
ATOM 10398 O O . GLU A 1 728 ? 11.298 80.619 244.951 1.00 29.82 728 GLU A O 1
ATOM 10410 N N . ILE A 1 729 ? 11.112 80.711 242.706 1.00 20.66 729 ILE A N 1
ATOM 10411 C CA . ILE A 1 729 ? 11.762 82.006 242.566 1.00 20.12 729 ILE A CA 1
ATOM 10412 C C . ILE A 1 729 ? 10.888 82.887 241.687 1.00 21.01 729 ILE A C 1
ATOM 10413 O O . ILE A 1 729 ? 10.347 82.430 240.674 1.00 21.97 729 ILE A O 1
ATOM 10429 N N . TYR A 1 730 ? 10.746 84.151 242.083 1.00 25.29 730 TYR A N 1
ATOM 10430 C CA . TYR A 1 730 ? 9.987 85.138 241.330 1.00 25.99 730 TYR A CA 1
ATOM 10431 C C . TYR A 1 730 ? 10.871 86.345 241.056 1.00 25.14 730 TYR A C 1
ATOM 10432 O O . TYR A 1 730 ? 11.706 86.715 241.887 1.00 22.74 730 TYR A O 1
ATOM 10450 N N . LEU A 1 731 ? 10.688 86.952 239.885 1.00 26.82 731 LEU A N 1
ATOM 10451 C CA . LEU A 1 731 ? 11.373 88.185 239.515 1.00 28.38 731 LEU A CA 1
ATOM 10452 C C . LEU A 1 731 ? 10.332 89.275 239.313 1.00 29.73 731 LEU A C 1
ATOM 10453 O O . LEU A 1 731 ? 9.453 89.147 238.454 1.00 29.76 731 LEU A O 1
ATOM 10469 N N . TYR A 1 732 ? 10.438 90.342 240.101 1.00 31.29 732 TYR A N 1
ATOM 10470 C CA . TYR A 1 732 ? 9.519 91.467 240.036 1.00 33.38 732 TYR A CA 1
ATOM 10471 C C . TYR A 1 732 ? 10.249 92.722 239.581 1.00 35.54 732 TYR A C 1
ATOM 10472 O O . TYR A 1 732 ? 11.449 92.888 239.819 1.00 34.95 732 TYR A O 1
ATOM 10490 N N . SER A 1 733 ? 9.508 93.606 238.925 1.00 29.28 733 SER A N 1
ATOM 10491 C CA . SER A 1 733 ? 9.892 95.001 238.784 1.00 32.06 733 SER A CA 1
ATOM 10492 C C . SER A 1 733 ? 8.976 95.811 239.687 1.00 33.53 733 SER A C 1
ATOM 10493 O O . SER A 1 733 ? 7.752 95.653 239.629 1.00 36.13 733 SER A O 1
ATOM 10501 N N . TYR A 1 734 ? 9.559 96.653 240.534 1.00 27.86 734 TYR A N 1
ATOM 10502 C CA . TYR A 1 734 ? 8.788 97.447 241.479 1.00 35.71 734 TYR A CA 1
ATOM 10503 C C . TYR A 1 734 ? 8.991 98.929 241.212 1.00 37.78 734 TYR A C 1
ATOM 10504 O O . TYR A 1 734 ? 10.128 99.409 241.157 1.00 37.87 734 TYR A O 1
ATOM 10522 N N . THR A 1 735 ? 7.885 99.643 241.044 1.00 35.28 735 THR A N 1
ATOM 10523 C CA . THR A 1 735 ? 7.858 101.094 241.095 1.00 37.06 735 THR A CA 1
ATOM 10524 C C . THR A 1 735 ? 6.960 101.506 242.255 1.00 36.28 735 THR A C 1
ATOM 10525 O O . THR A 1 735 ? 6.262 100.680 242.848 1.00 34.60 735 THR A O 1
ATOM 10536 N N . LEU A 1 736 ? 6.988 102.796 242.587 1.00 49.49 736 LEU A N 1
ATOM 10537 C CA . LEU A 1 736 ? 6.286 103.285 243.769 1.00 51.08 736 LEU A CA 1
ATOM 10538 C C . LEU A 1 736 ? 4.860 102.749 243.841 1.00 53.00 736 LEU A C 1
ATOM 10539 O O . LEU A 1 736 ? 3.994 103.154 243.059 1.00 52.84 736 LEU A O 1
ATOM 10555 N N . GLY A 1 737 ? 4.620 101.827 244.772 1.00 51.19 737 GLY A N 1
ATOM 10556 C CA . GLY A 1 737 ? 3.283 101.381 245.097 1.00 52.77 737 GLY A CA 1
ATOM 10557 C C . GLY A 1 737 ? 2.729 100.261 244.242 1.00 55.62 737 GLY A C 1
ATOM 10558 O O . GLY A 1 737 ? 1.574 99.867 244.451 1.00 53.86 737 GLY A O 1
ATOM 10562 N N . LYS A 1 738 ? 3.500 99.731 243.293 1.00 48.06 738 LYS A N 1
ATOM 10563 C CA . LYS A 1 738 ? 3.009 98.676 242.411 1.00 49.03 738 LYS A CA 1
ATOM 10564 C C . LYS A 1 738 ? 4.129 97.692 242.121 1.00 50.80 738 LYS A C 1
ATOM 10565 O O . LYS A 1 738 ? 5.194 98.085 241.634 1.00 51.40 738 LYS A O 1
ATOM 10584 N N . PHE A 1 739 ? 3.884 96.421 242.417 1.00 41.72 739 PHE A N 1
ATOM 10585 C CA . PHE A 1 739 ? 4.736 95.339 241.955 1.00 36.98 739 PHE A CA 1
ATOM 10586 C C . PHE A 1 739 ? 4.286 94.896 240.569 1.00 40.14 739 PHE A C 1
ATOM 10587 O O . PHE A 1 739 ? 3.123 95.060 240.190 1.00 39.73 739 PHE A O 1
ATOM 10604 N N . GLU A 1 740 ? 5.223 94.333 239.811 1.00 66.73 740 GLU A N 1
ATOM 10605 C CA . GLU A 1 740 ? 4.952 93.853 238.461 1.00 61.33 740 GLU A CA 1
ATOM 10606 C C . GLU A 1 740 ? 5.696 92.544 238.263 1.00 60.18 740 GLU A C 1
ATOM 10607 O O . GLU A 1 740 ? 6.930 92.517 238.305 1.00 61.71 740 GLU A O 1
ATOM 10619 N N . LEU A 1 741 ? 4.951 91.462 238.052 1.00 46.68 741 LEU A N 1
ATOM 10620 C CA . LEU A 1 741 ? 5.552 90.144 237.883 1.00 29.17 741 LEU A CA 1
ATOM 10621 C C . LEU A 1 741 ? 6.221 90.065 236.516 1.00 30.22 741 LEU A C 1
ATOM 10622 O O . LEU A 1 741 ? 5.541 90.029 235.485 1.00 31.39 741 LEU A O 1
ATOM 10638 N N . ILE A 1 742 ? 7.556 90.053 236.502 1.00 36.04 742 ILE A N 1
ATOM 10639 C CA . ILE A 1 742 ? 8.282 89.829 235.255 1.00 34.30 742 ILE A CA 1
ATOM 10640 C C . ILE A 1 742 ? 8.107 88.386 234.806 1.00 34.95 742 ILE A C 1
ATOM 10641 O O . ILE A 1 742 ? 7.772 88.113 233.648 1.00 35.85 742 ILE A O 1
ATOM 10657 N N . THR A 1 743 ? 8.331 87.443 235.721 1.00 38.06 743 THR A N 1
ATOM 10658 C CA . THR A 1 743 ? 8.098 86.030 235.455 1.00 40.03 743 THR A CA 1
ATOM 10659 C C . THR A 1 743 ? 8.412 85.198 236.690 1.00 38.59 743 THR A C 1
ATOM 10660 O O . THR A 1 743 ? 9.253 85.581 237.509 1.00 37.27 743 THR A O 1
ATOM 10671 N N . GLN A 1 744 ? 7.730 84.067 236.836 1.00 37.57 744 GLN A N 1
ATOM 10672 C CA . GLN A 1 744 ? 8.115 83.048 237.802 1.00 38.10 744 GLN A CA 1
ATOM 10673 C C . GLN A 1 744 ? 8.980 82.021 237.084 1.00 41.46 744 GLN A C 1
ATOM 10674 O O . GLN A 1 744 ? 8.547 81.429 236.089 1.00 45.72 744 GLN A O 1
ATOM 10688 N N . LEU A 1 745 ? 10.200 81.822 237.578 1.00 35.06 745 LEU A N 1
ATOM 10689 C CA . LEU A 1 745 ? 11.121 80.890 236.943 1.00 33.40 745 LEU A CA 1
ATOM 10690 C C . LEU A 1 745 ? 10.464 79.527 236.779 1.00 35.37 745 LEU A C 1
ATOM 10691 O O . LEU A 1 745 ? 9.808 79.022 237.693 1.00 25.00 745 LEU A O 1
ATOM 10707 N N . ASN A 1 746 ? 10.638 78.940 235.596 1.00 46.28 746 ASN A N 1
ATOM 10708 C CA . ASN A 1 746 ? 10.028 77.654 235.298 1.00 51.76 746 ASN A CA 1
ATOM 10709 C C . ASN A 1 746 ? 10.356 76.650 236.396 1.00 52.29 746 ASN A C 1
ATOM 10710 O O . ASN A 1 746 ? 11.458 76.647 236.949 1.00 51.85 746 ASN A O 1
ATOM 10721 N N . GLU A 1 747 ? 9.382 75.796 236.715 1.00 51.54 747 GLU A N 1
ATOM 10722 C CA . GLU A 1 747 ? 9.554 74.827 237.790 1.00 54.11 747 GLU A CA 1
ATOM 10723 C C . GLU A 1 747 ? 10.695 73.853 237.529 1.00 55.59 747 GLU A C 1
ATOM 10724 O O . GLU A 1 747 ? 11.125 73.169 238.463 1.00 53.62 747 GLU A O 1
ATOM 10736 N N . ASP A 1 748 ? 11.201 73.780 236.301 1.00 62.62 748 ASP A N 1
ATOM 10737 C CA . ASP A 1 748 ? 12.222 72.808 235.939 1.00 64.81 748 ASP A CA 1
ATOM 10738 C C . ASP A 1 748 ? 13.643 73.337 236.091 1.00 65.79 748 ASP A C 1
ATOM 10739 O O . ASP A 1 748 ? 14.592 72.589 235.833 1.00 64.25 748 ASP A O 1
ATOM 10748 N N . ILE A 1 749 ? 13.819 74.593 236.502 1.00 39.03 749 ILE A N 1
ATOM 10749 C CA . ILE A 1 749 ? 15.152 75.177 236.617 1.00 35.42 749 ILE A CA 1
ATOM 10750 C C . ILE A 1 749 ? 15.367 75.735 238.018 1.00 28.59 749 ILE A C 1
ATOM 10751 O O . ILE A 1 749 ? 16.470 76.179 238.354 1.00 22.14 749 ILE A O 1
ATOM 10767 N N . THR A 1 750 ? 14.320 75.723 238.841 1.00 38.39 750 THR A N 1
ATOM 10768 C CA . THR A 1 750 ? 14.423 76.247 240.195 1.00 34.01 750 THR A CA 1
ATOM 10769 C C . THR A 1 750 ? 14.895 75.165 241.156 1.00 35.58 750 THR A C 1
ATOM 10770 O O . THR A 1 750 ? 14.789 73.969 240.866 1.00 36.74 750 THR A O 1
ATOM 10781 N N . PRO A 1 751 ? 15.431 75.552 242.313 1.00 29.84 751 PRO A N 1
ATOM 10782 C CA . PRO A 1 751 ? 15.799 74.555 243.324 1.00 30.20 751 PRO A CA 1
ATOM 10783 C C . PRO A 1 751 ? 14.589 73.752 243.776 1.00 30.38 751 PRO A C 1
ATOM 10784 O O . PRO A 1 751 ? 13.434 74.097 243.519 1.00 31.78 751 PRO A O 1
ATOM 10795 N N . ALA A 1 752 ? 14.874 72.652 244.467 1.00 27.56 752 ALA A N 1
ATOM 10796 C CA . ALA A 1 752 ? 13.851 71.748 244.970 1.00 28.18 752 ALA A CA 1
ATOM 10797 C C . ALA A 1 752 ? 13.580 71.926 246.459 1.00 29.57 752 ALA A C 1
ATOM 10798 O O . ALA A 1 752 ? 12.895 71.086 247.052 1.00 31.38 752 ALA A O 1
ATOM 10805 N N . ASP A 1 753 ? 14.091 72.987 247.078 1.00 36.27 753 ASP A N 1
ATOM 10806 C CA . ASP A 1 753 ? 13.902 73.177 248.512 1.00 34.98 753 ASP A CA 1
ATOM 10807 C C . ASP A 1 753 ? 14.186 74.635 248.864 1.00 33.34 753 ASP A C 1
ATOM 10808 O O . ASP A 1 753 ? 14.384 75.481 247.986 1.00 32.99 753 ASP A O 1
ATOM 10817 N N . LYS A 1 754 ? 14.211 74.917 250.166 1.00 25.77 754 LYS A N 1
ATOM 10818 C CA . LYS A 1 754 ? 14.297 76.278 250.686 1.00 23.87 754 LYS A CA 1
ATOM 10819 C C . LYS A 1 754 ? 15.458 77.048 250.070 1.00 21.81 754 LYS A C 1
ATOM 10820 O O . LYS A 1 754 ? 16.609 76.608 250.115 1.00 20.60 754 LYS A O 1
ATOM 10839 N N . ILE A 1 755 ? 15.146 78.207 249.494 1.00 27.55 755 ILE A N 1
ATOM 10840 C CA . ILE A 1 755 ? 16.173 79.145 249.048 1.00 28.04 755 ILE A CA 1
ATOM 10841 C C . ILE A 1 755 ? 16.712 79.853 250.287 1.00 26.97 755 ILE A C 1
ATOM 10842 O O . ILE A 1 755 ? 15.992 80.607 250.946 1.00 26.99 755 ILE A O 1
ATOM 10858 N N . THR A 1 756 ? 17.980 79.611 250.607 1.00 23.07 756 THR A N 1
ATOM 10859 C CA . THR A 1 756 ? 18.584 80.181 251.803 1.00 22.35 756 THR A CA 1
ATOM 10860 C C . THR A 1 756 ? 19.138 81.582 251.585 1.00 21.46 756 THR A C 1
ATOM 10861 O O . THR A 1 756 ? 19.289 82.327 252.559 1.00 20.07 756 THR A O 1
ATOM 10872 N N . ARG A 1 757 ? 19.440 81.961 250.345 1.00 18.19 757 ARG A N 1
ATOM 10873 C CA . ARG A 1 757 ? 19.932 83.303 250.070 1.00 20.70 757 ARG A CA 1
ATOM 10874 C C . ARG A 1 757 ? 19.784 83.597 248.584 1.00 21.76 757 ARG A C 1
ATOM 10875 O O . ARG A 1 757 ? 20.030 82.727 247.745 1.00 18.86 757 ARG A O 1
ATOM 10896 N N . LEU A 1 758 ? 19.363 84.820 248.275 1.00 43.21 758 LEU A N 1
ATOM 10897 C CA . LEU A 1 758 ? 19.319 85.341 246.917 1.00 44.57 758 LEU A CA 1
ATOM 10898 C C . LEU A 1 758 ? 20.202 86.576 246.840 1.00 42.24 758 LEU A C 1
ATOM 10899 O O . LEU A 1 758 ? 20.167 87.427 247.735 1.00 44.44 758 LEU A O 1
ATOM 10915 N N . ARG A 1 759 ? 20.999 86.672 245.780 1.00 29.25 759 ARG A N 1
ATOM 10916 C CA . ARG A 1 759 ? 21.962 87.760 245.659 1.00 26.34 759 ARG A CA 1
ATOM 10917 C C . ARG A 1 759 ? 22.177 88.084 244.189 1.00 24.49 759 ARG A C 1
ATOM 10918 O O . ARG A 1 759 ? 22.656 87.235 243.432 1.00 24.57 759 ARG A O 1
ATOM 10939 N N . TRP A 1 760 ? 21.827 89.303 243.788 1.00 25.52 760 TRP A N 1
ATOM 10940 C CA . TRP A 1 760 ? 22.226 89.794 242.480 1.00 25.65 760 TRP A CA 1
ATOM 10941 C C . TRP A 1 760 ? 23.715 90.126 242.484 1.00 28.15 760 TRP A C 1
ATOM 10942 O O . TRP A 1 760 ? 24.329 90.346 243.531 1.00 30.00 760 TRP A O 1
ATOM 10963 N N . SER A 1 761 ? 24.299 90.155 241.291 1.00 28.66 761 SER A N 1
ATOM 10964 C CA . SER A 1 761 ? 25.697 90.524 241.119 1.00 30.30 761 SER A CA 1
ATOM 10965 C C . SER A 1 761 ? 25.774 91.970 240.655 1.00 31.16 761 SER A C 1
ATOM 10966 O O . SER A 1 761 ? 25.044 92.374 239.744 1.00 31.17 761 SER A O 1
ATOM 10974 N N . HIS A 1 762 ? 26.656 92.747 241.286 1.00 33.83 762 HIS A N 1
ATOM 10975 C CA . HIS A 1 762 ? 26.843 94.132 240.871 1.00 37.31 762 HIS A CA 1
ATOM 10976 C C . HIS A 1 762 ? 27.194 94.226 239.393 1.00 36.94 762 HIS A C 1
ATOM 10977 O O . HIS A 1 762 ? 26.893 95.235 238.745 1.00 37.20 762 HIS A O 1
ATOM 10991 N N . LEU A 1 763 ? 27.807 93.182 238.842 1.00 40.30 763 LEU A N 1
ATOM 10992 C CA . LEU A 1 763 ? 28.374 93.244 237.504 1.00 41.63 763 LEU A CA 1
ATOM 10993 C C . LEU A 1 763 ? 27.305 93.060 236.435 1.00 41.93 763 LEU A C 1
ATOM 10994 O O . LEU A 1 763 ? 26.409 92.220 236.563 1.00 41.19 763 LEU A O 1
ATOM 11010 N N . LYS A 1 764 ? 27.409 93.858 235.376 1.00 35.19 764 LYS A N 1
ATOM 11011 C CA . LYS A 1 764 ? 26.634 93.675 234.156 1.00 36.12 764 LYS A CA 1
ATOM 11012 C C . LYS A 1 764 ? 27.590 93.203 233.070 1.00 36.05 764 LYS A C 1
ATOM 11013 O O . LYS A 1 764 ? 28.590 93.870 232.789 1.00 37.00 764 LYS A O 1
ATOM 11032 N N . ARG A 1 765 ? 27.285 92.059 232.468 1.00 37.69 765 ARG A N 1
ATOM 11033 C CA . ARG A 1 765 ? 28.199 91.415 231.538 1.00 40.35 765 ARG A CA 1
ATOM 11034 C C . ARG A 1 765 ? 27.409 90.791 230.401 1.00 40.98 765 ARG A C 1
ATOM 11035 O O . ARG A 1 765 ? 26.338 90.217 230.621 1.00 38.90 765 ARG A O 1
ATOM 11056 N N . ASN A 1 766 ? 27.942 90.913 229.186 1.00 51.20 766 ASN A N 1
ATOM 11057 C CA . ASN A 1 766 ? 27.348 90.278 228.010 1.00 51.00 766 ASN A CA 1
ATOM 11058 C C . ASN A 1 766 ? 25.877 90.659 227.862 1.00 50.56 766 ASN A C 1
ATOM 11059 O O . ASN A 1 766 ? 25.053 89.856 227.415 1.00 49.69 766 ASN A O 1
ATOM 11070 N N . GLY A 1 767 ? 25.540 91.892 228.237 1.00 47.65 767 GLY A N 1
ATOM 11071 C CA . GLY A 1 767 ? 24.156 92.335 228.205 1.00 47.50 767 GLY A CA 1
ATOM 11072 C C . GLY A 1 767 ? 23.249 91.552 229.125 1.00 45.22 767 GLY A C 1
ATOM 11073 O O . GLY A 1 767 ? 22.059 91.391 228.828 1.00 45.82 767 GLY A O 1
ATOM 11077 N N . LYS A 1 768 ? 23.777 91.061 230.244 1.00 38.79 768 LYS A N 1
ATOM 11078 C CA . LYS A 1 768 ? 23.036 90.178 231.129 1.00 35.63 768 LYS A CA 1
ATOM 11079 C C . LYS A 1 768 ? 23.272 90.580 232.575 1.00 33.58 768 LYS A C 1
ATOM 11080 O O . LYS A 1 768 ? 24.374 90.997 232.942 1.00 33.28 768 LYS A O 1
ATOM 11099 N N . LEU A 1 769 ? 22.227 90.464 233.384 1.00 35.98 769 LEU A N 1
ATOM 11100 C CA . LEU A 1 769 ? 22.364 90.480 234.829 1.00 35.03 769 LEU A CA 1
ATOM 11101 C C . LEU A 1 769 ? 22.523 89.047 235.322 1.00 32.42 769 LEU A C 1
ATOM 11102 O O . LEU A 1 769 ? 22.157 88.089 234.637 1.00 33.51 769 LEU A O 1
ATOM 11118 N N . PHE A 1 770 ? 23.082 88.902 236.520 1.00 28.97 770 PHE A N 1
ATOM 11119 C CA . PHE A 1 770 ? 23.392 87.587 237.060 1.00 26.63 770 PHE A CA 1
ATOM 11120 C C . PHE A 1 770 ? 22.865 87.468 238.481 1.00 25.70 770 PHE A C 1
ATOM 11121 O O . PHE A 1 770 ? 23.057 88.374 239.298 1.00 26.03 770 PHE A O 1
ATOM 11138 N N . LEU A 1 771 ? 22.210 86.343 238.768 1.00 24.50 771 LEU A N 1
ATOM 11139 C CA . LEU A 1 771 ? 21.600 86.075 240.063 1.00 22.67 771 LEU A CA 1
ATOM 11140 C C . LEU A 1 771 ? 22.208 84.811 240.652 1.00 22.82 771 LEU A C 1
ATOM 11141 O O . LEU A 1 771 ? 22.301 83.787 239.967 1.00 25.80 771 LEU A O 1
ATOM 11157 N N . GLY A 1 772 ? 22.608 84.883 241.916 1.00 18.16 772 GLY A N 1
ATOM 11158 C CA . GLY A 1 772 ? 23.168 83.745 242.631 1.00 17.46 772 GLY A CA 1
ATOM 11159 C C . GLY A 1 772 ? 22.170 83.229 243.656 1.00 18.66 772 GLY A C 1
ATOM 11160 O O . GLY A 1 772 ? 21.530 84.015 244.357 1.00 19.16 772 GLY A O 1
ATOM 11164 N N . VAL A 1 773 ? 22.055 81.906 243.740 1.00 19.45 773 VAL A N 1
ATOM 11165 C CA . VAL A 1 773 ? 21.052 81.262 244.578 1.00 18.17 773 VAL A CA 1
ATOM 11166 C C . VAL A 1 773 ? 21.716 80.151 245.382 1.00 20.13 773 VAL A C 1
ATOM 11167 O O . VAL A 1 773 ? 22.486 79.355 244.837 1.00 22.07 773 VAL A O 1
ATOM 11180 N N . GLY A 1 774 ? 21.417 80.111 246.678 1.00 24.38 774 GLY A N 1
ATOM 11181 C CA . GLY A 1 774 ? 21.757 78.975 247.513 1.00 24.84 774 GLY A CA 1
ATOM 11182 C C . GLY A 1 774 ? 20.488 78.361 248.076 1.00 25.52 774 GLY A C 1
ATOM 11183 O O . GLY A 1 774 ? 19.494 79.054 248.299 1.00 25.54 774 GLY A O 1
ATOM 11187 N N . SER A 1 775 ? 20.526 77.049 248.297 1.00 22.37 775 SER A N 1
ATOM 11188 C CA . SER A 1 775 ? 19.329 76.341 248.723 1.00 23.20 775 SER A CA 1
ATOM 11189 C C . SER A 1 775 ? 19.696 75.107 249.535 1.00 23.57 775 SER A C 1
ATOM 11190 O O . SER A 1 775 ? 20.799 74.565 249.428 1.00 23.07 775 SER A O 1
ATOM 11198 N N . SER A 1 776 ? 18.739 74.666 250.355 1.00 26.79 776 SER A N 1
ATOM 11199 C CA . SER A 1 776 ? 18.820 73.349 250.971 1.00 29.67 776 SER A CA 1
ATOM 11200 C C . SER A 1 776 ? 18.874 72.238 249.930 1.00 33.94 776 SER A C 1
ATOM 11201 O O . SER A 1 776 ? 19.141 71.085 250.288 1.00 34.50 776 SER A O 1
ATOM 11209 N N . ASP A 1 777 ? 18.609 72.565 248.663 1.00 35.16 777 ASP A N 1
ATOM 11210 C CA . ASP A 1 777 ? 18.854 71.699 247.514 1.00 35.47 777 ASP A CA 1
ATOM 11211 C C . ASP A 1 777 ? 20.170 70.940 247.614 1.00 34.27 777 ASP A C 1
ATOM 11212 O O . ASP A 1 777 ? 20.296 69.837 247.073 1.00 37.03 777 ASP A O 1
ATOM 11221 N N . LEU A 1 778 ? 21.153 71.539 248.284 1.00 28.74 778 LEU A N 1
ATOM 11222 C CA . LEU A 1 778 ? 22.573 71.189 248.281 1.00 27.99 778 LEU A CA 1
ATOM 11223 C C . LEU A 1 778 ? 23.274 72.000 247.200 1.00 25.85 778 LEU A C 1
ATOM 11224 O O . LEU A 1 778 ? 24.500 71.919 247.083 1.00 26.21 778 LEU A O 1
ATOM 11240 N N . SER A 1 779 ? 22.544 72.794 246.428 1.00 21.71 779 SER A N 1
ATOM 11241 C CA . SER A 1 779 ? 23.064 73.393 245.211 1.00 22.79 779 SER A CA 1
ATOM 11242 C C . SER A 1 779 ? 23.376 74.871 245.402 1.00 21.81 779 SER A C 1
ATOM 11243 O O . SER A 1 779 ? 22.816 75.550 246.265 1.00 18.55 779 SER A O 1
ATOM 11251 N N . THR A 1 780 ? 24.299 75.352 244.574 1.00 21.47 780 THR A N 1
ATOM 11252 C CA . THR A 1 780 ? 24.505 76.774 244.332 1.00 22.20 780 THR A CA 1
ATOM 11253 C C . THR A 1 780 ? 24.303 76.992 242.840 1.00 22.20 780 THR A C 1
ATOM 11254 O O . THR A 1 780 ? 24.966 76.344 242.022 1.00 21.92 780 THR A O 1
ATOM 11265 N N . ARG A 1 781 ? 23.378 77.879 242.485 1.00 19.85 781 ARG A N 1
ATOM 11266 C CA . ARG A 1 781 ? 22.959 78.044 241.103 1.00 22.23 781 ARG A CA 1
ATOM 11267 C C . ARG A 1 781 ? 23.160 79.484 240.651 1.00 23.65 781 ARG A C 1
ATOM 11268 O O . ARG A 1 781 ? 23.086 80.424 241.449 1.00 23.21 781 ARG A O 1
ATOM 11289 N N . ILE A 1 782 ? 23.423 79.641 239.355 1.00 24.70 782 ILE A N 1
ATOM 11290 C CA . ILE A 1 782 ? 23.561 80.944 238.720 1.00 25.22 782 ILE A CA 1
ATOM 11291 C C . ILE A 1 782 ? 22.488 81.063 237.646 1.00 26.10 782 ILE A C 1
ATOM 11292 O O . ILE A 1 782 ? 22.220 80.104 236.913 1.00 26.87 782 ILE A O 1
ATOM 11308 N N . TYR A 1 783 ? 21.870 82.237 237.563 1.00 25.89 783 TY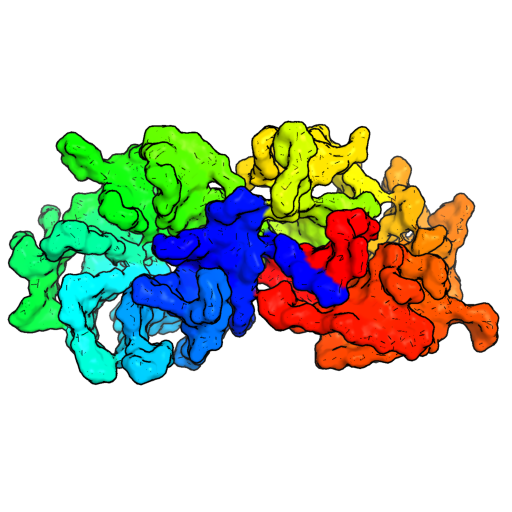R A N 1
ATOM 11309 C CA . TYR A 1 783 ? 20.913 82.547 236.513 1.00 27.25 783 TYR A CA 1
ATOM 11310 C C . TYR A 1 783 ? 21.294 83.869 235.866 1.00 30.16 783 TYR A C 1
ATOM 11311 O O . TYR A 1 783 ? 21.909 84.732 236.499 1.00 29.55 783 TYR A O 1
ATOM 11329 N N . SER A 1 784 ? 20.916 84.023 234.601 1.00 31.42 784 SER A N 1
ATOM 11330 C CA . SER A 1 784 ? 21.115 85.269 233.879 1.00 33.71 784 SER A CA 1
ATOM 11331 C C . SER A 1 784 ? 19.765 85.856 233.495 1.00 35.88 784 SER A C 1
ATOM 11332 O O . SER A 1 784 ? 18.772 85.135 233.357 1.00 34.12 784 SER A O 1
ATOM 11340 N N . LEU A 1 785 ? 19.737 87.178 233.336 1.00 32.38 785 LEU A N 1
ATOM 11341 C CA . LEU A 1 785 ? 18.554 87.898 232.881 1.00 36.75 785 LEU A CA 1
ATOM 11342 C C . LEU A 1 785 ? 18.989 88.890 231.816 1.00 48.04 785 LEU A C 1
ATOM 11343 O O . LEU A 1 785 ? 19.863 89.725 232.066 1.00 48.76 785 LEU A O 1
ATOM 11359 N N . ALA A 1 786 ? 18.386 88.797 230.635 1.00 45.51 786 ALA A N 1
ATOM 11360 C CA . ALA A 1 786 ? 18.753 89.645 229.509 1.00 52.95 786 ALA A CA 1
ATOM 11361 C C . ALA A 1 786 ? 17.866 90.883 229.493 1.00 55.86 786 ALA A C 1
ATOM 11362 O O . ALA A 1 786 ? 16.636 90.770 229.463 1.00 55.17 786 ALA A O 1
ATOM 11369 N N . TYR A 1 787 ? 18.489 92.060 229.512 1.00 94.79 787 TYR A N 1
ATOM 11370 C CA . TYR A 1 787 ? 17.767 93.325 229.450 1.00 85.55 787 TYR A CA 1
ATOM 11371 C C . TYR A 1 787 ? 18.092 94.111 228.189 1.00 90.48 787 TYR A C 1
ATOM 11372 O O . TYR A 1 787 ? 17.177 94.483 227.445 1.00 90.95 787 TYR A O 1
ATOM 11390 N N . GLU A 1 788 ? 19.371 94.353 227.913 1.00 95.03 788 GLU A N 1
ATOM 11391 C CA . GLU A 1 788 ? 19.789 95.104 226.735 1.00 98.74 788 GLU A CA 1
ATOM 11392 C C . GLU A 1 788 ? 21.236 94.770 226.390 1.00 99.19 788 GLU A C 1
ATOM 11393 O O . GLU A 1 788 ? 21.870 95.458 225.592 1.00 101.16 788 GLU A O 1
#

InterPro domains:
  IPR001680 WD40 repeat [PF00400] (53-86)
  IPR001680 WD40 repeat [PF00400] (95-129)
  IPR001680 WD40 repeat [PF00400] (194-233)
  IPR001680 WD40 repeat [PF00400] (278-308)
  IPR001680 WD40 repeat [PF00400] (382-412)
  IPR001680 WD40 repeat [PF00400] (551-582)
  IPR001680 WD40 repeat [PF00400] (603-633)
  IPR001680 WD40 repeat [PF00400] (652-682)
  IPR001680 WD40 repeat [PS50082] (55-96)
  IPR001680 WD40 repeat [PS50082] (198-243)
  IPR001680 WD40 repeat [PS50082] (277-309)
  IPR001680 WD40 repeat [PS50082] (381-412)
  IPR001680 WD40 repeat [PS50082] (602-634)
  IPR001680 WD40 repeat [PS50082] (649-682)
  IPR001680 WD40 repeat [SM00320] (48-87)
  IPR001680 WD40 repeat [SM00320] (93-130)
  IPR001680 WD40 repeat [SM00320] (191-234)
  IPR001680 WD40 repeat [SM00320] (270-309)
  IPR001680 WD40 repeat [SM00320] (327-368)
  IPR001680 WD40 repeat [SM00320] (372-413)

Nearest PDB structures (foldseek):
  5m2n-assembly1_A  TM=1.001E+00  e=0.000E+00  Saccharomyces cerevisiae
  6qk7-assembly1_B  TM=9.873E-01  e=6.082E-102  Saccharomyces cerevisiae S288C
  4xfv-assembly1_A  TM=9.676E-01  e=1.822E-99  Saccharomyces cerevisiae S288C
  8asv-assembly1_B  TM=9.690E-01  e=2.146E-96  Saccharomyces cerevisiae
  3jro-assembly1_A  TM=8.501E-01  e=6.802E-10  Saccharomyces cerevisiae

Secondary structure (DSSP, 8-state):
-EEEEEEEE-PPPS-TTSEEE-TTT--EEEEETTEEEEE-TT-TT---EEEEE---SS-EEEE---SSS---EEETTS-EEEEEESSSS-EEEEEEE---SS-EEEEEEETTEEEEEETTSEEEEEEE-SSSS-EEEEEEEE--SSS--EEEEEEEEEETTEEEEEEEESSSSEEEEEEEEETTEEEEEEEEEEE---SS-EEEEEE---SBTTEEEEEEEETTS-EEEEEEEESS------EEEEEETTEEEEEEEEEE---SSSEEEEEE-SSSS-EEEEETTSB--EEE-TTT--EEE----B------EEEE-----EEEEB-TTS-B--B-SSSS--B----B---SS-EEEEEE-TT-SSEEEEETTTEEEEEEE--B-TTSPBPSS--EEEEEEEESS----EEEESSSSEEEEESTTSEEEEEEPPHHHH--HHHH------S---HHHHHTSPPPEEEEEE-SS--EEEEEE-TTS-EEEEEE---SSS--EEEEEETTT--EEEEEEE-S-S-EEEEEE-TTSSEEEEEETTS-EEEEEE-----EEEEEEESSS-SS-EEEEEE--GGG-SEEEEEETTSEEEEEEEE-SSSSEEEEEEEEE-SS-EEEEEE----TTSEEEEEEETTS-EEEEEEETTEEEEEEEPPTTTS-SS-EEEEEE-S--BTTEEEEEEEETTS-EEEEEEE--

B-factor: mean 49.39, std 21.57, range [6.58, 164.45]

Solvent-accessible surface area: 28442 Å² total

Sequence (701 aa):
ECITPEAIFIGANKQTQVSDIHKVKKIVAFGAGKTIALWDPIEPNNKGVYATLKGHEAEVTCVRFVPDSDFVSASEDHHVKIWKFTDYSHLQCIQTIQHYSKTIVALSALPSLISVGCADGTISIWRQNIQNDEFGLAHEFTIKKGFFYPLCLSLSKVEEKKYLLAIGGTNVNVFIASFILSDSGIEKCRVVAELEGHEDWVKSLAFRHQETPGDYLLCSGSQDRYIRLWRIRINDLISNKQYKFQIDDELRVGINFEALIGHDDWISSLQWHESRLQLLAATADTSLVWEPDETSGIWVCSLRLGEGGFWSCLWFTHERDFFLTNGKTGSWRWATKDNIICDQRLGISGATKDVTDIAWSPSGEYLLATSLDQTTRLFAPWIYDASGRKREIATWHEFSRPQIHGYDICVETVTDTRFVSGGDEKILRSFDLPKGVAGLQKFVGIQFLECPPEDQLQRHLLWPEVEKLYGHGFEITCLDISPDQKLIASACRSNNVQNAVIRIFSTENWLEIKPALPFHSLTITRLKFSKDGKFLLSVCRDRKWALWERNEDNTFELRFKNEKPHTRIIWDADWAPLEFGNVFVTASRDKTVKVWRHQKEPADDYVLEASIKHTKAVTAISIHDSIREKILISVGLENGEIYLYSYTLGKFELITQLNEDITPADKITRLRWSHLKRNGKLFLGVGSSDLSTRIYSLAYE

Radius of gyration: 28.7 Å; Cα contacts (8 Å, |Δi|>4): 2075; chains: 1; bounding box: 50×93×59 Å

Foldseek 3Di:
DDKAFQAWAFFADFAQAFWDAAFVQRWIWGWTWQWIWIANPPPPQRFGTRFTHHDGPGTKAHDDAAHPFQWWTFGQSQKIWMWGDPDPGDIHTDDIDPPGDGGWAEWEHYQQWIWTWGQQFKIWIWGADDPDRDIDTQDIDGDPDPSWTFRYKYKDPQDVQKIKMWTWFQDQWIWIWIWGHDPRHIDLTDTQDTHHDGDGTWHEKYWAHCPPRFWTWIWIWGQQQKIWIKIKGWPPDDVWDWRWDASDPHIIMIITTDAMGHPAGGWQYWDADPPAGWIWTWHANFKIIWHQDPPPRHIDDLAIDGDQTWHYWYWHDDPCIDIWTHHPQSWIWWDDNDSPDIDTDDTGHFHRFFWAEKEAAQQQAWMWTDGQQWWIWIKGWQQAFQVRHGDPRGRMHTQATQTRHHHAHEKYHLHNFKIWDFFQVQKIWMFGQDPVSVVCCRGRVDPCPGDGDVVCRPPPRHTDIDDIGGNPNFGWQYWYAAPVSFKIWTWTFAPVPAGIKIWIATPPPRDTLPPIGGDPAGAWQDWEQEPNNQWIWTFGQQQKIWIWGADVSRDTDTDAIDNHPDDGGWQEKYAEACVQPGKMWIFFQNQKIWIWHADVPPNGYTDTFEMDGHDGGWHEKEWANPAPPFIWMWTWGFQFKIWIWTDHGRDIHTPDTPDPRSTARGGWNYKYWGNDQPPQWTKIWTTGSSSMIIIMIDHHD

GO terms:
  GO:0008017 microtubule binding (F, IDA)
  GO:0005634 nucleus (C, IDA)
  GO:0005737 cytoplasm (C, IDA)
  GO:0033588 elongator holoenzyme complex (C, IDA)
  GO:0002098 tRNA wobble uridine modification (P, IMP)
  GO:0032447 protein urmylation (P, IMP)
  GO:0006357 regulation of transcription by RNA polymerase II (P, IMP)
  GO:0005654 nucleoplasm (C, TAS)
  GO:0005515 protein binding (F, IPI)

Organism: Saccharomyces cerevisiae (strain ATCC 204508 / S288c) (NCBI:txid559292)